Protein AF-0000000073186109 (afdb_homodimer)

Foldseek 3Di:
DPDPPPPPDDPVVPVVVPVLPPPPPPLQEKEKEWEFFAFPCVVPLPQVVVQQDPNDGHHPDQQADPDDADDPDPCLCNLQTAGTNVRLVVLQVVLVQCVVLPHAAPEEEEELRRRGLSSRCSSHVPPPDDYAYEYANLQAALVQLQVLVVVPPCSDRDGDDPVSCVSRVHGHDPPDDHPDDPVCSNVSNVDFQQRSLVSLQVRVVVVCVVDDSSGYYYYYHHQLSCLSNLCCQADPPDDGDHPVLSVCSCVQQPHGAIWMWGDDDDSHIDTDPCSDDWDDDDPDTRHGHVCSSPPD/DPDPPPPPDDPVVPVVVPVLPPPPPPLQEKEKEWEFFAFPCVVPLPQVVVQQDPNDGHHPDQQADPDDADDPDPCLCNLQTAGTNVRLVVLQVVLVQCVVLPHAAPEEEEELRRRLLSSRCSSHVPPPDDYAYEYANLQAALVQLQVLVVVPPCSDRDGDDPVSCVSRVHGHDPPDDHPDDPVCSNVSNVDDQQRSLVSLQVRVVVVCVVDDSSGYYYYYHHQLSCLSNLCCQAPPPDDGDHPVLSVCSCVQQPHGAIWMWGDDDDSHIDTDPCSDDWDDDDPDTRHGHVCSSPPD

pLDDT: mean 81.4, std 19.47, range [20.41, 98.56]

Radius of gyration: 27.75 Å; Cα contacts (8 Å, |Δi|>4): 999; chains: 2; bounding box: 68×78×57 Å

Secondary structure (DSSP, 8-state):
---------SHHHHHHHHHTTSS------EEEEEE---BGGGT-TTHHHHHEETTEE--SSTTS-SSPPP-S-GGGGGTS--B-HHHHHHHHHHHHHHHHTT---SEEEE-SSHHHHHHHHHHHTT-SS---EEE-GGGS-HHHHHHGGGG-GGGS-----HHHHHHTT--B-TT---SS-GGGGGGGGG--HHHHHHHHHHHHHHHHHHS-TT-EEEEEE-HHHHHHHHHHHHS-TT-PPPHHHHHHHHHHS-TT-EEEEEEEETTEEEEEP-SSPPPEETTEE----HHHHS--/---------SHHHHHHHHGGGSS------EEEEEE---BGGGT-TTHHHHHEETTEE--SSTTS-SSPPP-S-GGGGGTS--B-HHHHHHHHHHHHHHHHTT---SEEEE-SSHHHHHHHHHHHTT-SS---EEE-GGGS-HHHHHHGGGG-GGGS-----HHHHHHTT--B-TT---SS-GGGGGGGGG--HHHHHHHHHHHHHHHHHHS-TT-EEEEEE-HHHHHHHHHHHHS-TT-PPPHHHHHHHHHHS-TT-EEEEEEEETTEEEEEP-SSPPPEETTEE----HHHHS--

Sequence (592 aa):
MRESLFEMDSEEENELKAMKRGFQDSNDMRLFLFRNSESLTNICDHWMAKSFVNGKYERYDLNQPLELPHRNSMSAFKNDPPLTVIGSKMCEMISEALQAKAIEFDAVYCSPSLRCIQTAHKLTNAQKKKVLLRIEPMLYSFCEIHRLYNEGPEGVPQFMDKNELSKNEIQIDKNYQPFFKMSDLIKLRSKNCLQFQEHSHQAIQHIAKAAPSNANILVVTHACNIHAIARALKFESGDKVTTLEMHKARQFYPYCSLVCMKPCMKHSWTQLANVIPALSCADFTTRFNHHFLSPKMRESLFEMDSEEENELKAMKRGFQDSNDMRLFLFRNSESLTNICDHWMAKSFVNGKYERYDLNQPLELPHRNSMSAFKNDPPLTVIGSKMCEMISEALQAKAIEFDAVYCSPSLRCIQTAHKLTNAQKKKVLLRIEPMLYSFCEIHRLYNEGPEGVPQFMDKNELSKNEIQIDKNYQPFFKMSDLIKLRSKNCLQFQEHSHQAIQHIAKAAPSNANILVVTHACNIHAIARALKFESGDKVTTLEMHKARQFYPYCSLVCMKPCMKHSWTQLANVIPALSCADFTTRFNHHFLSPK

Nearest PDB structures (foldseek):
  8u5m-assembly3_D-2  TM=9.065E-01  e=3.955E-20  Homo sapiens
  8u7e-assembly3_C  TM=8.987E-01  e=2.744E-20  Homo sapiens
  8u5m-assembly1_F  TM=9.104E-01  e=1.606E-19  Homo sapiens
  8u7e-assembly3_D-2  TM=9.013E-01  e=1.184E-19  Homo sapiens
  8u7e-assembly1_A  TM=8.972E-01  e=2.615E-19  Homo sapiens

Organism: Anisakis simplex (NCBI:txid6269)

InterPro domains:
  IPR013078 Histidine phosphatase superfamily, clade-1 [PF00300] (78-241)
  IPR013078 Histidine phosphatase superfamily, clade-1 [cd07067] (80-140)
  IPR029033 Histidine phosphatase superfamily [G3DSA:3.40.50.1240] (26-271)
  IPR029033 Histidine phosphatase superfamily [SSF53254] (30-239)
  IPR051710 Phosphatase and SH3 domain-containing protein [PTHR16469] (28-266)

Structure (mmCIF, N/CA/C/O backbone):
data_AF-0000000073186109-model_v1
#
loop_
_entity.id
_entity.type
_entity.pdbx_description
1 polymer 'Protein UBASH3A homolog (inferred by orthology to a D. melanogaster protein)'
#
loop_
_atom_site.group_PDB
_atom_site.id
_atom_site.type_symbol
_atom_site.label_atom_id
_atom_site.label_alt_id
_atom_site.label_comp_id
_atom_site.label_asym_id
_atom_site.label_entity_id
_atom_site.label_seq_id
_atom_site.pdbx_PDB_ins_code
_atom_site.Cartn_x
_atom_site.Cartn_y
_atom_site.Cartn_z
_atom_site.occupancy
_atom_site.B_iso_or_equiv
_atom_site.auth_seq_id
_atom_site.auth_comp_id
_atom_site.auth_asym_id
_atom_site.auth_atom_id
_atom_site.pdbx_PDB_model_num
ATOM 1 N N . MET A 1 1 ? -31.422 7.617 -22.531 1 20.73 1 MET A N 1
ATOM 2 C CA . MET A 1 1 ? -32.312 6.461 -22.609 1 20.73 1 MET A CA 1
ATOM 3 C C . MET A 1 1 ? -31.516 5.164 -22.656 1 20.73 1 MET A C 1
ATOM 5 O O . MET A 1 1 ? -31.172 4.668 -23.734 1 20.73 1 MET A O 1
ATOM 9 N N . ARG A 1 2 ? -30.375 5.043 -21.891 1 23.08 2 ARG A N 1
ATOM 10 C CA . ARG A 1 2 ? -29.312 4.062 -22.047 1 23.08 2 ARG A CA 1
ATOM 11 C C . ARG A 1 2 ? -29.828 2.648 -21.781 1 23.08 2 ARG A C 1
ATOM 13 O O . ARG A 1 2 ? -30.281 2.35 -20.672 1 23.08 2 ARG A O 1
ATOM 20 N N . GLU A 1 3 ? -30.391 1.919 -22.797 1 23.52 3 GLU A N 1
ATOM 21 C CA . GLU A 1 3 ? -31.078 0.633 -22.906 1 23.52 3 GLU A CA 1
ATOM 22 C C . GLU A 1 3 ? -30.297 -0.472 -22.203 1 23.52 3 GLU A C 1
ATOM 24 O O . GLU A 1 3 ? -29.062 -0.468 -22.219 1 23.52 3 GLU A O 1
ATOM 29 N N . SER A 1 4 ? -30.922 -1.179 -21.266 1 26.45 4 SER A N 1
ATOM 30 C CA . SER A 1 4 ? -30.828 -2.26 -20.297 1 26.45 4 SER A CA 1
ATOM 31 C C . SER A 1 4 ? -30.453 -3.576 -20.969 1 26.45 4 SER A C 1
ATOM 33 O O . SER A 1 4 ? -31.312 -4.348 -21.375 1 26.45 4 SER A O 1
ATOM 35 N N . LEU A 1 5 ? -29.531 -3.623 -21.969 1 25.52 5 LEU A N 1
ATOM 36 C CA . LEU A 1 5 ? -29.438 -4.734 -22.906 1 25.52 5 LEU A CA 1
ATOM 37 C C . LEU A 1 5 ? -29.281 -6.059 -22.172 1 25.52 5 LEU A C 1
ATOM 39 O O . LEU A 1 5 ? -29.281 -7.125 -22.797 1 25.52 5 LEU A O 1
ATOM 43 N N . PHE A 1 6 ? -28.625 -6.207 -21.016 1 25.67 6 PHE A N 1
ATOM 44 C CA . PHE A 1 6 ? -28.141 -7.551 -20.719 1 25.67 6 PHE A CA 1
ATOM 45 C C . PHE A 1 6 ? -29.203 -8.375 -20.016 1 25.67 6 PHE A C 1
ATOM 47 O O . PHE A 1 6 ? -29.203 -8.477 -18.797 1 25.67 6 PHE A O 1
ATOM 54 N N . GLU A 1 7 ? -30.453 -8.414 -20.547 1 29.36 7 GLU A N 1
ATOM 55 C CA . GLU A 1 7 ? -31.5 -9.234 -19.953 1 29.36 7 GLU A CA 1
ATOM 56 C C . GLU A 1 7 ? -31.281 -10.719 -20.234 1 29.36 7 GLU A C 1
ATOM 58 O O . GLU A 1 7 ? -31.453 -11.172 -21.359 1 29.36 7 GLU A O 1
ATOM 63 N N . MET A 1 8 ? -30.219 -11.398 -19.781 1 32.38 8 MET A N 1
ATOM 64 C CA . MET A 1 8 ? -30.172 -12.828 -20.109 1 32.38 8 MET A CA 1
ATOM 65 C C . MET A 1 8 ? -31.438 -13.523 -19.609 1 32.38 8 MET A C 1
ATOM 67 O O . MET A 1 8 ? -31.906 -13.25 -18.5 1 32.38 8 MET A O 1
ATOM 71 N N . ASP A 1 9 ? -32.094 -14.391 -20.406 1 33.16 9 ASP A N 1
ATOM 72 C CA . ASP A 1 9 ? -33.406 -14.992 -20.391 1 33.16 9 ASP A CA 1
ATOM 73 C C . ASP A 1 9 ? -33.531 -16.047 -19.281 1 33.16 9 ASP A C 1
ATOM 75 O O . ASP A 1 9 ? -32.562 -16.75 -19 1 33.16 9 ASP A O 1
ATOM 79 N N . SER A 1 10 ? -34.625 -16.203 -18.484 1 44.75 10 SER A N 1
ATOM 80 C CA . SER A 1 10 ? -35.156 -16.906 -17.312 1 44.75 10 SER A CA 1
ATOM 81 C C . SER A 1 10 ? -35.094 -18.422 -17.5 1 44.75 10 SER A C 1
ATOM 83 O O . SER A 1 10 ? -34.75 -19.141 -16.562 1 44.75 10 SER A O 1
ATOM 85 N N . GLU A 1 11 ? -35.531 -18.953 -18.672 1 39.09 11 GLU A N 1
ATOM 86 C CA . GLU A 1 11 ? -35.844 -20.344 -18.906 1 39.09 11 GLU A CA 1
ATOM 87 C C . GLU A 1 11 ? -34.562 -21.188 -19.078 1 39.09 11 GLU A C 1
ATOM 89 O O . GLU A 1 11 ? -34.5 -22.328 -18.594 1 39.09 11 GLU A O 1
ATOM 94 N N . GLU A 1 12 ? -33.594 -20.703 -19.797 1 37.47 12 GLU A N 1
ATOM 95 C CA . GLU A 1 12 ? -32.375 -21.438 -20.094 1 37.47 12 GLU A CA 1
ATOM 96 C C . GLU A 1 12 ? -31.516 -21.609 -18.828 1 37.47 12 GLU A C 1
ATOM 98 O O . GLU A 1 12 ? -30.719 -22.547 -18.734 1 37.47 12 GLU A O 1
ATOM 103 N N . GLU A 1 13 ? -31.766 -20.766 -17.75 1 39.16 13 GLU A N 1
ATOM 104 C CA . GLU A 1 13 ? -31.094 -20.844 -16.453 1 39.16 13 GLU A CA 1
ATOM 105 C C . GLU A 1 13 ? -31.609 -22.016 -15.641 1 39.16 13 GLU A C 1
ATOM 107 O O . GLU A 1 13 ? -30.844 -22.672 -14.922 1 39.16 13 GLU A O 1
ATOM 112 N N . ASN A 1 14 ? -32.812 -22.375 -15.828 1 42.28 14 ASN A N 1
ATOM 113 C CA . ASN A 1 14 ? -33.469 -23.422 -15.055 1 42.28 14 ASN A CA 1
ATOM 114 C C . ASN A 1 14 ? -33.031 -24.812 -15.484 1 42.28 14 ASN A C 1
ATOM 116 O O . ASN A 1 14 ? -32.875 -25.703 -14.648 1 42.28 14 ASN A O 1
ATOM 120 N N . GLU A 1 15 ? -33.031 -25.125 -16.781 1 36.31 15 GLU A N 1
ATOM 121 C CA . GLU A 1 15 ? -32.75 -26.469 -17.297 1 36.31 15 GLU A CA 1
ATOM 122 C C . GLU A 1 15 ? -31.312 -26.859 -17.031 1 36.31 15 GLU A C 1
ATOM 124 O O . GLU A 1 15 ? -31.016 -28.031 -16.781 1 36.31 15 GLU A O 1
ATOM 129 N N . LEU A 1 16 ? -30.328 -25.969 -17.094 1 34.91 16 LEU A N 1
ATOM 130 C CA . LEU A 1 16 ? -28.953 -26.328 -16.781 1 34.91 16 LEU A CA 1
ATOM 131 C C . LEU A 1 16 ? -28.797 -26.703 -15.312 1 34.91 16 LEU A C 1
ATOM 133 O O . LEU A 1 16 ? -27.859 -27.406 -14.938 1 34.91 16 LEU A O 1
ATOM 137 N N . LYS A 1 17 ? -29.766 -26.375 -14.508 1 44.66 17 LYS A N 1
ATOM 138 C CA . LYS A 1 17 ? -29.812 -26.766 -13.109 1 44.66 17 LYS A CA 1
ATOM 139 C C . LYS A 1 17 ? -30.125 -28.25 -12.961 1 44.66 17 LYS A C 1
ATOM 141 O O . LYS A 1 17 ? -29.625 -28.906 -12.047 1 44.66 17 LYS A O 1
ATOM 146 N N . ALA A 1 18 ? -31.047 -28.812 -13.68 1 38.75 18 ALA A N 1
ATOM 147 C CA . ALA A 1 18 ? -31.625 -30.141 -13.453 1 38.75 18 ALA A CA 1
ATOM 148 C C . ALA A 1 18 ? -30.641 -31.234 -13.883 1 38.75 18 ALA A C 1
ATOM 150 O O . ALA A 1 18 ? -30.516 -32.25 -13.203 1 38.75 18 ALA A O 1
ATOM 151 N N . MET A 1 19 ? -30.156 -31.234 -15.117 1 34.38 19 MET A N 1
ATOM 152 C CA . MET A 1 19 ? -29.281 -32.312 -15.594 1 34.38 19 MET A CA 1
ATOM 153 C C . MET A 1 19 ? -27.984 -32.344 -14.797 1 34.38 19 MET A C 1
ATOM 155 O O . MET A 1 19 ? -27.25 -33.344 -14.844 1 34.38 19 MET A O 1
ATOM 159 N N . LYS A 1 20 ? -27.375 -31.25 -14.266 1 35.72 20 LYS A N 1
ATOM 160 C CA . LYS A 1 20 ? -26.109 -31.219 -13.539 1 35.72 20 LYS A CA 1
ATOM 161 C C . LYS A 1 20 ? -26.25 -31.891 -12.172 1 35.72 20 LYS A C 1
ATOM 163 O O . LYS A 1 20 ? -25.328 -31.844 -11.359 1 35.72 20 LYS A O 1
ATOM 168 N N . ARG A 1 21 ? -27.328 -32.406 -11.867 1 37.84 21 ARG A N 1
ATOM 169 C CA . ARG A 1 21 ? -27.516 -33.031 -10.555 1 37.84 21 ARG A CA 1
ATOM 170 C C . ARG A 1 21 ? -26.906 -34.406 -10.5 1 37.84 21 ARG A C 1
ATOM 172 O O . ARG A 1 21 ? -26.953 -35.062 -9.461 1 37.84 21 ARG A O 1
ATOM 179 N N . GLY A 1 22 ? -27 -35.219 -11.586 1 34.38 22 GLY A N 1
ATOM 180 C CA . GLY A 1 22 ? -26.719 -36.625 -11.414 1 34.38 22 GLY A CA 1
ATOM 181 C C . GLY A 1 22 ? -25.359 -36.906 -10.773 1 34.38 22 GLY A C 1
ATOM 182 O O . GLY A 1 22 ? -24.625 -35.969 -10.469 1 34.38 22 GLY A O 1
ATOM 183 N N . PHE A 1 23 ? -24.531 -38.156 -11.164 1 37.09 23 PHE A N 1
ATOM 184 C CA . PHE A 1 23 ? -23.391 -38.844 -10.578 1 37.09 23 PHE A CA 1
ATOM 185 C C . PHE A 1 23 ? -22.203 -37.906 -10.453 1 37.09 23 PHE A C 1
ATOM 187 O O . PHE A 1 23 ? -21.047 -38.344 -10.648 1 37.09 23 PHE A O 1
ATOM 194 N N . GLN A 1 24 ? -22.188 -36.719 -10.938 1 39.78 24 GLN A N 1
ATOM 195 C CA . GLN A 1 24 ? -20.922 -36.031 -11.078 1 39.78 24 GLN A CA 1
ATOM 196 C C . GLN A 1 24 ? -20.125 -36.062 -9.773 1 39.78 24 GLN A C 1
ATOM 198 O O . GLN A 1 24 ? -20.594 -35.531 -8.75 1 39.78 24 GLN A O 1
ATOM 203 N N . ASP A 1 25 ? -19.422 -37.156 -9.344 1 46.09 25 ASP A N 1
ATOM 204 C CA . ASP A 1 25 ? -18.375 -37.219 -8.344 1 46.09 25 ASP A CA 1
ATOM 205 C C . ASP A 1 25 ? -17.812 -35.844 -8.031 1 46.09 25 ASP A C 1
ATOM 207 O O . ASP A 1 25 ? -17.234 -35.188 -8.898 1 46.09 25 ASP A O 1
ATOM 211 N N . SER A 1 26 ? -18.422 -35 -7.32 1 55.09 26 SER A N 1
ATOM 212 C CA . SER A 1 26 ? -18.375 -33.562 -7.051 1 55.09 26 SER A CA 1
ATOM 213 C C . SER A 1 26 ? -16.969 -33.094 -6.73 1 55.09 26 SER A C 1
ATOM 215 O O . SER A 1 26 ? -16.453 -33.375 -5.641 1 55.09 26 SER A O 1
ATOM 217 N N . ASN A 1 27 ? -15.891 -33.375 -7.586 1 67.81 27 ASN A N 1
ATOM 218 C CA . ASN A 1 27 ? -14.578 -32.75 -7.453 1 67.81 27 ASN A CA 1
ATOM 219 C C . ASN A 1 27 ? -14.68 -31.297 -7.016 1 67.81 27 ASN A C 1
ATOM 221 O O . ASN A 1 27 ? -15.117 -30.453 -7.789 1 67.81 27 ASN A O 1
ATOM 225 N N . ASP A 1 28 ? -14.602 -31.109 -5.68 1 87.94 28 ASP A N 1
ATOM 226 C CA . ASP A 1 28 ? -14.719 -29.781 -5.094 1 87.94 28 ASP A CA 1
ATOM 227 C C . ASP A 1 28 ? -13.359 -29.094 -5.012 1 87.94 28 ASP A C 1
ATOM 229 O O . ASP A 1 28 ? -13.156 -28.203 -4.18 1 87.94 28 ASP A O 1
ATOM 233 N N . MET A 1 29 ? -12.477 -29.672 -5.91 1 93.88 29 MET A N 1
ATOM 234 C CA . MET A 1 29 ? -11.148 -29.078 -5.957 1 93.88 29 MET A CA 1
ATOM 235 C C . MET A 1 29 ? -11.211 -27.625 -6.438 1 93.88 29 MET A C 1
ATOM 237 O O . MET A 1 29 ? -12.031 -27.281 -7.289 1 93.88 29 MET A O 1
ATOM 241 N N . ARG A 1 30 ? -10.336 -26.766 -5.844 1 95.44 30 ARG A N 1
ATOM 242 C CA . ARG A 1 30 ? -10.172 -25.391 -6.305 1 95.44 30 ARG A CA 1
ATOM 243 C C . ARG A 1 30 ? -8.703 -25.078 -6.559 1 95.44 30 ARG A C 1
ATOM 245 O O . ARG A 1 30 ? -7.836 -25.469 -5.781 1 95.44 30 ARG A O 1
ATOM 252 N N . LEU A 1 31 ? -8.5 -24.5 -7.672 1 96.25 31 LEU A N 1
ATOM 253 C CA . LEU A 1 31 ? -7.172 -24 -8.047 1 96.25 31 LEU A CA 1
ATOM 254 C C . LEU A 1 31 ? -7.105 -22.484 -7.938 1 96.25 31 LEU A C 1
ATOM 256 O O . LEU A 1 31 ? -7.859 -21.781 -8.609 1 96.25 31 LEU A O 1
ATOM 260 N N . PHE A 1 32 ? -6.238 -22.031 -7.082 1 96.81 32 PHE A N 1
ATOM 261 C CA . PHE A 1 32 ? -6.035 -20.594 -6.891 1 96.81 32 PHE A CA 1
ATOM 262 C C . PHE A 1 32 ? -4.766 -20.141 -7.59 1 96.81 32 PHE A C 1
ATOM 264 O O . PHE A 1 32 ? -3.66 -20.328 -7.078 1 96.81 32 PHE A O 1
ATOM 271 N N . LEU A 1 33 ? -4.922 -19.531 -8.781 1 95.69 33 LEU A N 1
ATOM 272 C CA . LEU A 1 33 ? -3.801 -18.922 -9.492 1 95.69 33 LEU A CA 1
ATOM 273 C C . LEU A 1 33 ? -3.555 -17.5 -8.992 1 95.69 33 LEU A C 1
ATOM 275 O O . LEU A 1 33 ? -4.434 -16.641 -9.094 1 95.69 33 LEU A O 1
ATOM 279 N N . PHE A 1 34 ? -2.338 -17.281 -8.5 1 96.44 34 PHE A N 1
ATOM 280 C CA . PHE A 1 34 ? -2.029 -16.016 -7.863 1 96.44 34 PHE A CA 1
ATOM 281 C C . PHE A 1 34 ? -0.793 -15.375 -8.484 1 96.44 34 PHE A C 1
ATOM 283 O O . PHE A 1 34 ? 0.259 -16.016 -8.578 1 96.44 34 PHE A O 1
ATOM 290 N N . ARG A 1 35 ? -0.914 -14.188 -8.906 1 95.25 35 ARG A N 1
ATOM 291 C CA . ARG A 1 35 ? 0.269 -13.484 -9.398 1 95.25 35 ARG A CA 1
ATOM 292 C C . ARG A 1 35 ? 1.136 -12.992 -8.25 1 95.25 35 ARG A C 1
ATOM 294 O O . ARG A 1 35 ? 0.618 -12.523 -7.23 1 95.25 35 ARG A O 1
ATOM 301 N N . ASN A 1 36 ? 2.398 -13.016 -8.453 1 96.62 36 ASN A N 1
ATOM 302 C CA . ASN A 1 36 ? 3.328 -12.523 -7.445 1 96.62 36 ASN A CA 1
ATOM 303 C C . ASN A 1 36 ? 3.018 -11.078 -7.051 1 96.62 36 ASN A C 1
ATOM 305 O O . ASN A 1 36 ? 2.453 -10.328 -7.844 1 96.62 36 ASN A O 1
ATOM 309 N N . SER A 1 37 ? 3.365 -10.758 -5.828 1 94.88 37 SER A N 1
ATOM 310 C CA . SER A 1 37 ? 3.209 -9.398 -5.332 1 94.88 37 SER A CA 1
ATOM 311 C C . SER A 1 37 ? 4.309 -8.484 -5.859 1 94.88 37 SER A C 1
ATOM 313 O O . SER A 1 37 ? 5.152 -8.914 -6.648 1 94.88 37 SER A O 1
ATOM 315 N N . GLU A 1 38 ? 4.297 -7.238 -5.488 1 91.38 38 GLU A N 1
ATOM 316 C CA . GLU A 1 38 ? 5.191 -6.211 -6.004 1 91.38 38 GLU A CA 1
ATOM 317 C C . GLU A 1 38 ? 6.641 -6.48 -5.602 1 91.38 38 GLU A C 1
ATOM 319 O O . GLU A 1 38 ? 6.922 -6.766 -4.434 1 91.38 38 GLU A O 1
ATOM 324 N N . SER A 1 39 ? 7.527 -6.426 -6.598 1 92.88 39 SER A N 1
ATOM 325 C CA . SER A 1 39 ? 8.953 -6.602 -6.336 1 92.88 39 SER A CA 1
ATOM 326 C C . SER A 1 39 ? 9.695 -5.273 -6.418 1 92.88 39 SER A C 1
ATOM 328 O O . SER A 1 39 ? 9.133 -4.266 -6.852 1 92.88 39 SER A O 1
ATOM 330 N N . LEU A 1 40 ? 10.914 -5.246 -6.059 1 91 40 LEU A N 1
ATOM 331 C CA . LEU A 1 40 ? 11.734 -4.043 -5.984 1 91 40 LEU A CA 1
ATOM 332 C C . LEU A 1 40 ? 11.961 -3.455 -7.375 1 91 40 LEU A C 1
ATOM 334 O O . LEU A 1 40 ? 12.211 -2.254 -7.512 1 91 40 LEU A O 1
ATOM 338 N N . THR A 1 41 ? 11.875 -4.277 -8.383 1 83.88 41 THR A N 1
ATOM 339 C CA . THR A 1 41 ? 12.078 -3.773 -9.734 1 83.88 41 THR A CA 1
ATOM 340 C C . THR A 1 41 ? 10.992 -2.773 -10.109 1 83.88 41 THR A C 1
ATOM 342 O O . THR A 1 41 ? 11.164 -1.982 -11.039 1 83.88 41 THR A O 1
ATOM 345 N N . ASN A 1 42 ? 9.906 -2.93 -9.422 1 77.5 42 ASN A N 1
ATOM 346 C CA . ASN A 1 42 ? 8.789 -2.025 -9.703 1 77.5 42 ASN A CA 1
ATOM 347 C C . ASN A 1 42 ? 9.062 -0.622 -9.172 1 77.5 42 ASN A C 1
ATOM 349 O O . ASN A 1 42 ? 8.484 0.352 -9.656 1 77.5 42 ASN A O 1
ATOM 353 N N . ILE A 1 43 ? 9.781 -0.521 -8.094 1 70.38 43 ILE A N 1
ATOM 354 C CA . ILE A 1 43 ? 10.125 0.789 -7.547 1 70.38 43 ILE A CA 1
ATOM 355 C C . ILE A 1 43 ? 11.039 1.529 -8.523 1 70.38 43 ILE A C 1
ATOM 357 O O . ILE A 1 43 ? 10.773 2.682 -8.875 1 70.38 43 ILE A O 1
ATOM 361 N N . CYS A 1 44 ? 12.062 0.859 -8.82 1 73.81 44 CYS A N 1
ATOM 362 C CA . CYS A 1 44 ? 13.039 1.392 -9.758 1 73.81 44 CYS A CA 1
ATOM 363 C C . CYS A 1 44 ? 13.797 0.267 -10.453 1 73.81 44 CYS A C 1
ATOM 365 O O . CYS A 1 44 ? 14.242 -0.683 -9.812 1 73.81 44 CYS A O 1
ATOM 367 N N . ASP A 1 45 ? 13.914 0.426 -11.75 1 74.44 45 ASP A N 1
ATOM 368 C CA . ASP A 1 45 ? 14.617 -0.586 -12.531 1 74.44 45 ASP A CA 1
ATOM 369 C C . ASP A 1 45 ? 16.078 -0.707 -12.086 1 74.44 45 ASP A C 1
ATOM 371 O O . ASP A 1 45 ? 16.641 -1.807 -12.062 1 74.44 45 ASP A O 1
ATOM 375 N N . HIS A 1 46 ? 16.641 0.357 -11.703 1 83.19 46 HIS A N 1
ATOM 376 C CA . HIS A 1 46 ? 18.047 0.359 -11.297 1 83.19 46 HIS A CA 1
ATOM 377 C C . HIS A 1 46 ? 18.172 0.528 -9.781 1 83.19 46 HIS A C 1
ATOM 379 O O . HIS A 1 46 ? 19.062 1.253 -9.312 1 83.19 46 HIS A O 1
ATOM 385 N N . TRP A 1 47 ? 17.328 -0.234 -9.109 1 86.38 47 TRP A N 1
ATOM 386 C CA . TRP A 1 47 ? 17.266 -0.05 -7.66 1 86.38 47 TRP A CA 1
ATOM 387 C C . TRP A 1 47 ? 18.578 -0.466 -7.004 1 86.38 47 TRP A C 1
ATOM 389 O O . TRP A 1 47 ? 19.016 0.139 -6.02 1 86.38 47 TRP A O 1
ATOM 399 N N . MET A 1 48 ? 19.312 -1.452 -7.582 1 87.75 48 MET A N 1
ATOM 400 C CA . MET A 1 48 ? 20.531 -1.954 -6.977 1 87.75 48 MET A CA 1
ATOM 401 C C . MET A 1 48 ? 21.641 -0.912 -7.055 1 87.75 48 MET A C 1
ATOM 403 O O . MET A 1 48 ? 22.375 -0.705 -6.086 1 87.75 48 MET A O 1
ATOM 407 N N . ALA A 1 49 ? 21.734 -0.322 -8.211 1 87.19 49 ALA A N 1
ATOM 408 C CA . ALA A 1 49 ? 22.766 0.696 -8.398 1 87.19 49 ALA A CA 1
ATOM 409 C C . ALA A 1 49 ? 22.594 1.84 -7.402 1 87.19 49 ALA A C 1
ATOM 411 O O . ALA A 1 49 ? 23.562 2.396 -6.906 1 87.19 49 ALA A O 1
ATOM 412 N N . LYS A 1 50 ? 21.438 2.084 -7.09 1 86.69 50 LYS A N 1
ATOM 413 C CA . LYS A 1 50 ? 21.125 3.199 -6.195 1 86.69 50 LYS A CA 1
ATOM 414 C C . LYS A 1 50 ? 21.219 2.77 -4.734 1 86.69 50 LYS A C 1
ATOM 416 O O . LYS A 1 50 ? 21.547 3.578 -3.861 1 86.69 50 LYS A O 1
ATOM 421 N N . SER A 1 51 ? 20.984 1.542 -4.5 1 90.75 51 SER A N 1
ATOM 422 C CA . SER A 1 51 ? 20.844 1.073 -3.125 1 90.75 51 SER A CA 1
ATOM 423 C C . SER A 1 51 ? 22.156 0.523 -2.584 1 90.75 51 SER A C 1
ATOM 425 O O . SER A 1 51 ? 22.312 0.338 -1.374 1 90.75 51 SER A O 1
ATOM 427 N N . PHE A 1 52 ? 23 0.194 -3.455 1 88.5 52 PHE A N 1
ATOM 428 C CA . PHE A 1 52 ? 24.281 -0.319 -2.979 1 88.5 52 PHE A CA 1
ATOM 429 C C . PHE A 1 52 ? 25.359 0.757 -3.053 1 88.5 52 PHE A C 1
ATOM 431 O O . PHE A 1 52 ? 25.75 1.172 -4.145 1 88.5 52 PHE A O 1
ATOM 438 N N . VAL A 1 53 ? 25.719 1.264 -1.89 1 83.88 53 VAL A N 1
ATOM 439 C CA . VAL A 1 53 ? 26.766 2.264 -1.723 1 83.88 53 VAL A CA 1
ATOM 440 C C . VAL A 1 53 ? 27.969 1.632 -1.037 1 83.88 53 VAL A C 1
ATOM 442 O O . VAL A 1 53 ? 27.859 1.13 0.085 1 83.88 53 VAL A O 1
ATOM 445 N N . ASN A 1 54 ? 29.047 1.591 -1.69 1 86.44 54 ASN A N 1
ATOM 446 C CA . ASN A 1 54 ? 30.281 0.979 -1.181 1 86.44 54 ASN A CA 1
ATOM 447 C C . ASN A 1 54 ? 30.047 -0.475 -0.779 1 86.44 54 ASN A C 1
ATOM 449 O O . ASN A 1 54 ? 30.5 -0.908 0.282 1 86.44 54 ASN A O 1
ATOM 453 N N . GLY A 1 55 ? 29.188 -1.199 -1.482 1 83.19 55 GLY A N 1
ATOM 454 C CA . GLY A 1 55 ? 28.953 -2.621 -1.281 1 83.19 55 GLY A CA 1
ATOM 455 C C . GLY A 1 55 ? 27.938 -2.916 -0.199 1 83.19 55 GLY A C 1
ATOM 456 O O . GLY A 1 55 ? 27.641 -4.078 0.082 1 83.19 55 GLY A O 1
ATOM 457 N N . LYS A 1 56 ? 27.453 -1.848 0.399 1 89.56 56 LYS A N 1
ATOM 458 C CA . LYS A 1 56 ? 26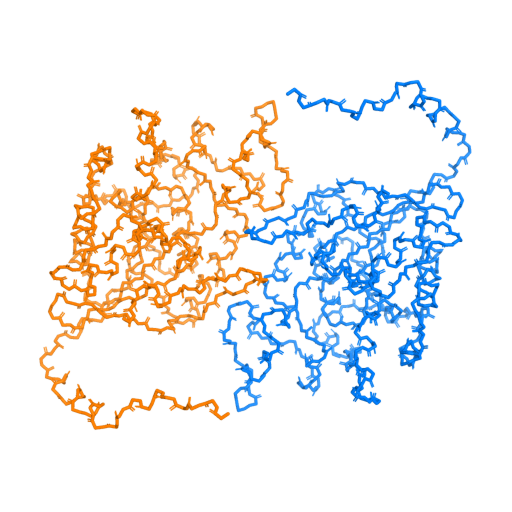.484 -2.027 1.473 1 89.56 56 LYS A CA 1
ATOM 459 C C . LYS A 1 56 ? 25.094 -1.582 1.034 1 89.56 56 LYS A C 1
ATOM 461 O O . LYS A 1 56 ? 24.953 -0.558 0.364 1 89.56 56 LYS A O 1
ATOM 466 N N . TYR A 1 57 ? 24.188 -2.395 1.419 1 93.56 57 TYR A N 1
ATOM 467 C CA . TYR A 1 57 ? 22.812 -2.084 1.085 1 93.56 57 TYR A CA 1
ATOM 468 C C . TYR A 1 57 ? 22.281 -0.938 1.942 1 93.56 57 TYR A C 1
ATOM 470 O O . TYR A 1 57 ? 22.391 -0.977 3.172 1 93.56 57 TYR A O 1
ATOM 478 N N . GLU A 1 58 ? 21.781 0.097 1.313 1 89.81 58 GLU A N 1
ATOM 479 C CA . GLU A 1 58 ? 21.078 1.216 1.938 1 89.81 58 GLU A CA 1
ATOM 480 C C . GLU A 1 58 ? 19.797 1.56 1.181 1 89.81 58 GLU A C 1
ATOM 482 O O . GLU A 1 58 ? 19.828 1.802 -0.028 1 89.81 58 GLU A O 1
ATOM 487 N N . ARG A 1 59 ? 18.781 1.539 1.917 1 88.62 59 ARG A N 1
ATOM 488 C CA . ARG A 1 59 ? 17.547 1.845 1.218 1 88.62 59 ARG A CA 1
ATOM 489 C C . ARG A 1 59 ? 17.422 3.34 0.945 1 88.62 59 ARG A C 1
ATOM 491 O O . ARG A 1 59 ? 17.828 4.16 1.768 1 88.62 59 ARG A O 1
ATOM 498 N N . TYR A 1 60 ? 16.828 3.721 -0.186 1 85.88 60 TYR A N 1
ATOM 499 C CA . TYR A 1 60 ? 16.578 5.109 -0.554 1 85.88 60 TYR A CA 1
ATOM 500 C C . TYR A 1 60 ? 15.078 5.383 -0.668 1 85.88 60 TYR A C 1
ATOM 502 O O . TYR A 1 60 ? 14.664 6.516 -0.936 1 85.88 60 TYR A O 1
ATOM 510 N N . ASP A 1 61 ? 14.344 4.371 -0.477 1 88.19 61 ASP A N 1
ATOM 511 C CA . ASP A 1 61 ? 12.891 4.422 -0.493 1 88.19 61 ASP A CA 1
ATOM 512 C C . ASP A 1 61 ? 12.297 3.561 0.623 1 88.19 61 ASP A C 1
ATOM 514 O O . ASP A 1 61 ? 12.766 2.447 0.871 1 88.19 61 ASP A O 1
ATOM 518 N N . LEU A 1 62 ? 11.18 4.039 1.241 1 88.69 62 LEU A N 1
ATOM 519 C CA . LEU A 1 62 ? 10.625 3.328 2.389 1 88.69 62 LEU A CA 1
ATOM 520 C C . LEU A 1 62 ? 9.953 2.031 1.952 1 88.69 62 LEU A C 1
ATOM 522 O O . LEU A 1 62 ? 9.688 1.157 2.779 1 88.69 62 LEU A O 1
ATOM 526 N N . ASN A 1 63 ? 9.672 1.969 0.675 1 89.5 63 ASN A N 1
ATOM 527 C CA . ASN A 1 63 ? 9.07 0.753 0.14 1 89.5 63 ASN A CA 1
ATOM 528 C C . ASN A 1 63 ? 10.117 -0.328 -0.114 1 89.5 63 ASN A C 1
ATOM 530 O O . ASN A 1 63 ? 9.781 -1.429 -0.555 1 89.5 63 ASN A O 1
ATOM 534 N N . GLN A 1 64 ? 11.352 -0.02 0.146 1 91.62 64 GLN A N 1
ATOM 535 C CA . GLN A 1 64 ? 12.406 -1.03 0.139 1 91.62 64 GLN A CA 1
ATOM 536 C C . GLN A 1 64 ? 12.531 -1.708 1.501 1 91.62 64 GLN A C 1
ATOM 538 O O . GLN A 1 64 ? 12.359 -1.063 2.537 1 91.62 64 GLN A O 1
ATOM 543 N N . PRO A 1 65 ? 12.789 -2.998 1.469 1 92.81 65 PRO A N 1
ATOM 544 C CA . PRO A 1 65 ? 12.984 -3.654 2.764 1 92.81 65 PRO A CA 1
ATOM 545 C C . PRO A 1 65 ? 14.156 -3.066 3.553 1 92.81 65 PRO A C 1
ATOM 547 O O . PRO A 1 65 ? 15.125 -2.59 2.961 1 92.81 65 PRO A O 1
ATOM 550 N N . LEU A 1 66 ? 13.984 -3.074 4.902 1 90.31 66 LEU A N 1
ATOM 551 C CA . LEU A 1 66 ? 15.055 -2.59 5.77 1 90.31 66 LEU A CA 1
ATOM 552 C C . LEU A 1 66 ? 16.328 -3.389 5.559 1 90.31 66 LEU A C 1
ATOM 554 O O . LEU A 1 66 ? 17.422 -2.824 5.543 1 90.31 66 LEU A O 1
ATOM 558 N N . GLU A 1 67 ? 16.141 -4.676 5.441 1 93 67 GLU A N 1
ATOM 559 C CA . GLU A 1 67 ? 17.234 -5.598 5.168 1 93 67 GLU A CA 1
ATOM 560 C C . GLU A 1 67 ? 16.891 -6.539 4.016 1 93 67 GLU A C 1
ATOM 562 O O . GLU A 1 67 ? 15.742 -6.957 3.873 1 93 67 GLU A O 1
ATOM 567 N N . LEU A 1 68 ? 17.922 -6.848 3.24 1 95.31 68 LEU A N 1
ATOM 568 C CA . LEU A 1 68 ? 17.719 -7.809 2.162 1 95.31 68 LEU A CA 1
ATOM 569 C C . LEU A 1 68 ? 17.828 -9.242 2.684 1 95.31 68 LEU A C 1
ATOM 571 O O . LEU A 1 68 ? 18.516 -9.492 3.672 1 95.31 68 LEU A O 1
ATOM 575 N N . PRO A 1 69 ? 17.109 -10.164 2.01 1 96.31 69 PRO A N 1
ATOM 576 C CA . PRO A 1 69 ? 17.281 -11.57 2.398 1 96.31 69 PRO A CA 1
ATOM 577 C C . PRO A 1 69 ? 18.719 -12.055 2.205 1 96.31 69 PRO A C 1
ATOM 579 O O . PRO A 1 69 ? 19.453 -11.5 1.389 1 96.31 69 PRO A O 1
ATOM 582 N N . HIS A 1 70 ? 19.016 -13.086 2.984 1 96.25 70 HIS A N 1
ATOM 583 C CA . HIS A 1 70 ? 20.344 -13.664 2.869 1 96.25 70 HIS A CA 1
ATOM 584 C C . HIS A 1 70 ? 20.547 -14.328 1.511 1 96.25 70 HIS A C 1
ATOM 586 O O . HIS A 1 70 ? 19.703 -15.102 1.066 1 96.25 70 HIS A O 1
ATOM 592 N N . ARG A 1 71 ? 21.625 -14 0.881 1 94.81 71 ARG A N 1
ATOM 593 C CA . ARG A 1 71 ? 22.047 -14.633 -0.365 1 94.81 71 ARG A CA 1
ATOM 594 C C . ARG A 1 71 ? 23.562 -14.789 -0.415 1 94.81 71 ARG A C 1
ATOM 596 O O . ARG A 1 71 ? 24.297 -13.977 0.159 1 94.81 71 ARG A O 1
ATOM 603 N N . ASN A 1 72 ? 23.969 -15.773 -1.152 1 91.12 72 ASN A N 1
ATOM 604 C CA . ASN A 1 72 ? 25.406 -15.984 -1.331 1 91.12 72 ASN A CA 1
ATOM 605 C C . ASN A 1 72 ? 26.016 -14.898 -2.213 1 91.12 72 ASN A C 1
ATOM 607 O O . ASN A 1 72 ? 27.172 -14.492 -1.999 1 91.12 72 ASN A O 1
ATOM 611 N N . SER A 1 73 ? 25.25 -14.438 -3.166 1 89.75 73 SER A N 1
ATOM 612 C CA . SER A 1 73 ? 25.672 -13.383 -4.078 1 89.75 73 SER A CA 1
ATOM 613 C C . SER A 1 73 ? 24.625 -12.281 -4.176 1 89.75 73 SER A C 1
ATOM 615 O O . SER A 1 73 ? 23.5 -12.523 -4.609 1 89.75 73 SER A O 1
ATOM 617 N N . MET A 1 74 ? 25.109 -11.086 -3.908 1 88.81 74 MET A N 1
ATOM 618 C CA . MET A 1 74 ? 24.188 -9.945 -3.951 1 88.81 74 MET A CA 1
ATOM 619 C C . MET A 1 74 ? 23.75 -9.648 -5.387 1 88.81 74 MET A C 1
ATOM 621 O O . MET A 1 74 ? 22.672 -9.117 -5.613 1 88.81 74 MET A O 1
ATOM 625 N N . SER A 1 75 ? 24.562 -9.992 -6.332 1 88.19 75 SER A N 1
ATOM 626 C CA . SER A 1 75 ? 24.266 -9.75 -7.742 1 88.19 75 SER A CA 1
ATOM 627 C C . SER A 1 75 ? 23.062 -10.555 -8.203 1 88.19 75 SER A C 1
ATOM 629 O O . SER A 1 75 ? 22.453 -10.242 -9.227 1 88.19 75 SER A O 1
ATOM 631 N N . ALA A 1 76 ? 22.734 -11.602 -7.414 1 91.69 76 ALA A N 1
ATOM 632 C CA . ALA A 1 76 ? 21.609 -12.461 -7.758 1 91.69 76 ALA A CA 1
ATOM 633 C C . ALA A 1 76 ? 20.297 -11.672 -7.715 1 91.69 76 ALA A C 1
ATOM 635 O O . ALA A 1 76 ? 19.344 -12.008 -8.422 1 91.69 76 ALA A O 1
ATOM 636 N N . PHE A 1 77 ? 20.25 -10.555 -6.93 1 92.81 77 PHE A N 1
ATOM 637 C CA . PHE A 1 77 ? 19.031 -9.773 -6.77 1 92.81 77 PHE A CA 1
ATOM 638 C C . PHE A 1 77 ? 18.703 -9.023 -8.055 1 92.81 77 PHE A C 1
ATOM 640 O O . PHE A 1 77 ? 17.562 -8.57 -8.234 1 92.81 77 PHE A O 1
ATOM 647 N N . LYS A 1 78 ? 19.641 -8.883 -8.883 1 87.44 78 LYS A N 1
ATOM 648 C CA . LYS A 1 78 ? 19.422 -8.133 -10.117 1 87.44 78 LYS A CA 1
ATOM 649 C C . LYS A 1 78 ? 18.312 -8.773 -10.953 1 87.44 78 LYS A C 1
ATOM 651 O O . LYS A 1 78 ? 17.406 -8.078 -11.414 1 87.44 78 LYS A O 1
ATOM 656 N N . ASN A 1 79 ? 18.344 -10.086 -11.117 1 89 79 ASN A N 1
ATOM 657 C CA . ASN A 1 79 ? 17.359 -10.789 -11.938 1 89 79 ASN A CA 1
ATOM 658 C C . ASN A 1 79 ? 16.391 -11.594 -11.078 1 89 79 ASN A C 1
ATOM 660 O O . ASN A 1 79 ? 15.539 -12.312 -11.602 1 89 79 ASN A O 1
ATOM 664 N N . ASP A 1 80 ? 16.547 -11.5 -9.836 1 94.12 80 ASP A N 1
ATOM 665 C CA . ASP A 1 80 ? 15.672 -12.188 -8.891 1 94.12 80 ASP A CA 1
ATOM 666 C C . ASP A 1 80 ? 15.422 -11.32 -7.656 1 94.12 80 ASP A C 1
ATOM 668 O O . ASP A 1 80 ? 15.797 -11.695 -6.543 1 94.12 80 ASP A O 1
ATOM 672 N N . PRO A 1 81 ? 14.766 -10.227 -7.848 1 94.69 81 PRO A N 1
ATOM 673 C CA . PRO A 1 81 ? 14.562 -9.242 -6.785 1 94.69 81 PRO A CA 1
ATOM 674 C C . PRO A 1 81 ? 13.57 -9.719 -5.727 1 94.69 81 PRO A C 1
ATOM 676 O O . PRO A 1 81 ? 12.688 -10.531 -6.02 1 94.69 81 PRO A O 1
ATOM 679 N N . PRO A 1 82 ? 13.734 -9.219 -4.496 1 96.56 82 PRO A N 1
ATOM 680 C CA . PRO A 1 82 ? 12.758 -9.508 -3.443 1 96.56 82 PRO A CA 1
ATOM 681 C C . PRO A 1 82 ? 11.508 -8.633 -3.543 1 96.56 82 PRO A C 1
ATOM 683 O O . PRO A 1 82 ? 11.438 -7.746 -4.402 1 96.56 82 PRO A O 1
ATOM 686 N N . LEU A 1 83 ? 10.57 -8.914 -2.699 1 96.12 83 LEU A N 1
ATOM 687 C CA . LEU A 1 83 ? 9.359 -8.109 -2.588 1 96.12 83 LEU A CA 1
ATOM 688 C C . LEU A 1 83 ? 9.664 -6.762 -1.938 1 96.12 83 LEU A C 1
ATOM 690 O O . LEU A 1 83 ? 10.602 -6.648 -1.146 1 96.12 83 LEU A O 1
ATOM 694 N N . THR A 1 84 ? 8.883 -5.777 -2.324 1 93.06 84 THR A N 1
ATOM 695 C CA . THR A 1 84 ? 8.898 -4.512 -1.603 1 93.06 84 THR A CA 1
ATOM 696 C C . THR A 1 84 ? 8.172 -4.645 -0.265 1 93.06 84 THR A C 1
ATOM 698 O O . THR A 1 84 ? 7.562 -5.68 0.015 1 93.06 84 THR A O 1
ATOM 701 N N . VAL A 1 85 ? 8.266 -3.631 0.575 1 92.06 85 VAL A N 1
ATOM 702 C CA . VAL A 1 85 ? 7.566 -3.615 1.854 1 92.06 85 VAL A CA 1
ATOM 703 C C . VAL A 1 85 ? 6.055 -3.627 1.612 1 92.06 85 VAL A C 1
ATOM 705 O O . VAL A 1 85 ? 5.332 -4.418 2.219 1 92.06 85 VAL A O 1
ATOM 708 N N . ILE A 1 86 ? 5.625 -2.795 0.741 1 89.06 86 ILE A N 1
ATOM 709 C CA . ILE A 1 86 ? 4.199 -2.723 0.437 1 89.06 86 ILE A CA 1
ATOM 710 C C . ILE A 1 86 ? 3.734 -4.039 -0.179 1 89.06 86 ILE A C 1
ATOM 712 O O . ILE A 1 86 ? 2.646 -4.527 0.134 1 89.06 86 ILE A O 1
ATOM 716 N N . GLY A 1 87 ? 4.543 -4.586 -1.106 1 91.38 87 GLY A N 1
ATOM 717 C CA . GLY A 1 87 ? 4.215 -5.895 -1.647 1 91.38 87 GLY A CA 1
ATOM 718 C C . GLY A 1 87 ? 4.004 -6.945 -0.576 1 91.38 87 GLY A C 1
ATOM 719 O O . GLY A 1 87 ? 3.08 -7.758 -0.668 1 91.38 87 GLY A O 1
ATOM 720 N N . SER A 1 88 ? 4.848 -6.922 0.366 1 93.56 88 SER A N 1
ATOM 721 C CA . SER A 1 88 ? 4.727 -7.855 1.483 1 93.56 88 SER A CA 1
ATOM 722 C C . SER A 1 88 ? 3.449 -7.602 2.277 1 93.56 88 SER A C 1
ATOM 724 O O . SER A 1 88 ? 2.746 -8.539 2.648 1 93.56 88 SER A O 1
ATOM 726 N N . LYS A 1 89 ? 3.156 -6.395 2.539 1 90.12 89 LYS A N 1
ATOM 727 C CA . LYS A 1 89 ? 1.968 -6.023 3.303 1 90.12 89 LYS A CA 1
ATOM 728 C C . LYS A 1 89 ? 0.693 -6.41 2.557 1 90.12 89 LYS A C 1
ATOM 730 O O . LYS A 1 89 ? -0.291 -6.828 3.174 1 90.12 89 LYS A O 1
ATOM 735 N N . MET A 1 90 ? 0.734 -6.246 1.272 1 89.38 90 MET A N 1
ATOM 736 C CA . MET A 1 90 ? -0.411 -6.66 0.466 1 89.38 90 MET A CA 1
ATOM 737 C C . MET A 1 90 ? -0.678 -8.148 0.628 1 89.38 90 MET A C 1
ATOM 739 O O . MET A 1 90 ? -1.828 -8.57 0.776 1 89.38 90 MET A O 1
ATOM 743 N N . CYS A 1 91 ? 0.379 -8.922 0.603 1 94 91 CYS A N 1
ATOM 744 C CA . CYS A 1 91 ? 0.233 -10.359 0.803 1 94 91 CYS A CA 1
ATOM 745 C C . CYS A 1 91 ? -0.411 -10.664 2.15 1 94 91 CYS A C 1
ATOM 747 O O . CYS A 1 91 ? -1.283 -11.531 2.248 1 94 91 CYS A O 1
ATOM 749 N N . GLU A 1 92 ? -0.015 -9.938 3.119 1 92 92 GLU A N 1
ATOM 750 C CA . GLU A 1 92 ? -0.557 -10.141 4.461 1 92 92 GLU A CA 1
ATOM 751 C C . GLU A 1 92 ? -2.045 -9.805 4.508 1 92 92 GLU A C 1
ATOM 753 O O . GLU A 1 92 ? -2.83 -10.531 5.125 1 92 92 GLU A O 1
ATOM 758 N N . MET A 1 93 ? -2.398 -8.703 3.885 1 89.81 93 MET A N 1
ATOM 759 C CA . MET A 1 93 ? -3.801 -8.305 3.828 1 89.81 93 MET A CA 1
ATOM 760 C C . MET A 1 93 ? -4.645 -9.367 3.135 1 89.81 93 MET A C 1
ATOM 762 O O . MET A 1 93 ? -5.734 -9.703 3.6 1 89.81 93 MET A O 1
ATOM 766 N N . ILE A 1 94 ? -4.121 -9.867 2.078 1 92.06 94 ILE A N 1
ATOM 767 C CA . ILE A 1 94 ? -4.848 -10.875 1.311 1 92.06 94 ILE A CA 1
ATOM 768 C C . ILE A 1 94 ? -4.922 -12.172 2.105 1 92.06 94 ILE A C 1
ATOM 770 O O . ILE A 1 94 ? -5.957 -12.844 2.117 1 92.06 94 ILE A O 1
ATOM 774 N N . SER A 1 95 ? -3.82 -12.562 2.713 1 94.94 95 SER A N 1
ATOM 775 C CA . SER A 1 95 ? -3.805 -13.742 3.578 1 94.94 95 SER A CA 1
ATOM 776 C C . SER A 1 95 ? -4.891 -13.656 4.648 1 94.94 95 SER A C 1
ATOM 778 O O . SER A 1 95 ? -5.609 -14.625 4.883 1 94.94 95 SER A O 1
ATOM 780 N N . GLU A 1 96 ? -5.016 -12.508 5.27 1 91.44 96 GLU A N 1
ATOM 781 C CA . GLU A 1 96 ? -6.039 -12.289 6.289 1 91.44 96 GLU A CA 1
ATOM 782 C C . GLU A 1 96 ? -7.441 -12.438 5.707 1 91.44 96 GLU A C 1
ATOM 784 O O . GLU A 1 96 ? -8.328 -13.008 6.348 1 91.44 96 GLU A O 1
ATOM 789 N N . ALA A 1 97 ? -7.637 -11.914 4.543 1 90.19 97 ALA A N 1
ATOM 790 C CA . ALA A 1 97 ? -8.93 -12.023 3.873 1 90.19 97 ALA A CA 1
ATOM 791 C C . ALA A 1 97 ? -9.273 -13.484 3.588 1 90.19 97 ALA A C 1
ATOM 793 O O . ALA A 1 97 ? -10.422 -13.898 3.762 1 90.19 97 ALA A O 1
ATOM 794 N N . LEU A 1 98 ? -8.305 -14.227 3.133 1 93.38 98 LEU A N 1
ATOM 795 C CA . LEU A 1 98 ? -8.508 -15.648 2.877 1 93.38 98 LEU A CA 1
ATOM 796 C C . LEU A 1 98 ? -8.875 -16.391 4.16 1 93.38 98 LEU A C 1
ATOM 798 O O . LEU A 1 98 ? -9.797 -17.203 4.168 1 93.38 98 LEU A O 1
ATOM 802 N N . GLN A 1 99 ? -8.219 -16.078 5.215 1 92.69 99 GLN A N 1
ATOM 803 C CA . GLN A 1 99 ? -8.484 -16.703 6.504 1 92.69 99 GLN A CA 1
ATOM 804 C C . GLN A 1 99 ? -9.891 -16.359 7 1 92.69 99 GLN A C 1
ATOM 806 O O . GLN A 1 99 ? -10.594 -17.219 7.535 1 92.69 99 GLN A O 1
ATOM 811 N N . ALA A 1 100 ? -10.234 -15.141 6.848 1 89.31 100 ALA A N 1
ATOM 812 C CA . ALA A 1 100 ? -11.562 -14.695 7.273 1 89.31 100 ALA A CA 1
ATOM 813 C C . ALA A 1 100 ? -12.656 -15.469 6.555 1 89.31 100 ALA A C 1
ATOM 815 O O . ALA A 1 100 ? -13.758 -15.648 7.094 1 89.31 100 ALA A O 1
ATOM 816 N N . LYS A 1 101 ? -12.391 -15.961 5.363 1 91.12 101 LYS A N 1
ATOM 817 C CA . LYS A 1 101 ? -13.344 -16.75 4.59 1 91.12 101 LYS A CA 1
ATOM 818 C C . LYS A 1 101 ? -13.117 -18.25 4.797 1 91.12 101 LYS A C 1
ATOM 820 O O . LYS A 1 101 ? -13.672 -19.078 4.07 1 91.12 101 LYS A O 1
ATOM 825 N N . ALA A 1 102 ? -12.211 -18.578 5.664 1 92.94 102 ALA A N 1
ATOM 826 C CA . ALA A 1 102 ? -11.875 -19.953 6.02 1 92.94 102 ALA A CA 1
ATOM 827 C C . ALA A 1 102 ? -11.297 -20.703 4.824 1 92.94 102 ALA A C 1
ATOM 829 O O . ALA A 1 102 ? -11.586 -21.891 4.633 1 92.94 102 ALA A O 1
ATOM 830 N N . ILE A 1 103 ? -10.641 -20.031 4.031 1 93.88 103 ILE A N 1
ATOM 831 C CA . ILE A 1 103 ? -9.953 -20.656 2.91 1 93.88 103 ILE A CA 1
ATOM 832 C C . ILE A 1 103 ? -8.523 -21 3.312 1 93.88 103 ILE A C 1
ATOM 834 O O . ILE A 1 103 ? -7.715 -20.094 3.588 1 93.88 103 ILE A O 1
ATOM 838 N N . GLU A 1 104 ? -8.289 -22.219 3.359 1 94.88 104 GLU A N 1
ATOM 839 C CA . GLU A 1 104 ? -6.945 -22.719 3.629 1 94.88 104 GLU A CA 1
ATOM 840 C C . GLU A 1 104 ? -6.434 -23.578 2.473 1 94.88 104 GLU A C 1
ATOM 842 O O . GLU A 1 104 ? -7.203 -24.312 1.85 1 94.88 104 GLU A O 1
ATOM 847 N N . PHE A 1 105 ? -5.184 -23.531 2.275 1 97 105 PHE A N 1
ATOM 848 C CA . PHE A 1 105 ? -4.605 -24.266 1.155 1 97 105 PHE A CA 1
ATOM 849 C C . PHE A 1 105 ? -4.043 -25.609 1.617 1 97 105 PHE A C 1
ATOM 851 O O . PHE A 1 105 ? -3.406 -25.688 2.67 1 97 105 PHE A O 1
ATOM 858 N N . ASP A 1 106 ? -4.301 -26.578 0.837 1 96.56 106 ASP A N 1
ATOM 859 C CA . ASP A 1 106 ? -3.809 -27.938 1.105 1 96.56 106 ASP A CA 1
ATOM 860 C C . ASP A 1 106 ? -2.441 -28.156 0.462 1 96.56 106 ASP A C 1
ATOM 862 O O . ASP A 1 106 ? -1.659 -28.984 0.928 1 96.56 106 ASP A O 1
ATOM 866 N N . ALA A 1 107 ? -2.227 -27.516 -0.588 1 97.19 107 ALA A N 1
ATOM 867 C CA . ALA A 1 107 ? -0.959 -27.578 -1.311 1 97.19 107 ALA A CA 1
ATOM 868 C C . ALA A 1 107 ? -0.602 -26.203 -1.89 1 97.19 107 ALA A C 1
ATOM 870 O O . ALA A 1 107 ? -1.48 -25.469 -2.338 1 97.19 107 ALA A O 1
ATOM 871 N N . VAL A 1 108 ? 0.693 -25.922 -1.878 1 98.12 108 VAL A N 1
ATOM 872 C CA . VAL A 1 108 ? 1.174 -24.625 -2.355 1 98.12 108 VAL A CA 1
ATOM 873 C C . VAL A 1 108 ? 2.336 -24.828 -3.324 1 98.12 108 VAL A C 1
ATOM 875 O O . VAL A 1 108 ? 3.338 -25.453 -2.975 1 98.12 108 VAL A O 1
ATOM 878 N N . TYR A 1 109 ? 2.178 -24.359 -4.496 1 98.5 109 TYR A N 1
ATOM 879 C CA . TYR A 1 109 ? 3.211 -24.375 -5.523 1 98.5 109 TYR A CA 1
ATOM 880 C C . TYR A 1 109 ? 3.602 -22.969 -5.938 1 98.5 109 TYR A C 1
ATOM 882 O O . TYR A 1 109 ? 2.756 -22.078 -5.973 1 98.5 109 TYR A O 1
ATOM 890 N N . CYS A 1 110 ? 4.836 -22.797 -6.238 1 98.25 110 CYS A N 1
ATOM 891 C CA . CYS A 1 110 ? 5.211 -21.453 -6.684 1 98.25 110 CYS A CA 1
ATOM 892 C C . CYS A 1 110 ? 6.371 -21.516 -7.668 1 98.25 110 CYS A C 1
ATOM 894 O O . CYS A 1 110 ? 7.078 -22.531 -7.742 1 98.25 110 CYS A O 1
ATOM 896 N N . SER A 1 111 ? 6.488 -20.5 -8.5 1 97.62 111 SER A N 1
ATOM 897 C CA . SER A 1 111 ? 7.66 -20.25 -9.328 1 97.62 111 SER A CA 1
ATOM 898 C C . SER A 1 111 ? 8.93 -20.172 -8.492 1 97.62 111 SER A C 1
ATOM 900 O O . SER A 1 111 ? 8.883 -19.766 -7.328 1 97.62 111 SER A O 1
ATOM 902 N N . PRO A 1 112 ? 10.117 -20.5 -9.039 1 96.62 112 PRO A N 1
ATOM 903 C CA . PRO A 1 112 ? 11.367 -20.422 -8.289 1 96.62 112 PRO A CA 1
ATOM 904 C C . PRO A 1 112 ? 11.812 -18.984 -8.039 1 96.62 112 PRO A C 1
ATOM 906 O O . PRO A 1 112 ? 12.742 -18.75 -7.262 1 96.62 112 PRO A O 1
ATOM 909 N N . SER A 1 113 ? 11.242 -18.047 -8.68 1 96.62 113 SER A N 1
ATOM 910 C CA . SER A 1 113 ? 11.625 -16.656 -8.453 1 96.62 113 SER A CA 1
ATOM 911 C C . SER A 1 113 ? 11.391 -16.234 -7.008 1 96.62 113 SER A C 1
ATOM 913 O O . SER A 1 113 ? 10.398 -16.641 -6.398 1 96.62 113 SER A O 1
ATOM 915 N N . LEU A 1 114 ? 12.273 -15.445 -6.477 1 97.69 114 LEU A N 1
ATOM 916 C CA . LEU A 1 114 ? 12.211 -15.031 -5.078 1 97.69 114 LEU A CA 1
ATOM 917 C C . LEU A 1 114 ? 10.898 -14.312 -4.781 1 97.69 114 LEU A C 1
ATOM 919 O O . LEU A 1 114 ? 10.289 -14.539 -3.734 1 97.69 114 LEU A O 1
ATOM 923 N N . ARG A 1 115 ? 10.484 -13.461 -5.672 1 97.19 115 ARG A N 1
ATOM 924 C CA . ARG A 1 115 ? 9.25 -12.711 -5.461 1 97.19 115 ARG A CA 1
ATOM 925 C C . ARG A 1 115 ? 8.055 -13.648 -5.332 1 97.19 115 ARG A C 1
ATOM 927 O O . ARG A 1 115 ? 7.137 -13.383 -4.555 1 97.19 115 ARG A O 1
ATOM 934 N N . CYS A 1 116 ? 8.016 -14.742 -6.07 1 98.38 116 CYS A N 1
ATOM 935 C CA . CYS A 1 116 ? 6.934 -15.711 -5.973 1 98.38 116 CYS A CA 1
ATOM 936 C C . CYS A 1 116 ? 7.043 -16.531 -4.691 1 98.38 116 CYS A C 1
ATOM 938 O O . CYS A 1 116 ? 6.031 -16.812 -4.043 1 98.38 116 CYS A O 1
ATOM 940 N N . ILE A 1 117 ? 8.234 -16.922 -4.375 1 98.44 117 ILE A N 1
ATOM 941 C CA . ILE A 1 117 ? 8.469 -17.688 -3.162 1 98.44 117 ILE A CA 1
ATOM 942 C C . ILE A 1 117 ? 8.047 -16.875 -1.942 1 98.44 117 ILE A C 1
ATOM 944 O O . ILE A 1 117 ? 7.32 -17.375 -1.078 1 98.44 117 ILE A O 1
ATOM 948 N N . GLN A 1 118 ? 8.469 -15.625 -1.888 1 98.12 118 GLN A N 1
ATOM 949 C CA . GLN A 1 118 ? 8.094 -14.75 -0.779 1 98.12 118 GLN A CA 1
ATOM 950 C C . GLN A 1 118 ? 6.578 -14.539 -0.734 1 98.12 118 GLN A C 1
ATOM 952 O O . GLN A 1 118 ? 5.984 -14.508 0.344 1 98.12 118 GLN A O 1
ATOM 957 N N . THR A 1 119 ? 5.984 -14.336 -1.896 1 98.12 119 THR A N 1
ATOM 958 C CA . THR A 1 119 ? 4.539 -14.164 -1.976 1 98.12 119 THR A CA 1
ATOM 959 C C . THR A 1 119 ? 3.818 -15.383 -1.405 1 98.12 119 THR A C 1
ATOM 961 O O . THR A 1 119 ? 2.939 -15.25 -0.552 1 98.12 119 THR A O 1
ATOM 964 N N . ALA A 1 120 ? 4.215 -16.547 -1.87 1 98.31 120 ALA A N 1
ATOM 965 C CA . ALA A 1 120 ? 3.605 -17.781 -1.39 1 98.31 120 ALA A CA 1
ATOM 966 C C . ALA A 1 120 ? 3.779 -17.938 0.12 1 98.31 120 ALA A C 1
ATOM 968 O O . ALA A 1 120 ? 2.836 -18.297 0.828 1 98.31 120 ALA A O 1
ATOM 969 N N . HIS A 1 121 ? 4.953 -17.672 0.563 1 97.75 121 HIS A N 1
ATOM 970 C CA . HIS A 1 121 ? 5.277 -17.766 1.982 1 97.75 121 HIS A CA 1
ATOM 971 C C . HIS A 1 121 ? 4.395 -16.844 2.814 1 97.75 121 HIS A C 1
ATOM 973 O O . HIS A 1 121 ? 3.814 -17.266 3.816 1 97.75 121 HIS A O 1
ATOM 979 N N . LYS A 1 122 ? 4.273 -15.656 2.428 1 96.31 122 LYS A N 1
ATOM 980 C CA . LYS A 1 122 ? 3.516 -14.656 3.176 1 96.31 122 LYS A CA 1
ATOM 981 C C . LYS A 1 122 ? 2.02 -14.945 3.125 1 96.31 122 LYS A C 1
ATOM 983 O O . LYS A 1 122 ? 1.302 -14.719 4.102 1 96.31 122 LYS A O 1
ATOM 988 N N . LEU A 1 123 ? 1.54 -15.406 2.008 1 96.12 123 LEU A N 1
ATOM 989 C CA . LEU A 1 123 ? 0.126 -15.734 1.86 1 96.12 123 LEU A CA 1
ATOM 990 C C . LEU A 1 123 ? -0.269 -16.875 2.793 1 96.12 123 LEU A C 1
ATOM 992 O O . LEU A 1 123 ? -1.403 -16.922 3.273 1 96.12 123 LEU A O 1
ATOM 996 N N . THR A 1 124 ? 0.634 -17.766 3.074 1 96.19 124 THR A N 1
ATOM 997 C CA . THR A 1 124 ? 0.248 -19 3.75 1 96.19 124 THR A CA 1
ATOM 998 C C . THR A 1 124 ? 0.803 -19.031 5.172 1 96.19 124 THR A C 1
ATOM 1000 O O . THR A 1 124 ? 0.502 -19.953 5.941 1 96.19 124 THR A O 1
ATOM 1003 N N . ASN A 1 125 ? 1.558 -18.047 5.531 1 89.44 125 ASN A N 1
AT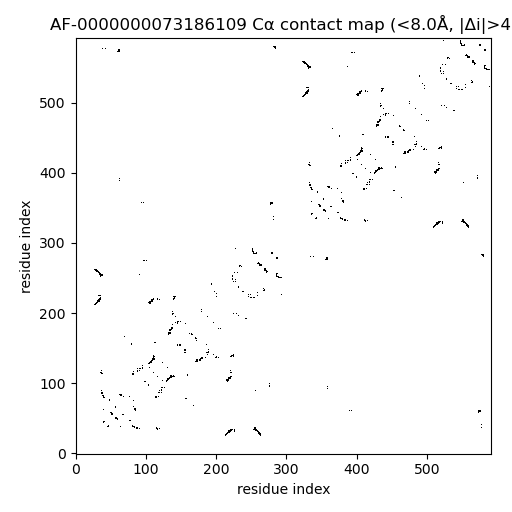OM 1004 C CA . ASN A 1 125 ? 2.252 -18.047 6.812 1 89.44 125 ASN A CA 1
ATOM 1005 C C . ASN A 1 125 ? 1.27 -18.031 7.98 1 89.44 125 ASN A C 1
ATOM 1007 O O . ASN A 1 125 ? 1.551 -18.578 9.047 1 89.44 125 ASN A O 1
ATOM 1011 N N . ALA A 1 126 ? 0.171 -17.453 7.832 1 85 126 ALA A N 1
ATOM 1012 C CA . ALA A 1 126 ? -0.771 -17.266 8.938 1 85 126 ALA A CA 1
ATOM 1013 C C . ALA A 1 126 ? -1.766 -18.422 9.008 1 85 126 ALA A C 1
ATOM 1015 O O . ALA A 1 126 ? -2.594 -18.484 9.914 1 85 126 ALA A O 1
ATOM 1016 N N . GLN A 1 127 ? -1.669 -19.312 8.008 1 90.56 127 GLN A N 1
ATOM 1017 C CA . GLN A 1 127 ? -2.635 -20.406 8.023 1 90.56 127 GLN A CA 1
ATOM 1018 C C . GLN A 1 127 ? -2.365 -21.359 9.18 1 90.56 127 GLN A C 1
ATOM 1020 O O . GLN A 1 127 ? -1.217 -21.531 9.594 1 90.56 127 GLN A O 1
ATOM 1025 N N . LYS A 1 128 ? -3.439 -21.922 9.703 1 88.25 128 LYS A N 1
ATOM 1026 C CA . LYS A 1 128 ? -3.332 -22.891 10.789 1 88.25 128 LYS A CA 1
ATOM 1027 C C . LYS A 1 128 ? -2.588 -24.141 10.336 1 88.25 128 LYS A C 1
ATOM 1029 O O . LYS A 1 128 ? -1.669 -24.594 11.016 1 88.25 128 LYS A O 1
ATOM 1034 N N . LYS A 1 129 ? -3.043 -24.625 9.172 1 88.19 129 LYS A N 1
ATOM 1035 C CA . LYS A 1 129 ? -2.373 -25.781 8.586 1 88.19 129 LYS A CA 1
ATOM 1036 C C . LYS A 1 129 ? -1.06 -25.375 7.922 1 88.19 129 LYS A C 1
ATOM 1038 O O . LYS A 1 129 ? -1.057 -24.609 6.969 1 88.19 129 LYS A O 1
ATOM 1043 N N . LYS A 1 130 ? -0.043 -25.859 8.539 1 89.88 130 LYS A N 1
ATOM 1044 C CA . LYS A 1 130 ? 1.248 -25.547 7.93 1 89.88 130 LYS A CA 1
ATOM 1045 C C . LYS A 1 130 ? 1.463 -26.359 6.652 1 89.88 130 LYS A C 1
ATOM 1047 O O . LYS A 1 130 ? 1.258 -27.578 6.641 1 89.88 130 LYS A O 1
ATOM 1052 N N . VAL A 1 131 ? 1.759 -25.734 5.582 1 94.25 131 VAL A N 1
ATOM 1053 C CA . VAL A 1 131 ? 2.004 -26.359 4.289 1 94.25 131 VAL A CA 1
ATOM 1054 C C . VAL A 1 131 ? 3.375 -25.938 3.762 1 94.25 131 VAL A C 1
ATOM 1056 O O . VAL A 1 131 ? 3.756 -24.766 3.859 1 94.25 131 VAL A O 1
ATOM 1059 N N . LEU A 1 132 ? 4.145 -26.906 3.318 1 96.56 132 LEU A N 1
ATOM 1060 C CA . LEU A 1 132 ? 5.453 -26.625 2.736 1 96.56 132 LEU A CA 1
ATOM 1061 C C . LEU A 1 132 ? 5.316 -26.141 1.298 1 96.56 132 LEU A C 1
ATOM 1063 O O . LEU A 1 132 ? 4.469 -26.625 0.549 1 96.56 132 LEU A O 1
ATOM 1067 N N . LEU A 1 133 ? 6.133 -25.203 0.957 1 97.88 133 LEU A N 1
ATOM 1068 C CA . LEU A 1 133 ? 6.133 -24.688 -0.407 1 97.88 133 LEU A CA 1
ATOM 1069 C C . LEU A 1 133 ? 6.773 -25.672 -1.367 1 97.88 133 LEU A C 1
ATOM 1071 O O . LEU A 1 133 ? 7.797 -26.297 -1.046 1 97.88 133 LEU A O 1
ATOM 1075 N N . ARG A 1 134 ? 6.184 -25.922 -2.482 1 97.94 134 ARG A N 1
ATOM 1076 C CA . ARG A 1 134 ? 6.738 -26.75 -3.553 1 97.94 134 ARG A CA 1
ATOM 1077 C C . ARG A 1 134 ? 7.156 -25.891 -4.742 1 97.94 134 ARG A C 1
ATOM 1079 O O . ARG A 1 134 ? 6.32 -25.234 -5.367 1 97.94 134 ARG A O 1
ATOM 1086 N N . ILE A 1 135 ? 8.414 -25.891 -5.059 1 97.25 135 ILE A N 1
ATOM 1087 C CA . ILE A 1 135 ? 8.945 -25.078 -6.141 1 97.25 135 ILE A CA 1
ATOM 1088 C C . ILE A 1 135 ? 8.781 -25.797 -7.473 1 97.25 135 ILE A C 1
ATOM 1090 O O . ILE A 1 135 ? 9.273 -26.922 -7.645 1 97.25 135 ILE A O 1
ATOM 1094 N N . GLU A 1 136 ? 8.07 -25.219 -8.398 1 96.94 136 GLU A N 1
ATOM 1095 C CA . GLU A 1 136 ? 7.832 -25.781 -9.727 1 96.94 136 GLU A CA 1
ATOM 1096 C C . GLU A 1 136 ? 8.414 -24.891 -10.812 1 96.94 136 GLU A C 1
ATOM 1098 O O . GLU A 1 136 ? 7.832 -23.859 -11.156 1 96.94 136 GLU A O 1
ATOM 1103 N N . PRO A 1 137 ? 9.516 -25.266 -11.414 1 94.44 137 PRO A N 1
ATOM 1104 C CA . PRO A 1 137 ? 10.203 -24.438 -12.398 1 94.44 137 PRO A CA 1
ATOM 1105 C C . PRO A 1 137 ? 9.328 -24.078 -13.594 1 94.44 137 PRO A C 1
ATOM 1107 O O . PRO A 1 137 ? 9.477 -23 -14.18 1 94.44 137 PRO A O 1
ATOM 1110 N N . MET A 1 138 ? 8.391 -24.859 -13.938 1 94.25 138 MET A N 1
ATOM 1111 C CA . MET A 1 138 ? 7.52 -24.609 -15.078 1 94.25 138 MET A CA 1
ATOM 1112 C C . MET A 1 138 ? 6.664 -23.359 -14.844 1 94.25 138 MET A C 1
ATOM 1114 O O . MET A 1 138 ? 6.113 -22.797 -15.781 1 94.25 138 MET A O 1
ATOM 1118 N N . LEU A 1 139 ? 6.594 -22.891 -13.602 1 96.25 139 LEU A N 1
ATOM 1119 C CA . LEU A 1 139 ? 5.77 -21.734 -13.242 1 96.25 139 LEU A CA 1
ATOM 1120 C C . LEU A 1 139 ? 6.555 -20.438 -13.398 1 96.25 139 LEU A C 1
ATOM 1122 O O . LEU A 1 139 ? 6.012 -19.359 -13.203 1 96.25 139 LEU A O 1
ATOM 1126 N N . TYR A 1 140 ? 7.805 -20.547 -13.812 1 94.75 140 TYR A N 1
ATOM 1127 C CA . TYR A 1 140 ? 8.594 -19.344 -14.039 1 94.75 140 TYR A CA 1
ATOM 1128 C C . TYR A 1 140 ? 8.062 -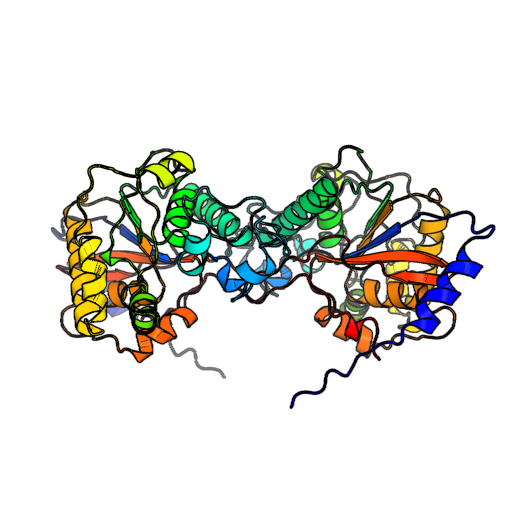18.562 -15.234 1 94.75 140 TYR A C 1
ATOM 1130 O O . TYR A 1 140 ? 7.508 -19.141 -16.172 1 94.75 140 TYR A O 1
ATOM 1138 N N . SER A 1 141 ? 8.336 -17.359 -15.227 1 91.56 141 SER A N 1
ATOM 1139 C CA . SER A 1 141 ? 7.75 -16.422 -16.188 1 91.56 141 SER A CA 1
ATOM 1140 C C . SER A 1 141 ? 8.242 -16.688 -17.594 1 91.56 141 SER A C 1
ATOM 1142 O O . SER A 1 141 ? 9.438 -16.594 -17.875 1 91.56 141 SER A O 1
ATOM 1144 N N . PHE A 1 142 ? 7.285 -16.938 -18.469 1 86.62 142 PHE A N 1
ATOM 1145 C CA . PHE A 1 142 ? 7.578 -17.062 -19.891 1 86.62 142 PHE A CA 1
ATOM 1146 C C . PHE A 1 142 ? 8.242 -15.805 -20.438 1 86.62 142 PHE A C 1
ATOM 1148 O O . PHE A 1 142 ? 9.234 -15.875 -21.156 1 86.62 142 PHE A O 1
ATOM 1155 N N . CYS A 1 143 ? 7.746 -14.688 -20.047 1 81.88 143 CYS A N 1
ATOM 1156 C CA . CYS A 1 143 ? 8.227 -13.406 -20.562 1 81.88 143 CYS A CA 1
ATOM 1157 C C . CYS A 1 143 ? 9.641 -13.125 -20.078 1 81.88 143 CYS A C 1
ATOM 1159 O O . CYS A 1 143 ? 10.484 -12.648 -20.844 1 81.88 143 CYS A O 1
ATOM 1161 N N . GLU A 1 144 ? 9.891 -13.453 -18.938 1 85.31 144 GLU A N 1
ATOM 1162 C CA . GLU A 1 144 ? 11.211 -13.172 -18.391 1 85.31 144 GLU A CA 1
ATOM 1163 C C . GLU A 1 144 ? 12.266 -14.109 -18.953 1 85.31 144 GLU A C 1
ATOM 1165 O O . GLU A 1 144 ? 13.398 -13.695 -19.219 1 85.31 144 GLU A O 1
ATOM 1170 N N . ILE A 1 145 ? 11.914 -15.305 -19.141 1 83.06 145 ILE A N 1
ATOM 1171 C CA . ILE A 1 145 ? 12.883 -16.281 -19.625 1 83.06 145 ILE A CA 1
ATOM 1172 C C . ILE A 1 145 ? 13.305 -15.906 -21.047 1 83.06 145 ILE A C 1
ATOM 1174 O O . ILE A 1 145 ? 14.461 -16.109 -21.438 1 83.06 145 ILE A O 1
ATOM 1178 N N . HIS A 1 146 ? 12.469 -15.352 -21.797 1 80.31 146 HIS A N 1
ATOM 1179 C CA . HIS A 1 146 ? 12.789 -14.945 -23.156 1 80.31 146 HIS A CA 1
ATOM 1180 C C . HIS A 1 146 ? 13.562 -13.633 -23.172 1 80.31 146 HIS A C 1
ATOM 1182 O O . HIS A 1 146 ? 14.43 -13.438 -24.031 1 80.31 146 HIS A O 1
ATOM 1188 N N . ARG A 1 147 ? 13.234 -12.82 -22.297 1 76.69 147 ARG A N 1
ATOM 1189 C CA . ARG A 1 147 ? 13.969 -11.562 -22.203 1 76.69 147 ARG A CA 1
ATOM 1190 C C . ARG A 1 147 ? 15.422 -11.797 -21.812 1 76.69 147 ARG A C 1
ATOM 1192 O O . ARG A 1 147 ? 16.328 -11.125 -22.312 1 76.69 147 ARG A O 1
ATOM 1199 N N . LEU A 1 148 ? 15.602 -12.711 -21 1 71.12 148 LEU A N 1
ATOM 1200 C CA . LEU A 1 148 ? 16.938 -12.977 -20.469 1 71.12 148 LEU A CA 1
ATOM 1201 C C . LEU A 1 148 ? 17.781 -13.758 -21.469 1 71.12 148 LEU A C 1
ATOM 1203 O O . LEU A 1 148 ? 18.984 -13.875 -21.312 1 71.12 148 LEU A O 1
ATOM 1207 N N . TYR A 1 149 ? 17.172 -14.258 -22.469 1 63.31 149 TYR A N 1
ATOM 1208 C CA . TYR A 1 149 ? 17.875 -14.977 -23.516 1 63.31 149 TYR A CA 1
ATOM 1209 C C . TYR A 1 149 ? 18.984 -14.125 -24.109 1 63.31 149 TYR A C 1
ATOM 1211 O O . TYR A 1 149 ? 20.078 -14.625 -24.391 1 63.31 149 TYR A O 1
ATOM 1219 N N . ASN A 1 150 ? 18.609 -12.938 -24.188 1 62.38 150 ASN A N 1
ATOM 1220 C CA . ASN A 1 150 ? 19.562 -12.031 -24.844 1 62.38 150 ASN A CA 1
ATOM 1221 C C . ASN A 1 150 ? 20.781 -11.773 -23.953 1 62.38 150 ASN A C 1
ATOM 1223 O O . ASN A 1 150 ? 21.797 -11.258 -24.438 1 62.38 150 ASN A O 1
ATOM 1227 N N . GLU A 1 151 ? 20.625 -12.188 -22.75 1 62.78 151 GLU A N 1
ATOM 1228 C CA . GLU A 1 151 ? 21.719 -11.914 -21.828 1 62.78 151 GLU A CA 1
ATOM 1229 C C . GLU A 1 151 ? 22.672 -13.109 -21.75 1 62.78 151 GLU A C 1
ATOM 1231 O O . GLU A 1 151 ? 23.609 -13.102 -20.953 1 62.78 151 GLU A O 1
ATOM 1236 N N . GLY A 1 152 ? 22.516 -14.133 -22.656 1 56.84 152 GLY A N 1
ATOM 1237 C CA . GLY A 1 152 ? 23.391 -15.297 -22.719 1 56.84 152 GLY A CA 1
ATOM 1238 C C . GLY A 1 152 ? 23.062 -16.328 -21.656 1 56.84 152 GLY A C 1
ATOM 1239 O O . GLY A 1 152 ? 21.969 -16.328 -21.078 1 56.84 152 GLY A O 1
ATOM 1240 N N . PRO A 1 153 ? 23.938 -17.484 -21.641 1 55.12 153 PRO A N 1
ATOM 1241 C CA . PRO A 1 153 ? 23.719 -18.562 -20.688 1 55.12 153 PRO A CA 1
ATOM 1242 C C . PRO A 1 153 ? 23.5 -18.062 -19.25 1 55.12 153 PRO A C 1
ATOM 1244 O O . PRO A 1 153 ? 22.812 -18.719 -18.469 1 55.12 153 PRO A O 1
ATOM 1247 N N . GLU A 1 154 ? 23.984 -16.891 -19.062 1 58.69 154 GLU A N 1
ATOM 1248 C CA . GLU A 1 154 ? 23.906 -16.234 -17.75 1 58.69 154 GLU A CA 1
ATOM 1249 C C . GLU A 1 154 ? 22.547 -15.57 -17.547 1 58.69 154 GLU A C 1
ATOM 1251 O O . GLU A 1 154 ? 22.266 -15.023 -16.484 1 58.69 154 GLU A O 1
ATOM 1256 N N . GLY A 1 155 ? 21.781 -15.867 -18.484 1 68.06 155 GLY A N 1
ATOM 1257 C CA . GLY A 1 155 ? 20.547 -15.094 -18.453 1 68.06 155 GLY A CA 1
ATOM 1258 C C . GLY A 1 155 ? 19.516 -15.664 -17.5 1 68.06 155 GLY A C 1
ATOM 1259 O O . GLY A 1 155 ? 18.5 -15.008 -17.203 1 68.06 155 GLY A O 1
ATOM 1260 N N . VAL A 1 156 ? 19.688 -16.922 -17.078 1 77.12 156 VAL A N 1
ATOM 1261 C CA . VAL A 1 156 ? 18.75 -17.438 -16.078 1 77.12 156 VAL A CA 1
ATOM 1262 C C . VAL A 1 156 ? 19.094 -16.875 -14.703 1 77.12 156 VAL A C 1
ATOM 1264 O O . VAL A 1 156 ? 20.25 -16.891 -14.297 1 77.12 156 VAL A O 1
ATOM 1267 N N . PRO A 1 157 ? 18.141 -16.375 -14.094 1 87.81 157 PRO A N 1
ATOM 1268 C CA . PRO A 1 157 ? 18.422 -15.828 -12.766 1 87.81 157 PRO A CA 1
ATOM 1269 C C . PRO A 1 157 ? 19.031 -16.859 -11.812 1 87.81 157 PRO A C 1
ATOM 1271 O O . PRO A 1 157 ? 18.797 -18.062 -11.961 1 87.81 157 PRO A O 1
ATOM 1274 N N . GLN A 1 158 ? 19.906 -16.391 -11.055 1 90.69 158 GLN A N 1
ATOM 1275 C CA . GLN A 1 158 ? 20.375 -17.219 -9.953 1 90.69 158 GLN A CA 1
ATOM 1276 C C . GLN A 1 158 ? 19.328 -17.344 -8.852 1 90.69 158 GLN A C 1
ATOM 1278 O O . GLN A 1 158 ? 19.25 -16.469 -7.973 1 90.69 158 GLN A O 1
ATOM 1283 N N . PHE A 1 159 ? 18.641 -18.469 -8.852 1 95 159 PHE A N 1
ATOM 1284 C CA . PHE A 1 159 ? 17.594 -18.672 -7.855 1 95 159 PHE A CA 1
ATOM 1285 C C . PHE A 1 159 ? 18.188 -19.094 -6.52 1 95 159 PHE A C 1
ATOM 1287 O O . PHE A 1 159 ? 19.312 -19.594 -6.465 1 95 159 PHE A O 1
ATOM 1294 N N . MET A 1 160 ? 17.406 -18.891 -5.496 1 95.75 160 MET A N 1
ATOM 1295 C CA . MET A 1 160 ? 17.859 -19.328 -4.18 1 95.75 160 MET A CA 1
ATOM 1296 C C . MET A 1 160 ? 17.906 -20.859 -4.113 1 95.75 160 MET A C 1
ATOM 1298 O O . MET A 1 160 ? 17.031 -21.531 -4.629 1 95.75 160 MET A O 1
ATOM 1302 N N . ASP A 1 161 ? 18.953 -21.312 -3.484 1 93.94 161 ASP A N 1
ATOM 1303 C CA . ASP A 1 161 ? 19.031 -22.75 -3.244 1 93.94 161 ASP A CA 1
ATOM 1304 C C . ASP A 1 161 ? 18.391 -23.125 -1.901 1 93.94 161 ASP A C 1
ATOM 1306 O O . ASP A 1 161 ? 17.875 -22.25 -1.199 1 93.94 161 ASP A O 1
ATOM 1310 N N . LYS A 1 162 ? 18.453 -24.422 -1.577 1 93.69 162 LYS A N 1
ATOM 1311 C CA . LYS A 1 162 ? 17.797 -24.922 -0.371 1 93.69 162 LYS A CA 1
ATOM 1312 C C . LYS A 1 162 ? 18.406 -24.281 0.881 1 93.69 162 LYS A C 1
ATOM 1314 O O . LYS A 1 162 ? 17.688 -23.984 1.834 1 93.69 162 LYS A O 1
ATOM 1319 N N . ASN A 1 163 ? 19.656 -24.047 0.9 1 94.88 163 ASN A N 1
ATOM 1320 C CA . ASN A 1 163 ? 20.328 -23.469 2.051 1 94.88 163 ASN A CA 1
ATOM 1321 C C . ASN A 1 163 ? 19.938 -22 2.248 1 94.88 163 ASN A C 1
ATOM 1323 O O . ASN A 1 163 ? 19.641 -21.578 3.369 1 94.88 163 ASN A O 1
ATOM 1327 N N . GLU A 1 164 ? 19.969 -21.281 1.162 1 96.69 164 GLU A N 1
ATOM 1328 C CA . GLU A 1 164 ? 19.531 -19.891 1.229 1 96.69 164 GLU A CA 1
ATOM 1329 C C . GLU A 1 164 ? 18.094 -19.781 1.721 1 96.69 164 GLU A C 1
ATOM 1331 O O . GLU A 1 164 ? 17.781 -18.922 2.549 1 96.69 164 GLU A O 1
ATOM 1336 N N . LEU A 1 165 ? 17.234 -20.641 1.183 1 97.12 165 LEU A N 1
ATOM 1337 C CA . LEU A 1 165 ? 15.828 -20.625 1.589 1 97.12 165 LEU A CA 1
ATOM 1338 C C . LEU A 1 165 ? 15.688 -20.922 3.078 1 97.12 165 LEU A C 1
ATOM 1340 O O . LEU A 1 165 ? 14.938 -20.25 3.783 1 97.12 165 LEU A O 1
ATOM 1344 N N . SER A 1 166 ? 16.469 -21.844 3.582 1 95.56 166 SER A N 1
ATOM 1345 C CA . SER A 1 166 ? 16.438 -22.203 4.996 1 95.56 166 SER A CA 1
ATOM 1346 C C . SER A 1 166 ? 16.922 -21.047 5.867 1 95.56 166 SER A C 1
ATOM 1348 O O . SER A 1 166 ? 16.312 -20.734 6.895 1 95.56 166 SER A O 1
ATOM 1350 N N . LYS A 1 167 ? 17.953 -20.406 5.504 1 96.38 167 LYS A N 1
ATOM 1351 C CA . LYS A 1 167 ? 18.516 -19.281 6.254 1 96.38 167 LYS A CA 1
ATOM 1352 C C . LYS A 1 167 ? 17.516 -18.125 6.312 1 96.38 167 LYS A C 1
ATOM 1354 O O . LYS A 1 167 ? 17.547 -17.328 7.25 1 96.38 167 LYS A O 1
ATOM 1359 N N . ASN A 1 168 ? 16.719 -18.047 5.305 1 96.88 168 ASN A N 1
ATOM 1360 C CA . ASN A 1 168 ? 15.695 -17 5.273 1 96.88 168 ASN A CA 1
ATOM 1361 C C . ASN A 1 168 ? 14.375 -17.484 5.879 1 96.88 168 ASN A C 1
ATOM 1363 O O . ASN A 1 168 ? 13.328 -16.875 5.672 1 96.88 168 ASN A O 1
ATOM 1367 N N . GLU A 1 169 ? 14.344 -18.625 6.504 1 95.06 169 GLU A N 1
ATOM 1368 C CA . GLU A 1 169 ? 13.219 -19.203 7.238 1 95.06 169 GLU A CA 1
ATOM 1369 C C . GLU A 1 169 ? 12.055 -19.531 6.309 1 95.06 169 GLU A C 1
ATOM 1371 O O . GLU A 1 169 ? 10.891 -19.328 6.664 1 95.06 169 GLU A O 1
ATOM 1376 N N . ILE A 1 170 ? 12.391 -19.875 5.102 1 95.88 170 ILE A N 1
ATOM 1377 C CA . ILE A 1 170 ? 11.391 -20.328 4.145 1 95.88 170 ILE A CA 1
ATOM 1378 C C . ILE A 1 170 ? 11.422 -21.859 4.059 1 95.88 170 ILE A C 1
ATOM 1380 O O . ILE A 1 170 ? 12.438 -22.453 3.691 1 95.88 170 ILE A O 1
ATOM 1384 N N . GLN A 1 171 ? 10.32 -22.438 4.352 1 93.31 171 GLN A N 1
ATOM 1385 C CA . GLN A 1 171 ? 10.25 -23.906 4.387 1 93.31 171 GLN A CA 1
ATOM 1386 C C . GLN A 1 171 ? 9.688 -24.453 3.078 1 93.31 171 GLN A C 1
ATOM 1388 O O . GLN A 1 171 ? 8.57 -24.125 2.686 1 93.31 171 GLN A O 1
ATOM 1393 N N . ILE A 1 172 ? 10.43 -25.297 2.475 1 96.12 172 ILE A N 1
ATOM 1394 C CA . ILE A 1 172 ? 10.031 -25.906 1.209 1 96.12 172 ILE A CA 1
ATOM 1395 C C . ILE A 1 172 ? 9.922 -27.422 1.373 1 96.12 172 ILE A C 1
ATOM 1397 O O . ILE A 1 172 ? 10.477 -27.984 2.312 1 96.12 172 ILE A O 1
ATOM 1401 N N . ASP A 1 173 ? 9.172 -28.031 0.55 1 96.19 173 ASP A N 1
ATOM 1402 C CA . ASP A 1 173 ? 9.117 -29.484 0.469 1 96.19 173 ASP A CA 1
ATOM 1403 C C . ASP A 1 173 ? 10.336 -30.031 -0.264 1 96.19 173 ASP A C 1
ATOM 1405 O O . ASP A 1 173 ? 10.344 -30.125 -1.493 1 96.19 173 ASP A O 1
ATOM 1409 N N . LYS A 1 174 ? 11.234 -30.469 0.479 1 92.38 174 LYS A N 1
ATOM 1410 C CA . LYS A 1 174 ? 12.5 -30.938 -0.078 1 92.38 174 LYS A CA 1
ATOM 1411 C C . LYS A 1 174 ? 12.32 -32.219 -0.861 1 92.38 174 LYS A C 1
ATOM 1413 O O . LYS A 1 174 ? 13.18 -32.594 -1.664 1 92.38 174 LYS A O 1
ATOM 1418 N N . ASN A 1 175 ? 11.227 -32.875 -0.672 1 92.69 175 ASN A N 1
ATOM 1419 C CA . ASN A 1 175 ? 10.984 -34.156 -1.322 1 92.69 175 ASN A CA 1
ATOM 1420 C C . ASN A 1 175 ? 10.133 -34 -2.58 1 92.69 175 ASN A C 1
ATOM 1422 O O . ASN A 1 175 ? 9.922 -34.969 -3.314 1 92.69 175 ASN A O 1
ATOM 1426 N N . TYR A 1 176 ? 9.711 -32.844 -2.781 1 94.81 176 TYR A N 1
ATOM 1427 C CA . TYR A 1 176 ? 8.898 -32.625 -3.971 1 94.81 176 TYR A CA 1
ATOM 1428 C C . TYR A 1 176 ? 9.727 -32.75 -5.238 1 94.81 176 TYR A C 1
ATOM 1430 O O . TYR A 1 176 ? 10.812 -32.188 -5.348 1 94.81 176 TYR A O 1
ATOM 1438 N N . GLN A 1 177 ? 9.195 -33.594 -6.188 1 93.25 177 GLN A N 1
ATOM 1439 C CA . GLN A 1 177 ? 9.781 -33.719 -7.516 1 93.25 177 GLN A CA 1
ATOM 1440 C C . GLN A 1 177 ? 9.008 -32.875 -8.539 1 93.25 177 GLN A C 1
ATOM 1442 O O . GLN A 1 177 ? 7.898 -33.25 -8.93 1 93.25 177 GLN A O 1
ATOM 1447 N N . PRO A 1 178 ? 9.617 -31.828 -8.945 1 94.62 178 PRO A N 1
ATOM 1448 C CA . PRO A 1 178 ? 8.906 -30.938 -9.875 1 94.62 178 PRO A CA 1
ATOM 1449 C C . PRO A 1 178 ? 8.617 -31.594 -11.219 1 94.62 178 PRO A C 1
ATOM 1451 O O . PRO A 1 178 ? 9.312 -32.531 -11.617 1 94.62 178 PRO A O 1
ATOM 1454 N N . PHE A 1 179 ? 7.562 -31.203 -11.836 1 93.19 179 PHE A N 1
ATOM 1455 C CA . PHE A 1 179 ? 7.211 -31.656 -13.18 1 93.19 179 PHE A CA 1
ATOM 1456 C C . PHE A 1 179 ? 8.305 -31.281 -14.18 1 93.19 179 PHE A C 1
ATOM 1458 O O . PHE A 1 179 ? 8.656 -32.094 -15.047 1 93.19 179 PHE A O 1
ATOM 1465 N N . PHE A 1 180 ? 8.742 -30.094 -14.016 1 90.62 180 PHE A N 1
ATOM 1466 C CA . PHE A 1 180 ? 9.828 -29.562 -14.844 1 90.62 180 PHE A CA 1
ATOM 1467 C C . PHE A 1 180 ? 11.086 -29.344 -14.016 1 90.62 180 PHE A C 1
ATOM 1469 O O . PHE A 1 180 ? 11.039 -28.656 -12.984 1 90.62 180 PHE A O 1
ATOM 1476 N N . LYS A 1 181 ? 12.211 -29.875 -14.477 1 88.94 181 LYS A N 1
ATOM 1477 C CA . LYS A 1 181 ? 13.453 -29.703 -13.727 1 88.94 181 LYS A CA 1
ATOM 1478 C C . LYS A 1 181 ? 14.023 -28.297 -13.891 1 88.94 181 LYS A C 1
ATOM 1480 O O . LYS A 1 181 ? 13.883 -27.688 -14.953 1 88.94 181 LYS A O 1
ATOM 1485 N N . MET A 1 182 ? 14.719 -27.891 -12.883 1 87.25 182 MET A N 1
ATOM 1486 C CA . MET A 1 182 ? 15.344 -26.578 -12.906 1 87.25 182 MET A CA 1
ATOM 1487 C C . MET A 1 182 ? 16.344 -26.469 -14.047 1 87.25 182 MET A C 1
ATOM 1489 O O . MET A 1 182 ? 16.438 -25.422 -14.703 1 87.25 182 MET A O 1
ATOM 1493 N N . SER A 1 183 ? 17.031 -27.531 -14.305 1 83.5 183 SER A N 1
ATOM 1494 C CA . SER A 1 183 ? 18.047 -27.562 -15.344 1 83.5 183 SER A CA 1
ATOM 1495 C C . SER A 1 183 ? 17.422 -27.422 -16.734 1 83.5 183 SER A C 1
ATOM 1497 O O . SER A 1 183 ? 18.109 -27.031 -17.688 1 83.5 183 SER A O 1
ATOM 1499 N N . ASP A 1 184 ? 16.172 -27.719 -16.797 1 82.44 184 ASP A N 1
ATOM 1500 C CA . ASP A 1 184 ? 15.508 -27.688 -18.094 1 82.44 184 ASP A CA 1
ATOM 1501 C C . ASP A 1 184 ? 14.875 -26.312 -18.359 1 82.44 184 ASP A C 1
ATOM 1503 O O . ASP A 1 184 ? 14.281 -26.094 -19.422 1 82.44 184 ASP A O 1
ATOM 1507 N N . LEU A 1 185 ? 15.008 -25.469 -17.422 1 82.69 185 LEU A N 1
ATOM 1508 C CA . LEU A 1 185 ? 14.406 -24.141 -17.547 1 82.69 185 LEU A CA 1
ATOM 1509 C C . LEU A 1 185 ? 14.945 -23.422 -18.766 1 82.69 185 LEU A C 1
ATOM 1511 O O . LEU A 1 185 ? 14.195 -22.734 -19.469 1 82.69 185 LEU A O 1
ATOM 1515 N N . ILE A 1 186 ? 16.219 -23.578 -18.984 1 76.69 186 ILE A N 1
ATOM 1516 C CA . ILE A 1 186 ? 16.875 -22.922 -20.109 1 76.69 186 ILE A CA 1
ATOM 1517 C C . ILE A 1 186 ? 16.234 -23.391 -21.422 1 76.69 186 ILE A C 1
ATOM 1519 O O . ILE A 1 186 ? 16.156 -22.625 -22.391 1 76.69 186 ILE A O 1
ATOM 1523 N N . LYS A 1 187 ? 15.695 -24.625 -21.406 1 78.12 187 LYS A N 1
ATOM 1524 C CA . LYS A 1 187 ? 15.07 -25.188 -22.609 1 78.12 187 LYS A CA 1
ATOM 1525 C C . LYS A 1 187 ? 13.773 -24.453 -22.938 1 78.12 187 LYS A C 1
ATOM 1527 O O . LYS A 1 187 ? 13.297 -24.5 -24.078 1 78.12 187 LYS A O 1
ATOM 1532 N N . LEU A 1 188 ? 13.203 -23.859 -21.938 1 78.31 188 LEU A N 1
ATOM 1533 C CA . LEU A 1 188 ? 11.961 -23.125 -22.141 1 78.31 188 LEU A CA 1
ATOM 1534 C C . LEU A 1 188 ? 12.195 -21.906 -23.031 1 78.31 188 LEU A C 1
ATOM 1536 O O . LEU A 1 188 ? 11.258 -21.391 -23.641 1 78.31 188 LEU A O 1
ATOM 1540 N N . ARG A 1 189 ? 13.406 -21.469 -23.062 1 76.75 189 ARG A N 1
ATOM 1541 C CA . ARG A 1 189 ? 13.773 -20.312 -23.875 1 76.75 189 ARG A CA 1
ATOM 1542 C C . ARG A 1 189 ? 13.516 -20.562 -25.359 1 76.75 189 ARG A C 1
ATOM 1544 O O . ARG A 1 189 ? 13.273 -19.625 -26.109 1 76.75 189 ARG A O 1
ATOM 1551 N N . SER A 1 190 ? 13.633 -21.781 -25.672 1 77.88 190 SER A N 1
ATOM 1552 C CA . SER A 1 190 ? 13.492 -22.125 -27.078 1 77.88 190 SER A CA 1
ATOM 1553 C C . SER A 1 190 ? 12.039 -22.469 -27.422 1 77.88 190 SER A C 1
ATOM 1555 O O . SER A 1 190 ? 11.711 -22.688 -28.594 1 77.88 190 SER A O 1
ATOM 1557 N N . LYS A 1 191 ? 11.219 -22.422 -26.406 1 81 191 LYS A N 1
ATOM 1558 C CA . LYS A 1 191 ? 9.82 -22.781 -26.641 1 81 191 LYS A CA 1
ATOM 1559 C C . LYS A 1 191 ? 9.008 -21.547 -27.062 1 81 191 LYS A C 1
ATOM 1561 O O . LYS A 1 191 ? 9.227 -20.453 -26.562 1 81 191 LYS A O 1
ATOM 1566 N N . ASN A 1 192 ? 8.164 -21.812 -28.016 1 84.88 192 ASN A N 1
ATOM 1567 C CA . ASN A 1 192 ? 7.23 -20.75 -28.375 1 84.88 192 ASN A CA 1
ATOM 1568 C C . ASN A 1 192 ? 6.039 -20.703 -27.422 1 84.88 192 ASN A C 1
ATOM 1570 O O . ASN A 1 192 ? 5.949 -21.516 -26.484 1 84.88 192 ASN A O 1
ATOM 1574 N N . CYS A 1 193 ? 5.207 -19.828 -27.656 1 85.06 193 CYS A N 1
ATOM 1575 C CA . CYS A 1 193 ? 4.082 -19.562 -26.766 1 85.06 193 CYS A CA 1
ATOM 1576 C C . CYS A 1 193 ? 3.172 -20.781 -26.656 1 85.06 193 CYS A C 1
ATOM 1578 O O . CYS A 1 193 ? 2.699 -21.109 -25.562 1 85.06 193 CYS A O 1
ATOM 1580 N N . LEU A 1 194 ? 2.938 -21.406 -27.75 1 85.12 194 LEU A N 1
ATOM 1581 C CA . LEU A 1 194 ? 2.057 -22.578 -27.766 1 85.12 194 LEU A CA 1
ATOM 1582 C C . LEU A 1 194 ? 2.654 -23.719 -26.953 1 85.12 194 LEU A C 1
ATOM 1584 O O . LEU A 1 194 ? 1.949 -24.375 -26.172 1 85.12 194 LEU A O 1
ATOM 1588 N N . GLN A 1 195 ? 3.896 -23.953 -27.156 1 87.94 195 GLN A N 1
ATOM 1589 C CA . GLN A 1 195 ? 4.59 -25.016 -26.422 1 87.94 195 GLN A CA 1
ATOM 1590 C C . GLN A 1 195 ? 4.609 -24.719 -24.938 1 87.94 195 GLN A C 1
ATOM 1592 O O . GLN A 1 195 ? 4.41 -25.609 -24.109 1 87.94 195 GLN A O 1
ATOM 1597 N N . PHE A 1 196 ? 4.828 -23.516 -24.672 1 89.19 196 PHE A N 1
ATOM 1598 C CA . PHE A 1 196 ? 4.82 -23.109 -23.266 1 89.19 196 PHE A CA 1
ATOM 1599 C C . PHE A 1 196 ? 3.453 -23.328 -22.641 1 89.19 196 PHE A C 1
ATOM 1601 O O . PHE A 1 196 ? 3.352 -23.859 -21.531 1 89.19 196 PHE A O 1
ATOM 1608 N N . GLN A 1 197 ? 2.428 -22.859 -23.297 1 89.38 197 GLN A N 1
ATOM 1609 C CA . GLN A 1 197 ? 1.062 -23.031 -22.828 1 89.38 197 GLN A CA 1
ATOM 1610 C C . GLN A 1 197 ? 0.758 -24.516 -22.578 1 89.38 197 GLN A C 1
ATOM 1612 O O . GLN A 1 197 ? 0.159 -24.875 -21.562 1 89.38 197 GLN A O 1
ATOM 1617 N N . GLU A 1 198 ? 1.196 -25.328 -23.484 1 89.38 198 GLU A N 1
ATOM 1618 C CA . GLU A 1 198 ? 0.978 -26.766 -23.359 1 89.38 198 GLU A CA 1
ATOM 1619 C C . GLU A 1 198 ? 1.702 -27.344 -22.141 1 89.38 198 GLU A C 1
ATOM 1621 O O . GLU A 1 198 ? 1.119 -28.094 -21.359 1 89.38 198 GLU A O 1
ATOM 1626 N N . HIS A 1 199 ? 2.961 -26.969 -22.016 1 90.31 199 HIS A N 1
ATOM 1627 C CA . HIS A 1 199 ? 3.74 -27.438 -20.875 1 90.31 199 HIS A CA 1
ATOM 1628 C C . HIS A 1 199 ? 3.152 -26.938 -19.562 1 90.31 199 HIS A C 1
ATOM 1630 O O . HIS A 1 199 ? 3.143 -27.672 -18.562 1 90.31 199 HIS A O 1
ATOM 1636 N N . SER A 1 200 ? 2.725 -25.703 -19.562 1 90.88 200 SER A N 1
ATOM 1637 C CA . SER A 1 200 ? 2.088 -25.156 -18.375 1 90.88 200 SER A CA 1
ATOM 1638 C C . SER A 1 200 ? 0.817 -25.922 -18.016 1 90.88 200 SER A C 1
ATOM 1640 O O . SER A 1 200 ? 0.56 -26.203 -16.844 1 90.88 200 SER A O 1
ATOM 1642 N N . HIS A 1 201 ? 0.057 -26.219 -19.031 1 89.94 201 HIS A N 1
ATOM 1643 C CA . HIS A 1 201 ? -1.159 -27 -18.844 1 89.94 201 HIS A CA 1
ATOM 1644 C C . HIS A 1 201 ? -0.847 -28.375 -18.234 1 89.94 201 HIS A C 1
ATOM 1646 O O . HIS A 1 201 ? -1.505 -28.797 -17.281 1 89.94 201 HIS A O 1
ATOM 1652 N N . GLN A 1 202 ? 0.118 -29.031 -18.766 1 91.75 202 GLN A N 1
ATOM 1653 C CA . GLN A 1 202 ? 0.525 -30.344 -18.266 1 91.75 202 GLN A CA 1
ATOM 1654 C C . GLN A 1 202 ? 0.985 -30.266 -16.812 1 91.75 202 GLN A C 1
ATOM 1656 O O . GLN A 1 202 ? 0.688 -31.156 -16.016 1 91.75 202 GLN A O 1
ATOM 1661 N N . ALA A 1 203 ? 1.731 -29.25 -16.547 1 94.06 203 ALA A N 1
ATOM 1662 C CA . ALA A 1 203 ? 2.195 -29.062 -15.172 1 94.06 203 ALA A CA 1
ATOM 1663 C C . ALA A 1 203 ? 1.02 -28.938 -14.211 1 94.06 203 ALA A C 1
ATOM 1665 O O . ALA A 1 203 ? 1.024 -29.547 -13.141 1 94.06 203 ALA A O 1
ATOM 1666 N N . ILE A 1 204 ? 0.037 -28.172 -14.562 1 93.94 204 ILE A N 1
ATOM 1667 C CA . ILE A 1 204 ? -1.126 -27.969 -13.703 1 93.94 204 ILE A CA 1
ATOM 1668 C C . ILE A 1 204 ? -1.898 -29.281 -13.57 1 93.94 204 ILE A C 1
ATOM 1670 O O . ILE A 1 204 ? -2.383 -29.609 -12.484 1 93.94 204 ILE A O 1
ATOM 1674 N N . GLN A 1 205 ? -2.031 -30.016 -14.68 1 90.19 205 GLN A N 1
ATOM 1675 C CA . GLN A 1 205 ? -2.691 -31.312 -14.617 1 90.19 205 GLN A CA 1
ATOM 1676 C C . GLN A 1 205 ? -1.965 -32.25 -13.656 1 90.19 205 GLN A C 1
ATOM 1678 O O . GLN A 1 205 ? -2.6 -32.969 -12.883 1 90.19 205 GLN A O 1
ATOM 1683 N N . HIS A 1 206 ? -0.665 -32.219 -13.82 1 93.5 206 HIS A N 1
ATOM 1684 C CA . HIS A 1 206 ? 0.158 -33.031 -12.922 1 93.5 206 HIS A CA 1
ATOM 1685 C C . HIS A 1 206 ? -0.087 -32.656 -11.469 1 93.5 206 HIS A C 1
ATOM 1687 O O . HIS A 1 206 ? -0.262 -33.531 -10.617 1 93.5 206 HIS A O 1
ATOM 1693 N N . ILE A 1 207 ? -0.143 -31.391 -11.164 1 94.56 207 ILE A N 1
ATOM 1694 C CA . ILE A 1 207 ? -0.363 -30.859 -9.82 1 94.56 207 ILE A CA 1
ATOM 1695 C C . ILE A 1 207 ? -1.754 -31.25 -9.336 1 94.56 207 ILE A C 1
ATOM 1697 O O . ILE A 1 207 ? -1.91 -31.734 -8.211 1 94.56 207 ILE A O 1
ATOM 1701 N N . ALA A 1 208 ? -2.711 -31.094 -10.141 1 91.56 208 ALA A N 1
ATOM 1702 C CA . ALA A 1 208 ? -4.098 -31.375 -9.789 1 91.56 208 ALA A CA 1
ATOM 1703 C C . ALA A 1 208 ? -4.297 -32.875 -9.516 1 91.56 208 ALA A C 1
ATOM 1705 O O . ALA A 1 208 ? -5.031 -33.25 -8.594 1 91.56 208 ALA A O 1
ATOM 1706 N N . LYS A 1 209 ? -3.688 -33.719 -10.281 1 90.62 209 LYS A N 1
ATOM 1707 C CA . LYS A 1 209 ? -3.826 -35.156 -10.148 1 90.62 209 LYS A CA 1
ATOM 1708 C C . LYS A 1 209 ? -3.227 -35.656 -8.836 1 90.62 209 LYS A C 1
ATOM 1710 O O . LYS A 1 209 ? -3.705 -36.625 -8.258 1 90.62 209 LYS A O 1
ATOM 1715 N N . ALA A 1 210 ? -2.205 -34.969 -8.367 1 92.75 210 ALA A N 1
ATOM 1716 C CA . ALA A 1 210 ? -1.492 -35.375 -7.164 1 92.75 210 ALA A CA 1
ATOM 1717 C C . ALA A 1 210 ? -2.262 -34.969 -5.91 1 92.75 210 ALA A C 1
ATOM 1719 O O . ALA A 1 210 ? -1.968 -35.469 -4.809 1 92.75 210 ALA A O 1
ATOM 1720 N N . ALA A 1 211 ? -3.275 -34.156 -6.027 1 92.38 211 ALA A N 1
ATOM 1721 C CA . ALA A 1 211 ? -4.004 -33.625 -4.879 1 92.38 211 ALA A CA 1
ATOM 1722 C C . ALA A 1 211 ? -5.352 -34.312 -4.707 1 92.38 211 ALA A C 1
ATOM 1724 O O . ALA A 1 211 ? -5.898 -34.844 -5.668 1 92.38 211 ALA A O 1
ATOM 1725 N N . PRO A 1 212 ? -5.859 -34.312 -3.461 1 92.06 212 PRO A N 1
ATOM 1726 C CA . PRO A 1 212 ? -7.211 -34.844 -3.25 1 92.06 212 PRO A CA 1
ATOM 1727 C C . PRO A 1 212 ? -8.266 -34.062 -4.039 1 92.06 212 PRO A C 1
ATOM 1729 O O . PRO A 1 212 ? -8.047 -32.906 -4.418 1 92.06 212 PRO A O 1
ATOM 1732 N N . SER A 1 213 ? -9.438 -34.656 -4.238 1 90.38 213 SER A N 1
ATOM 1733 C CA . SER A 1 213 ? -10.492 -34.125 -5.082 1 90.38 213 SER A CA 1
ATOM 1734 C C . SER A 1 213 ? -11.133 -32.875 -4.441 1 90.38 213 SER A C 1
ATOM 1736 O O . SER A 1 213 ? -11.828 -32.125 -5.113 1 90.38 213 SER A O 1
ATOM 1738 N N . ASN A 1 214 ? -10.914 -32.688 -3.207 1 93.06 214 ASN A N 1
ATOM 1739 C CA . ASN A 1 214 ? -11.492 -31.547 -2.537 1 93.06 214 ASN A CA 1
ATOM 1740 C C . ASN A 1 214 ? -10.414 -30.562 -2.084 1 93.06 214 ASN A C 1
ATOM 1742 O O . ASN A 1 214 ? -10.656 -29.734 -1.21 1 93.06 214 ASN A O 1
ATOM 1746 N N . ALA A 1 215 ? -9.281 -30.594 -2.664 1 95.88 215 ALA A N 1
ATOM 1747 C CA . ALA A 1 215 ? -8.133 -29.812 -2.203 1 95.88 215 ALA A CA 1
ATOM 1748 C C . ALA A 1 215 ? -8.211 -28.375 -2.719 1 95.88 215 ALA A C 1
ATOM 1750 O O . ALA A 1 215 ? -8.656 -28.141 -3.846 1 95.88 215 ALA A O 1
ATOM 1751 N N . ASN A 1 216 ? -7.867 -27.422 -1.848 1 96.81 216 ASN A N 1
ATOM 1752 C CA . ASN A 1 216 ? -7.512 -26.078 -2.277 1 96.81 216 ASN A CA 1
ATOM 1753 C C . ASN A 1 216 ? -6.031 -25.969 -2.625 1 96.81 216 ASN A C 1
ATOM 1755 O O . ASN A 1 216 ? -5.172 -26.125 -1.755 1 96.81 216 ASN A O 1
ATOM 1759 N N . ILE A 1 217 ? -5.738 -25.688 -3.873 1 97.94 217 ILE A N 1
ATOM 1760 C CA . ILE A 1 217 ? -4.352 -25.641 -4.328 1 97.94 217 ILE A CA 1
ATOM 1761 C C . ILE A 1 217 ? -3.98 -24.203 -4.684 1 97.94 217 ILE A C 1
ATOM 1763 O O . ILE A 1 217 ? -4.637 -23.578 -5.516 1 97.94 217 ILE A O 1
ATOM 1767 N N . LEU A 1 218 ? -2.98 -23.672 -4.051 1 98.06 218 LEU A N 1
ATOM 1768 C CA . LEU A 1 218 ? -2.463 -22.359 -4.375 1 98.06 218 LEU A CA 1
ATOM 1769 C C . LEU A 1 218 ? -1.282 -22.453 -5.332 1 98.06 218 LEU A C 1
ATOM 1771 O O . LEU A 1 218 ? -0.335 -23.203 -5.086 1 98.06 218 LEU A O 1
ATOM 1775 N N . VAL A 1 219 ? -1.336 -21.781 -6.414 1 98.38 219 VAL A N 1
ATOM 1776 C CA . VAL A 1 219 ? -0.245 -21.672 -7.379 1 98.38 219 VAL A CA 1
ATOM 1777 C C . VAL A 1 219 ? 0.168 -20.219 -7.539 1 98.38 219 VAL A C 1
ATOM 1779 O O . VAL A 1 219 ? -0.589 -19.406 -8.078 1 98.38 219 VAL A O 1
ATOM 1782 N N . VAL A 1 220 ? 1.337 -19.891 -7.051 1 98.56 220 VAL A N 1
ATOM 1783 C CA . VAL A 1 220 ? 1.849 -18.531 -7.18 1 98.56 220 VAL A CA 1
ATOM 1784 C C . VAL A 1 220 ? 2.793 -18.438 -8.375 1 98.56 220 VAL A C 1
ATOM 1786 O O . VAL A 1 220 ? 3.809 -19.141 -8.422 1 98.56 220 VAL A O 1
ATOM 1789 N N . THR A 1 221 ? 2.467 -17.594 -9.258 1 97.81 221 THR A N 1
ATOM 1790 C CA . THR A 1 221 ? 3.203 -17.5 -10.516 1 97.81 221 THR A CA 1
ATOM 1791 C C . THR A 1 221 ? 3.158 -16.062 -11.047 1 97.81 221 THR A C 1
ATOM 1793 O O . THR A 1 221 ? 3.092 -15.109 -10.273 1 97.81 221 THR A O 1
ATOM 1796 N N . HIS A 1 222 ? 3.33 -15.906 -12.336 1 95.88 222 HIS A N 1
ATOM 1797 C CA . HIS A 1 222 ? 3.438 -14.594 -12.969 1 95.88 222 HIS A CA 1
ATOM 1798 C C . HIS A 1 222 ? 2.23 -14.305 -13.852 1 95.88 222 HIS A C 1
ATOM 1800 O O . HIS A 1 222 ? 1.422 -15.195 -14.117 1 95.88 222 HIS A O 1
ATOM 1806 N N . ALA A 1 223 ? 2.129 -13.062 -14.289 1 91.31 223 ALA A N 1
ATOM 1807 C CA . ALA A 1 223 ? 0.958 -12.609 -15.039 1 91.31 223 ALA A CA 1
ATOM 1808 C C . ALA A 1 223 ? 0.776 -13.438 -16.312 1 91.31 223 ALA A C 1
ATOM 1810 O O . ALA A 1 223 ? -0.306 -13.977 -16.562 1 91.31 223 ALA A O 1
ATOM 1811 N N . CYS A 1 224 ? 1.825 -13.539 -17.141 1 91.06 224 CYS A N 1
ATOM 1812 C CA . CYS A 1 224 ? 1.714 -14.258 -18.406 1 91.06 224 CYS A CA 1
ATOM 1813 C C . CYS A 1 224 ? 1.378 -15.727 -18.188 1 91.06 224 CYS A C 1
ATOM 1815 O O . CYS A 1 224 ? 0.627 -16.328 -18.953 1 91.06 224 CYS A O 1
ATOM 1817 N N . ASN A 1 225 ? 1.943 -16.266 -17.141 1 93.69 225 ASN A N 1
ATOM 1818 C CA . ASN A 1 225 ? 1.673 -17.672 -16.812 1 93.69 225 ASN A CA 1
ATOM 1819 C C . ASN A 1 225 ? 0.209 -17.891 -16.438 1 93.69 225 ASN A C 1
ATOM 1821 O O . ASN A 1 225 ? -0.4 -18.875 -16.844 1 93.69 225 ASN A O 1
ATOM 1825 N N . ILE A 1 226 ? -0.322 -16.969 -15.648 1 92.19 226 ILE A N 1
ATOM 1826 C CA . ILE A 1 226 ? -1.722 -17.062 -15.25 1 92.19 226 ILE A CA 1
ATOM 1827 C C . ILE A 1 226 ? -2.611 -17.078 -16.484 1 92.19 226 ILE A C 1
ATOM 1829 O O . ILE A 1 226 ? -3.527 -17.891 -16.594 1 92.19 226 ILE A O 1
ATOM 1833 N N . HIS A 1 227 ? -2.311 -16.172 -17.375 1 88.12 227 HIS A N 1
ATOM 1834 C CA . HIS A 1 227 ? -3.082 -16.078 -18.609 1 88.12 227 HIS A CA 1
ATOM 1835 C C . HIS A 1 227 ? -3.023 -17.391 -19.391 1 88.12 227 HIS A C 1
ATOM 1837 O O . HIS A 1 227 ? -4.059 -17.922 -19.797 1 88.12 227 HIS A O 1
ATOM 1843 N N . ALA A 1 228 ? -1.843 -17.938 -19.594 1 89.62 228 ALA A N 1
ATOM 1844 C CA . ALA A 1 228 ? -1.646 -19.172 -20.344 1 89.62 228 ALA A CA 1
ATOM 1845 C C . ALA A 1 228 ? -2.35 -20.359 -19.672 1 89.62 228 ALA A C 1
ATOM 1847 O O . ALA A 1 228 ? -3.045 -21.125 -20.328 1 89.62 228 ALA A O 1
ATOM 1848 N N . ILE A 1 229 ? -2.186 -20.469 -18.375 1 91.12 229 ILE A N 1
ATOM 1849 C CA . ILE A 1 229 ? -2.73 -21.594 -17.625 1 91.12 229 ILE A CA 1
ATOM 1850 C C . ILE A 1 229 ? -4.254 -21.516 -17.609 1 91.12 229 ILE A C 1
ATOM 1852 O O . ILE A 1 229 ? -4.93 -22.516 -17.906 1 91.12 229 ILE A O 1
ATOM 1856 N N . ALA A 1 230 ? -4.762 -20.328 -17.25 1 88 230 ALA A N 1
ATOM 1857 C CA . ALA A 1 230 ? -6.211 -20.172 -17.141 1 88 230 ALA A CA 1
ATOM 1858 C C . ALA A 1 230 ? -6.883 -20.453 -18.484 1 88 230 ALA A C 1
ATOM 1860 O O . ALA A 1 230 ? -7.934 -21.094 -18.531 1 88 230 ALA A O 1
ATOM 1861 N N . ARG A 1 231 ? -6.289 -19.938 -19.516 1 85.31 231 ARG A N 1
ATOM 1862 C CA . ARG A 1 231 ? -6.84 -20.172 -20.844 1 85.31 231 ARG A CA 1
ATOM 1863 C C . ARG A 1 231 ? -6.789 -21.641 -21.219 1 85.31 231 ARG A C 1
ATOM 1865 O O . ARG A 1 231 ? -7.734 -22.172 -21.812 1 85.31 231 ARG A O 1
ATOM 1872 N N . ALA A 1 232 ? -5.723 -22.281 -20.969 1 85.25 232 ALA A N 1
ATOM 1873 C CA . ALA A 1 232 ? -5.578 -23.703 -21.266 1 85.25 232 ALA A CA 1
ATOM 1874 C C . ALA A 1 232 ? -6.594 -24.531 -20.5 1 85.25 232 ALA A C 1
ATOM 1876 O O . ALA A 1 232 ? -7.121 -25.516 -21.016 1 85.25 232 ALA A O 1
ATOM 1877 N N . LEU A 1 233 ? -6.852 -24.156 -19.297 1 85.81 233 LEU A N 1
ATOM 1878 C CA . LEU A 1 233 ? -7.793 -24.891 -18.453 1 85.81 233 LEU A CA 1
ATOM 1879 C C . LEU A 1 233 ? -9.227 -24.656 -18.922 1 85.81 233 LEU A C 1
ATOM 1881 O O . LEU A 1 233 ? -10.047 -25.578 -18.891 1 85.81 233 LEU A O 1
ATOM 1885 N N . LYS A 1 234 ? -9.523 -23.406 -19.141 1 79.75 234 LYS A N 1
ATOM 1886 C CA . LYS A 1 234 ? -10.891 -23.047 -19.516 1 79.75 234 LYS A CA 1
ATOM 1887 C C . LYS A 1 234 ? -11.258 -23.656 -20.875 1 79.75 234 LYS A C 1
ATOM 1889 O O . LYS A 1 234 ? -12.391 -24.109 -21.062 1 79.75 234 LYS A O 1
ATOM 1894 N N . PHE A 1 235 ? -10.305 -23.344 -21.828 1 72.56 235 PHE A N 1
ATOM 1895 C CA . PHE A 1 235 ? -10.664 -23.734 -23.188 1 72.56 235 PHE A CA 1
ATOM 1896 C C . PHE A 1 235 ? -9.93 -25.016 -23.594 1 72.56 235 PHE A C 1
ATOM 1898 O O . PHE A 1 235 ? -8.789 -25.234 -23.188 1 72.56 235 PHE A O 1
ATOM 1905 N N . GLU A 1 236 ? -10.609 -26.203 -23.531 1 56.88 236 GLU A N 1
ATOM 1906 C CA . GLU A 1 236 ? -9.945 -27.406 -24.016 1 56.88 236 GLU A CA 1
ATOM 1907 C C . GLU A 1 236 ? -8.992 -27.078 -25.172 1 56.88 236 GLU A C 1
ATOM 1909 O O . GLU A 1 236 ? -8.828 -25.922 -25.531 1 56.88 236 GLU A O 1
ATOM 1914 N N . SER A 1 237 ? -8.812 -27.953 -26.062 1 51.5 237 SER A N 1
ATOM 1915 C CA . SER A 1 237 ? -7.926 -28.125 -27.203 1 51.5 237 SER A CA 1
ATOM 1916 C C . SER A 1 237 ? -8.148 -27.016 -28.234 1 51.5 237 SER A C 1
ATOM 1918 O O . SER A 1 237 ? -9.289 -26.641 -28.516 1 51.5 237 SER A O 1
ATOM 1920 N N . GLY A 1 238 ? -7.309 -25.812 -28.234 1 55.94 238 GLY A N 1
ATOM 1921 C CA . GLY A 1 238 ? -7.312 -25 -29.453 1 55.94 238 GLY A CA 1
ATOM 1922 C C . GLY A 1 238 ? -7.18 -23.516 -29.172 1 55.94 238 GLY A C 1
ATOM 1923 O O . GLY A 1 238 ? -6.961 -22.719 -30.094 1 55.94 238 GLY A O 1
ATOM 1924 N N . ASP A 1 239 ? -7.469 -23.094 -27.891 1 62.97 239 ASP A N 1
ATOM 1925 C CA . ASP A 1 239 ? -7.328 -21.656 -27.75 1 62.97 239 ASP A CA 1
ATOM 1926 C C . ASP A 1 239 ? -5.883 -21.266 -27.438 1 62.97 239 ASP A C 1
ATOM 1928 O O . ASP A 1 239 ? -5.395 -21.516 -26.328 1 62.97 239 ASP A O 1
ATOM 1932 N N . LYS A 1 240 ? -5.223 -20.797 -28.484 1 77.19 240 LYS A N 1
ATOM 1933 C CA . LYS A 1 240 ? -3.803 -20.453 -28.422 1 77.19 240 LYS A CA 1
ATOM 1934 C C . LYS A 1 240 ? -3.594 -19 -28.016 1 77.19 240 LYS A C 1
ATOM 1936 O O . LYS A 1 240 ? -4.215 -18.094 -28.594 1 77.19 240 LYS A O 1
ATOM 1941 N N . VAL A 1 241 ? -2.877 -18.906 -26.922 1 82.06 241 VAL A N 1
ATOM 1942 C CA . VAL A 1 241 ? -2.516 -17.547 -26.5 1 82.06 241 VAL A CA 1
ATOM 1943 C C . VAL A 1 241 ? -1.386 -17.016 -27.391 1 82.06 241 VAL A C 1
ATOM 1945 O O . VAL A 1 241 ? -0.458 -17.75 -27.734 1 82.06 241 VAL A O 1
ATOM 1948 N N . THR A 1 242 ? -1.441 -15.797 -27.812 1 84.31 242 THR A N 1
ATOM 1949 C CA . THR A 1 242 ? -0.419 -15.188 -28.656 1 84.31 242 THR A CA 1
ATOM 1950 C C . THR A 1 242 ? 0.689 -14.578 -27.812 1 84.31 242 THR A C 1
ATOM 1952 O O . THR A 1 242 ? 0.488 -14.305 -26.625 1 84.31 242 THR A O 1
ATOM 1955 N N . THR A 1 243 ? 1.818 -14.406 -28.484 1 83.19 243 THR A N 1
ATOM 1956 C CA . THR A 1 243 ? 2.943 -13.758 -27.828 1 83.19 243 THR A CA 1
ATOM 1957 C C . THR A 1 243 ? 2.564 -12.352 -27.375 1 83.19 243 THR A C 1
ATOM 1959 O O . THR A 1 243 ? 2.961 -11.914 -26.297 1 83.19 243 THR A O 1
ATOM 1962 N N . LEU A 1 244 ? 1.856 -11.758 -28.172 1 83.06 244 LEU A N 1
ATOM 1963 C CA . LEU A 1 244 ? 1.416 -10.406 -27.844 1 83.06 244 LEU A CA 1
ATOM 1964 C C . LEU A 1 244 ? 0.541 -10.406 -26.594 1 83.06 244 LEU A C 1
ATOM 1966 O O . LEU A 1 244 ? 0.695 -9.539 -25.734 1 83.06 244 LEU A O 1
ATOM 1970 N N . GLU A 1 245 ? -0.365 -11.328 -26.469 1 82 245 GLU A N 1
ATOM 1971 C CA . GLU A 1 245 ? -1.221 -11.445 -25.297 1 82 245 GLU A CA 1
ATOM 1972 C C . GLU A 1 245 ? -0.398 -11.711 -24.047 1 82 245 GLU A C 1
ATOM 1974 O O . GLU A 1 245 ? -0.702 -11.18 -22.969 1 82 245 GLU A O 1
ATOM 1979 N N . MET A 1 246 ? 0.582 -12.508 -24.281 1 85.94 246 MET A N 1
ATOM 1980 C CA . MET A 1 246 ? 1.438 -12.844 -23.141 1 85.94 246 MET A CA 1
ATOM 1981 C C . MET A 1 246 ? 2.131 -11.602 -22.594 1 85.94 246 MET A C 1
ATOM 1983 O O . MET A 1 246 ? 2.191 -11.406 -21.375 1 85.94 246 MET A O 1
ATOM 1987 N N . HIS A 1 247 ? 2.529 -10.797 -23.453 1 84.75 247 HIS A N 1
ATOM 1988 C CA . HIS A 1 247 ? 3.227 -9.578 -23.047 1 84.75 247 HIS A CA 1
ATOM 1989 C C . HIS A 1 247 ? 2.26 -8.562 -22.453 1 84.75 247 HIS A C 1
ATOM 1991 O O . HIS A 1 247 ? 2.631 -7.797 -21.562 1 84.75 247 HIS A O 1
ATOM 1997 N N . LYS A 1 248 ? 1.051 -8.617 -22.859 1 83.19 248 LYS A N 1
ATOM 1998 C CA . LYS A 1 248 ? 0.047 -7.668 -22.375 1 83.19 248 LYS A CA 1
ATOM 1999 C C . LYS A 1 248 ? -0.597 -8.148 -21.078 1 83.19 248 LYS A C 1
ATOM 2001 O O . LYS A 1 248 ? -1.301 -7.395 -20.406 1 83.19 248 LYS A O 1
ATOM 2006 N N . ALA A 1 249 ? -0.319 -9.383 -20.734 1 84.38 249 ALA A N 1
ATOM 2007 C CA . ALA A 1 249 ? -0.981 -10 -19.594 1 84.38 249 ALA A CA 1
ATOM 2008 C C . ALA A 1 249 ? -0.757 -9.188 -18.312 1 84.38 249 ALA A C 1
ATOM 2010 O O . ALA A 1 249 ? -1.641 -9.102 -17.469 1 84.38 249 ALA A O 1
ATOM 2011 N N . ARG A 1 250 ? 0.419 -8.555 -18.234 1 83.75 250 ARG A N 1
ATOM 2012 C CA . ARG A 1 250 ? 0.758 -7.797 -17.047 1 83.75 250 ARG A CA 1
ATOM 2013 C C . ARG A 1 250 ? -0.217 -6.645 -16.828 1 83.75 250 ARG A C 1
ATOM 2015 O O . ARG A 1 250 ? -0.448 -6.223 -15.695 1 83.75 250 ARG A O 1
ATOM 2022 N N . GLN A 1 251 ? -0.771 -6.137 -17.844 1 78.25 251 GLN A N 1
ATOM 2023 C CA . GLN A 1 251 ? -1.722 -5.035 -17.766 1 78.25 251 GLN A CA 1
ATOM 2024 C C . GLN A 1 251 ? -3.076 -5.512 -17.25 1 78.25 251 GLN A C 1
ATOM 2026 O O . GLN A 1 251 ? -3.83 -4.734 -16.656 1 78.25 251 GLN A O 1
ATOM 2031 N N . PHE A 1 252 ? -3.33 -6.777 -17.453 1 80.88 252 PHE A N 1
ATOM 2032 C CA . PHE A 1 252 ? -4.668 -7.285 -17.172 1 80.88 252 PHE A CA 1
ATOM 2033 C C . PHE A 1 252 ? -4.668 -8.133 -15.906 1 80.88 252 PHE A C 1
ATOM 2035 O O . PHE A 1 252 ? -5.727 -8.43 -15.359 1 80.88 252 PHE A O 1
ATOM 2042 N N . TYR A 1 253 ? -3.512 -8.523 -15.484 1 87.38 253 TYR A N 1
ATOM 2043 C CA . TYR A 1 253 ? -3.322 -9.227 -14.219 1 87.38 253 TYR A CA 1
ATOM 2044 C C . TYR A 1 253 ? -2.365 -8.461 -13.312 1 87.38 253 TYR A C 1
ATOM 2046 O O . TYR A 1 253 ? -1.177 -8.789 -13.242 1 87.38 253 TYR A O 1
ATOM 2054 N N . PRO A 1 254 ? -2.906 -7.438 -12.648 1 85 254 PRO A N 1
ATOM 2055 C CA . PRO A 1 254 ? -2.029 -6.68 -11.75 1 85 254 PRO A CA 1
ATOM 2056 C C . PRO A 1 254 ? -1.424 -7.547 -10.648 1 85 254 PRO A C 1
ATOM 2058 O O . PRO A 1 254 ? -1.802 -8.711 -10.5 1 85 254 PRO A O 1
ATOM 2061 N N . TYR A 1 255 ? -0.433 -6.988 -9.961 1 89.56 255 TYR A N 1
ATOM 2062 C CA . TYR A 1 255 ? 0.155 -7.688 -8.828 1 89.56 255 TYR A CA 1
ATOM 2063 C C . TYR A 1 255 ? -0.924 -8.164 -7.863 1 89.56 255 TYR A C 1
ATOM 2065 O O . TYR A 1 255 ? -1.913 -7.469 -7.633 1 89.56 255 TYR A O 1
ATOM 2073 N N . CYS A 1 256 ? -0.773 -9.367 -7.348 1 91.69 256 CYS A N 1
ATOM 2074 C CA . CYS A 1 256 ? -1.613 -9.969 -6.316 1 91.69 256 CYS A CA 1
ATOM 2075 C C . CYS A 1 256 ? -2.992 -10.312 -6.867 1 91.69 256 CYS A C 1
ATOM 2077 O O . CYS A 1 256 ? -3.949 -10.461 -6.105 1 91.69 256 CYS A O 1
ATOM 2079 N N . SER A 1 257 ? -3.129 -10.336 -8.18 1 88.12 257 SER A N 1
ATOM 2080 C CA . SER A 1 257 ? -4.379 -10.82 -8.75 1 88.12 257 SER A CA 1
ATOM 2081 C C . SER A 1 257 ? -4.598 -12.297 -8.43 1 88.12 257 SER A C 1
ATOM 2083 O O . SER A 1 257 ? -3.646 -13.078 -8.414 1 88.12 257 SER A O 1
ATOM 2085 N N . LEU A 1 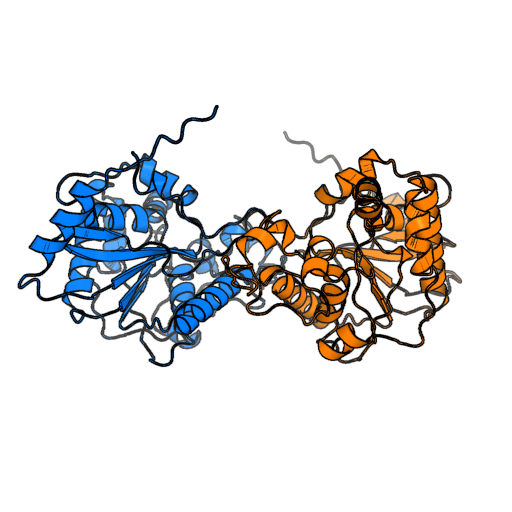258 ? -5.844 -12.641 -8.172 1 91.25 258 LEU A N 1
ATOM 2086 C CA . LEU A 1 258 ? -6.223 -14 -7.832 1 91.25 258 LEU A CA 1
ATOM 2087 C C . LEU A 1 258 ? -7.289 -14.523 -8.789 1 91.25 258 LEU A C 1
ATOM 2089 O O . LEU A 1 258 ? -8.367 -13.945 -8.906 1 91.25 258 LEU A O 1
ATOM 2093 N N . VAL A 1 259 ? -6.969 -15.578 -9.57 1 88.94 259 VAL A N 1
ATOM 2094 C CA . VAL A 1 259 ? -7.922 -16.281 -10.414 1 88.94 259 VAL A CA 1
ATOM 2095 C C . VAL A 1 259 ? -8.234 -17.656 -9.812 1 88.94 259 VAL A C 1
ATOM 2097 O O . VAL A 1 259 ? -7.348 -18.484 -9.664 1 88.94 259 VAL A O 1
ATOM 2100 N N . CYS A 1 260 ? -9.43 -17.828 -9.477 1 91.69 260 CYS A N 1
ATOM 2101 C CA . CYS A 1 260 ? -9.859 -19.094 -8.898 1 91.69 260 CYS A CA 1
ATOM 2102 C C . CYS A 1 260 ? -10.617 -19.938 -9.922 1 91.69 260 CYS A C 1
ATOM 2104 O O . CYS A 1 260 ? -11.531 -19.438 -10.578 1 91.69 260 CYS A O 1
ATOM 2106 N N . MET A 1 261 ? -10.148 -21.172 -10.047 1 91 261 MET A N 1
ATOM 2107 C CA . MET A 1 261 ? -10.758 -22.078 -11.016 1 91 261 MET A CA 1
ATOM 2108 C C . MET A 1 261 ? -11.195 -23.375 -10.336 1 91 261 MET A C 1
ATOM 2110 O O . MET A 1 261 ? -10.57 -23.812 -9.375 1 91 261 MET A O 1
ATOM 2114 N N . LYS A 1 262 ? -12.242 -23.938 -10.828 1 92 262 LYS A N 1
ATOM 2115 C CA . LYS A 1 262 ? -12.727 -25.234 -10.375 1 92 262 LYS A CA 1
ATOM 2116 C C . LYS A 1 262 ? -13.086 -26.125 -11.555 1 92 262 LYS A C 1
ATOM 2118 O O . LYS A 1 262 ? -13.508 -25.641 -12.602 1 92 262 LYS A O 1
ATOM 2123 N N . PRO A 1 263 ? -12.867 -27.453 -11.305 1 88.88 263 PRO A N 1
ATOM 2124 C CA . PRO A 1 263 ? -13.281 -28.359 -12.375 1 88.88 263 PRO A CA 1
ATOM 2125 C C . PRO A 1 263 ? -14.789 -28.344 -12.602 1 88.88 263 PRO A C 1
ATOM 2127 O O . PRO A 1 263 ? -15.562 -28.25 -11.641 1 88.88 263 PRO A O 1
ATOM 2130 N N . CYS A 1 264 ? -15.289 -28.281 -13.781 1 81.69 264 CYS A N 1
ATOM 2131 C CA . CYS A 1 264 ? -16.719 -28.312 -14.102 1 81.69 264 CYS A CA 1
ATOM 2132 C C . CYS A 1 264 ? -17.078 -29.625 -14.805 1 81.69 264 CYS A C 1
ATOM 2134 O O . CYS A 1 264 ? -18 -30.312 -14.383 1 81.69 264 CYS A O 1
ATOM 2136 N N . MET A 1 265 ? -16.609 -29.797 -16.031 1 75.75 265 MET A N 1
ATOM 2137 C CA . MET A 1 265 ? -16.828 -31.047 -16.766 1 75.75 265 MET A CA 1
ATOM 2138 C C . MET A 1 265 ? -15.516 -31.812 -16.922 1 75.75 265 MET A C 1
ATOM 2140 O O . MET A 1 265 ? -14.477 -31.391 -16.406 1 75.75 265 MET A O 1
ATOM 2144 N N . LYS A 1 266 ? -15.734 -32.844 -17.578 1 67.69 266 LYS A N 1
ATOM 2145 C CA . LYS A 1 266 ? -14.531 -33.625 -17.844 1 67.69 266 LYS A CA 1
ATOM 2146 C C . LYS A 1 266 ? -13.492 -32.812 -18.594 1 67.69 266 LYS A C 1
ATOM 2148 O O . LYS A 1 266 ? -13.758 -32.281 -19.672 1 67.69 266 LYS A O 1
ATOM 2153 N N . HIS A 1 267 ? -12.375 -32.406 -18 1 69 267 HIS A N 1
ATOM 2154 C CA . HIS A 1 267 ? -11.188 -31.766 -18.547 1 69 267 HIS A CA 1
ATOM 2155 C C . HIS A 1 267 ? -11.414 -30.266 -18.734 1 69 267 HIS A C 1
ATOM 2157 O O . HIS A 1 267 ? -10.766 -29.641 -19.578 1 69 267 HIS A O 1
ATOM 2163 N N . SER A 1 268 ? -12.508 -29.766 -18.281 1 79.44 268 SER A N 1
ATOM 2164 C CA . SER A 1 268 ? -12.727 -28.328 -18.391 1 79.44 268 SER A CA 1
ATOM 2165 C C . SER A 1 268 ? -12.883 -27.672 -17.031 1 79.44 268 SER A C 1
ATOM 2167 O O . SER A 1 268 ? -13.359 -28.312 -16.078 1 79.44 268 SER A O 1
ATOM 2169 N N . TRP A 1 269 ? -12.414 -26.484 -16.969 1 87.31 269 TRP A N 1
ATOM 2170 C CA . TRP A 1 269 ? -12.469 -25.719 -15.727 1 87.31 269 TRP A CA 1
ATOM 2171 C C . TRP A 1 269 ? -13.297 -24.453 -15.898 1 87.31 269 TRP A C 1
ATOM 2173 O O . TRP A 1 269 ? -13.43 -23.938 -17.016 1 87.31 269 TRP A O 1
ATOM 2183 N N . THR A 1 270 ? -13.93 -24.047 -14.82 1 86.75 270 THR A N 1
ATOM 2184 C CA . THR A 1 270 ? -14.656 -22.781 -14.805 1 86.75 270 THR A CA 1
ATOM 2185 C C . THR A 1 270 ? -14.094 -21.844 -13.742 1 86.75 270 THR A C 1
ATOM 2187 O O . THR A 1 270 ? -13.516 -22.297 -12.75 1 86.75 270 THR A O 1
ATOM 2190 N N . GLN A 1 271 ? -14.172 -20.594 -14.031 1 86.88 271 GLN A N 1
ATOM 2191 C CA . GLN A 1 271 ? -13.672 -19.578 -13.117 1 86.88 271 GLN A CA 1
ATOM 2192 C C . GLN A 1 271 ? -14.688 -19.266 -12.023 1 86.88 271 GLN A C 1
ATOM 2194 O O . GLN A 1 271 ? -15.883 -19.172 -12.289 1 86.88 271 GLN A O 1
ATOM 2199 N N . LEU A 1 272 ? -14.242 -19.234 -10.797 1 85.5 272 LEU A N 1
ATOM 2200 C CA . LEU A 1 272 ? -15.062 -18.781 -9.672 1 85.5 272 LEU A CA 1
ATOM 2201 C C . LEU A 1 272 ? -14.883 -17.281 -9.453 1 85.5 272 LEU A C 1
ATOM 2203 O O . LEU A 1 272 ? -13.758 -16.781 -9.422 1 85.5 272 LEU A O 1
ATOM 2207 N N . ALA A 1 273 ? -15.977 -16.609 -9.367 1 76.31 273 ALA A N 1
ATOM 2208 C CA . ALA A 1 273 ? -15.922 -15.156 -9.219 1 76.31 273 ALA A CA 1
ATOM 2209 C C . ALA A 1 273 ? -15.945 -14.758 -7.75 1 76.31 273 ALA A C 1
ATOM 2211 O O . ALA A 1 273 ? -16.547 -15.438 -6.922 1 76.31 273 ALA A O 1
ATOM 2212 N N . ASN A 1 274 ? -15.266 -13.656 -7.395 1 76.31 274 ASN A N 1
ATOM 2213 C CA . ASN A 1 274 ? -15.359 -12.898 -6.148 1 76.31 274 ASN A CA 1
ATOM 2214 C C . ASN A 1 274 ? -15.109 -13.789 -4.934 1 76.31 274 ASN A C 1
ATOM 2216 O O . ASN A 1 274 ? -15.891 -13.773 -3.979 1 76.31 274 ASN A O 1
ATOM 2220 N N . VAL A 1 275 ? -14.102 -14.656 -5.027 1 85.88 275 VAL A N 1
ATOM 2221 C CA . VAL A 1 275 ? -13.711 -15.484 -3.887 1 85.88 275 VAL A CA 1
ATOM 2222 C C . VAL A 1 275 ? -13.344 -14.594 -2.703 1 85.88 275 VAL A C 1
ATOM 2224 O O . VAL A 1 275 ? -13.805 -14.82 -1.579 1 85.88 275 VAL A O 1
ATOM 2227 N N . ILE A 1 276 ? -12.594 -13.609 -2.873 1 87.06 276 ILE A N 1
ATOM 2228 C CA . ILE A 1 276 ? -12.32 -12.531 -1.933 1 87.06 276 ILE A CA 1
ATOM 2229 C C . ILE A 1 276 ? -12.398 -11.188 -2.652 1 87.06 276 ILE A C 1
ATOM 2231 O O . ILE A 1 276 ? -12.227 -11.117 -3.871 1 87.06 276 ILE A O 1
ATOM 2235 N N . PRO A 1 277 ? -12.727 -10.141 -1.853 1 84.44 277 PRO A N 1
ATOM 2236 C CA . PRO A 1 277 ? -12.734 -8.828 -2.504 1 84.44 277 PRO A CA 1
ATOM 2237 C C . PRO A 1 277 ? -11.367 -8.414 -3.031 1 84.44 277 PRO A C 1
ATOM 2239 O O . PRO A 1 277 ? -10.336 -8.883 -2.529 1 84.44 277 PRO A O 1
ATOM 2242 N N . ALA A 1 278 ? -11.391 -7.594 -4.039 1 84 278 ALA A N 1
ATOM 2243 C CA . ALA A 1 278 ? -10.148 -7.035 -4.559 1 84 278 ALA A CA 1
ATOM 2244 C C . ALA A 1 278 ? -9.586 -5.969 -3.617 1 84 278 ALA A C 1
ATOM 2246 O O . ALA A 1 278 ? -10.297 -5.488 -2.729 1 84 278 ALA A O 1
ATOM 2247 N N . LEU A 1 279 ? -8.336 -5.75 -3.723 1 82.31 279 LEU A N 1
ATOM 2248 C CA . LEU A 1 279 ? -7.652 -4.676 -3.01 1 82.31 279 LEU A CA 1
ATOM 2249 C C . LEU A 1 279 ? -7.34 -3.514 -3.945 1 82.31 279 LEU A C 1
ATOM 2251 O O . LEU A 1 279 ? -6.676 -3.695 -4.969 1 82.31 279 LEU A O 1
ATOM 2255 N N . SER A 1 280 ? -7.875 -2.324 -3.648 1 77.25 280 SER A N 1
ATOM 2256 C CA . SER A 1 280 ? -7.629 -1.143 -4.465 1 77.25 280 SER A CA 1
ATOM 2257 C C . SER A 1 280 ? -6.957 -0.039 -3.656 1 77.25 280 SER A C 1
ATOM 2259 O O . SER A 1 280 ? -7.293 0.175 -2.49 1 77.25 280 SER A O 1
ATOM 2261 N N . CYS A 1 281 ? -5.887 0.508 -4.18 1 68.5 281 CYS A N 1
ATOM 2262 C CA . CYS A 1 281 ? -5.188 1.619 -3.545 1 68.5 281 CYS A CA 1
ATOM 2263 C C . CYS A 1 281 ? -4.773 2.664 -4.574 1 68.5 281 CYS A C 1
ATOM 2265 O O . CYS A 1 281 ? -4.02 2.361 -5.5 1 68.5 281 CYS A O 1
ATOM 2267 N N . ALA A 1 282 ? -5.262 3.961 -4.258 1 63.12 282 ALA A N 1
ATOM 2268 C CA . ALA A 1 282 ? -4.953 5.027 -5.211 1 63.12 282 ALA A CA 1
ATOM 2269 C C . ALA A 1 282 ? -5.145 4.551 -6.648 1 63.12 282 ALA A C 1
ATOM 2271 O O . ALA A 1 282 ? -6.234 4.121 -7.027 1 63.12 282 ALA A O 1
ATOM 2272 N N . ASP A 1 283 ? -4.113 4.578 -7.438 1 57.69 283 ASP A N 1
ATOM 2273 C CA . ASP A 1 283 ? -4.258 4.195 -8.844 1 57.69 283 ASP A CA 1
ATOM 2274 C C . ASP A 1 283 ? -3.844 2.742 -9.055 1 57.69 283 ASP A C 1
ATOM 2276 O O . ASP A 1 283 ? -3.623 2.318 -10.195 1 57.69 283 ASP A O 1
ATOM 2280 N N . PHE A 1 284 ? -3.756 2.135 -7.902 1 53.44 284 PHE A N 1
ATOM 2281 C CA . PHE A 1 284 ? -3.42 0.719 -7.98 1 53.44 284 PHE A CA 1
ATOM 2282 C C . PHE A 1 284 ? -4.605 -0.143 -7.559 1 53.44 284 PHE A C 1
ATOM 2284 O O . PHE A 1 284 ? -5.391 0.254 -6.699 1 53.44 284 PHE A O 1
ATOM 2291 N N . THR A 1 285 ? -4.922 -1.149 -8.383 1 46.44 285 THR A N 1
ATOM 2292 C CA . THR A 1 285 ? -5.91 -2.141 -7.969 1 46.44 285 THR A CA 1
ATOM 2293 C C . THR A 1 285 ? -5.398 -3.555 -8.227 1 46.44 285 THR A C 1
ATOM 2295 O O . THR A 1 285 ? -4.621 -3.781 -9.156 1 46.44 285 THR A O 1
ATOM 2298 N N . THR A 1 286 ? -5.691 -4.543 -7.312 1 42.22 286 THR A N 1
ATOM 2299 C CA . THR A 1 286 ? -5.387 -5.953 -7.516 1 42.22 286 THR A CA 1
ATOM 2300 C C . THR A 1 286 ? -6.414 -6.602 -8.438 1 42.22 286 THR A C 1
ATOM 2302 O O . THR A 1 286 ? -6.266 -7.766 -8.82 1 42.22 286 THR A O 1
ATOM 2305 N N . ARG A 1 287 ? -7.5 -5.852 -8.75 1 38.5 287 ARG A N 1
ATOM 2306 C CA . ARG A 1 287 ? -8.547 -6.395 -9.609 1 38.5 287 ARG A CA 1
ATOM 2307 C C . ARG A 1 287 ? -8.031 -6.629 -11.023 1 38.5 287 ARG A C 1
ATOM 2309 O O . ARG A 1 287 ? -7.535 -5.703 -11.672 1 38.5 287 ARG A O 1
ATOM 2316 N N . PHE A 1 288 ? -8.117 -7.941 -11.453 1 33.59 288 PHE A N 1
ATOM 2317 C CA . PHE A 1 288 ? -7.695 -8.219 -12.82 1 33.59 288 PHE A CA 1
ATOM 2318 C C . PHE A 1 288 ? -8.82 -7.91 -13.805 1 33.59 288 PHE A C 1
ATOM 2320 O O . PHE A 1 288 ? -9.977 -7.781 -13.414 1 33.59 288 PHE A O 1
ATOM 2327 N N . ASN A 1 289 ? -8.484 -7.633 -15.109 1 41.97 289 ASN A N 1
ATOM 2328 C CA . ASN A 1 289 ? -9.445 -7.383 -16.188 1 41.97 289 ASN A CA 1
ATOM 2329 C C . ASN A 1 289 ? -10.047 -8.68 -16.703 1 41.97 289 ASN A C 1
ATOM 2331 O O . ASN A 1 289 ? -9.391 -9.414 -17.453 1 41.97 289 ASN A O 1
ATOM 2335 N N . HIS A 1 290 ? -11.203 -8.961 -16.234 1 45 290 HIS A N 1
ATOM 2336 C CA . HIS A 1 290 ? -11.875 -10.203 -16.625 1 45 290 HIS A CA 1
ATOM 2337 C C . HIS A 1 290 ? -12.039 -10.297 -18.141 1 45 290 HIS A C 1
ATOM 2339 O O . HIS A 1 290 ? -11.984 -11.391 -18.703 1 45 290 HIS A O 1
ATOM 2345 N N . HIS A 1 291 ? -12.273 -9.102 -18.781 1 46.38 291 HIS A N 1
ATOM 2346 C CA . HIS A 1 291 ? -12.5 -9.109 -20.219 1 46.38 291 HIS A CA 1
ATOM 2347 C C . HIS A 1 291 ? -11.242 -9.523 -20.969 1 46.38 291 HIS A C 1
ATOM 2349 O O . HIS A 1 291 ? -11.328 -10.133 -22.047 1 46.38 291 HIS A O 1
ATOM 2355 N N . PHE A 1 292 ? -10.211 -9.125 -20.359 1 45.44 292 PHE A N 1
ATOM 2356 C CA . PHE A 1 292 ? -8.945 -9.531 -20.969 1 45.44 292 PHE A CA 1
ATOM 2357 C C . PHE A 1 292 ? -8.758 -11.047 -20.875 1 45.44 292 PHE A C 1
ATOM 2359 O O . PHE A 1 292 ? -8.188 -11.664 -21.766 1 45.44 292 PHE A O 1
ATOM 2366 N N . LEU A 1 293 ? -9.023 -11.578 -19.781 1 40.38 293 LEU A N 1
ATOM 2367 C CA . LEU A 1 293 ? -8.922 -13.023 -19.578 1 40.38 293 LEU A CA 1
ATOM 2368 C C . LEU A 1 293 ? -9.914 -13.766 -20.469 1 40.38 293 LEU A C 1
ATOM 2370 O O . LEU A 1 293 ? -9.633 -14.875 -20.922 1 40.38 293 LEU A O 1
ATOM 2374 N N . SER A 1 294 ? -11.117 -13.18 -20.578 1 38.78 294 SER A N 1
ATOM 2375 C CA . SER A 1 294 ? -12.156 -13.781 -21.422 1 38.78 294 SER A CA 1
ATOM 2376 C C . SER A 1 294 ? -12.68 -12.789 -22.453 1 38.78 294 SER A C 1
ATOM 2378 O O . SER A 1 294 ? -13.742 -12.195 -22.266 1 38.78 294 SER A O 1
ATOM 2380 N N . PRO A 1 295 ? -11.914 -12.453 -23.438 1 36.25 295 PRO A N 1
ATOM 2381 C CA . PRO A 1 295 ? -12.422 -11.523 -24.453 1 36.25 295 PRO A CA 1
ATOM 2382 C C . PRO A 1 295 ? -13.734 -11.992 -25.078 1 36.25 295 PRO A C 1
ATOM 2384 O O . PRO A 1 295 ? -13.992 -13.195 -25.141 1 36.25 295 PRO A O 1
ATOM 2387 N N . LYS A 1 296 ? -14.82 -11 -25.094 1 37.25 296 LYS A N 1
ATOM 2388 C CA . LYS A 1 296 ? -15.992 -11.398 -25.875 1 37.25 296 LYS A CA 1
ATOM 2389 C C . LYS A 1 296 ? -15.617 -11.742 -27.312 1 37.25 296 LYS A C 1
ATOM 2391 O O . LYS A 1 296 ? -14.703 -11.148 -27.875 1 37.25 296 LYS A O 1
ATOM 2396 N N . MET B 1 1 ? 24.281 15.07 -26.828 1 20.41 1 MET B N 1
ATOM 2397 C CA . MET B 1 1 ? 25.234 16 -26.234 1 20.41 1 MET B CA 1
ATOM 2398 C C . MET B 1 1 ? 24.641 16.703 -25.031 1 20.41 1 MET B C 1
ATOM 2400 O O . MET B 1 1 ? 24.047 17.766 -25.156 1 20.41 1 MET B O 1
ATOM 2404 N N . ARG B 1 2 ? 23.797 16.047 -24.188 1 21.45 2 ARG B N 1
ATOM 2405 C CA . ARG B 1 2 ? 22.844 16.578 -23.219 1 21.45 2 ARG B CA 1
ATOM 2406 C C . ARG B 1 2 ? 23.578 17.312 -22.094 1 21.45 2 ARG B C 1
ATOM 2408 O O . ARG B 1 2 ? 24.344 16.703 -21.344 1 21.45 2 ARG B O 1
ATOM 2415 N N . GLU B 1 3 ? 23.891 18.656 -22.25 1 22.84 3 GLU B N 1
ATOM 2416 C CA . GLU B 1 3 ? 24.672 19.656 -21.5 1 22.84 3 GLU B CA 1
ATOM 2417 C C . GLU B 1 3 ? 24.266 19.672 -20.031 1 22.84 3 GLU B C 1
ATOM 2419 O O . GLU B 1 3 ? 23.109 19.438 -19.703 1 22.84 3 GLU B O 1
ATOM 2424 N N . SER B 1 4 ? 25.219 19.531 -19.125 1 25.75 4 SER B N 1
ATOM 2425 C CA . SER B 1 4 ? 25.578 19.469 -17.719 1 25.75 4 SER B CA 1
ATOM 2426 C C . SER B 1 4 ? 25.141 20.734 -16.969 1 25.75 4 SER B C 1
ATOM 2428 O O . SER B 1 4 ? 25.938 21.656 -16.766 1 25.75 4 SER B O 1
ATOM 2430 N N . LEU B 1 5 ? 23.984 21.375 -17.25 1 23 5 LEU B N 1
ATOM 2431 C CA . LEU B 1 5 ? 23.734 22.797 -17 1 23 5 LEU B CA 1
ATOM 2432 C C . LEU B 1 5 ? 23.984 23.141 -15.539 1 23 5 LEU B C 1
ATOM 2434 O O . LEU B 1 5 ? 24.062 24.312 -15.172 1 23 5 LEU B O 1
ATOM 2438 N N . PHE B 1 6 ? 23.547 22.422 -14.508 1 24.98 6 PHE B N 1
ATOM 2439 C CA . PHE B 1 6 ? 23.359 23.141 -13.258 1 24.98 6 PHE B CA 1
ATOM 2440 C C . PHE B 1 6 ? 24.656 23.188 -12.461 1 24.98 6 PHE B C 1
ATOM 2442 O O . PHE B 1 6 ? 24.938 22.312 -11.648 1 24.98 6 PHE B O 1
ATOM 2449 N N . GLU B 1 7 ? 25.734 23.75 -13.023 1 28.88 7 GLU B N 1
ATOM 2450 C CA . GLU B 1 7 ? 27 23.969 -12.328 1 28.88 7 GLU B CA 1
ATOM 2451 C C . GLU B 1 7 ? 26.844 25.047 -11.258 1 28.88 7 GLU B C 1
ATOM 2453 O O . GLU B 1 7 ? 26.703 26.234 -11.57 1 28.88 7 GLU B O 1
ATOM 2458 N N . MET B 1 8 ? 26 24.969 -10.219 1 32 8 MET B N 1
ATOM 2459 C CA . MET B 1 8 ? 26.031 26.094 -9.273 1 32 8 MET B CA 1
ATOM 2460 C C . MET B 1 8 ? 27.453 26.344 -8.773 1 32 8 MET B C 1
ATOM 2462 O O . MET B 1 8 ? 28.188 25.391 -8.469 1 32 8 MET B O 1
ATOM 2466 N N . ASP B 1 9 ? 27.938 27.578 -8.766 1 32.59 9 ASP B N 1
ATOM 2467 C CA . ASP B 1 9 ? 29.281 28.156 -8.641 1 32.59 9 ASP B CA 1
ATOM 2468 C C . ASP B 1 9 ? 29.797 28.031 -7.207 1 32.59 9 ASP B C 1
ATOM 2470 O O . ASP B 1 9 ? 29.016 28.078 -6.254 1 32.59 9 ASP B O 1
ATOM 2474 N N . SER B 1 10 ? 31.078 27.75 -6.863 1 44 10 SER B N 1
ATOM 2475 C CA . SER B 1 10 ? 31.984 27.406 -5.785 1 44 10 SER B CA 1
ATOM 2476 C C . SER B 1 10 ? 32.031 28.484 -4.719 1 44 10 SER B C 1
ATOM 2478 O O . SER B 1 10 ? 32.062 28.188 -3.521 1 44 10 SER B O 1
ATOM 2480 N N . GLU B 1 11 ? 32.125 29.797 -5.137 1 38.06 11 GLU B N 1
ATOM 2481 C CA . GLU B 1 11 ? 32.5 30.938 -4.301 1 38.06 11 GLU B CA 1
ATOM 2482 C C . GLU B 1 11 ? 31.344 31.375 -3.412 1 38.06 11 GLU B C 1
ATOM 2484 O O . GLU B 1 11 ? 31.547 31.75 -2.254 1 38.06 11 GLU B O 1
ATOM 2489 N N . GLU B 1 12 ? 30.125 31.406 -3.941 1 36.66 12 GLU B N 1
ATOM 2490 C CA . GLU B 1 12 ? 28.969 31.922 -3.213 1 36.66 12 GLU B CA 1
ATOM 2491 C C . GLU B 1 12 ? 28.562 30.984 -2.082 1 36.66 12 GLU B C 1
ATOM 2493 O O . GLU B 1 12 ? 27.938 31.406 -1.106 1 36.66 12 GLU B O 1
ATOM 2498 N N . GLU B 1 13 ? 29.047 29.703 -2.082 1 39.56 13 GLU B N 1
ATOM 2499 C CA . GLU B 1 13 ? 28.859 28.688 -1.041 1 39.56 13 GLU B CA 1
ATOM 2500 C C . GLU B 1 13 ? 29.688 29.016 0.199 1 39.56 13 GLU B C 1
ATOM 2502 O O . GLU B 1 13 ? 29.234 28.812 1.327 1 39.56 13 GLU B O 1
ATOM 2507 N N . ASN B 1 14 ? 30.797 29.609 0.016 1 42.03 14 ASN B N 1
ATOM 2508 C CA . ASN B 1 14 ? 31.766 29.828 1.092 1 42.03 14 ASN B CA 1
ATOM 2509 C C . ASN B 1 14 ? 31.328 30.984 1.988 1 42.03 14 ASN B C 1
ATOM 2511 O O . ASN B 1 14 ? 31.5 30.938 3.207 1 42.03 14 ASN B O 1
ATOM 2515 N N . GLU B 1 15 ? 30.969 32.156 1.425 1 35.53 15 GLU B N 1
ATOM 2516 C CA . GLU B 1 15 ? 30.672 33.375 2.184 1 35.53 15 GLU B CA 1
ATOM 2517 C C . GLU B 1 15 ? 29.406 33.188 3.027 1 35.53 15 GLU B C 1
ATOM 2519 O O . GLU B 1 15 ? 29.297 33.781 4.109 1 35.53 15 GLU B O 1
ATOM 2524 N N . LEU B 1 16 ? 28.391 32.469 2.629 1 35.38 16 LEU B N 1
ATOM 2525 C CA . LEU B 1 16 ? 27.188 32.25 3.439 1 35.38 16 LEU B CA 1
ATOM 2526 C C . LEU B 1 16 ? 27.516 31.422 4.68 1 35.38 16 LEU B C 1
ATOM 2528 O O . LEU B 1 16 ? 26.797 31.5 5.676 1 35.38 16 LEU B O 1
ATOM 2532 N N . LYS B 1 17 ? 28.641 30.797 4.715 1 44.25 17 LYS B N 1
ATOM 2533 C CA . LYS B 1 17 ? 29.109 30.047 5.871 1 44.25 17 LYS B CA 1
ATOM 2534 C C . LYS B 1 17 ? 29.562 30.969 6.996 1 44.25 17 LYS B C 1
ATOM 2536 O O . LYS B 1 17 ? 29.375 30.656 8.172 1 44.25 17 LYS B O 1
ATOM 2541 N N . ALA B 1 18 ? 30.297 32.031 6.75 1 38.56 18 ALA B N 1
ATOM 2542 C CA . ALA B 1 18 ? 31 32.844 7.75 1 38.56 18 ALA B CA 1
ATOM 2543 C C . ALA B 1 18 ? 30.031 33.719 8.539 1 38.56 18 ALA B C 1
ATOM 2545 O O . ALA B 1 18 ? 30.172 33.875 9.758 1 38.56 18 ALA B O 1
ATOM 2546 N N . MET B 1 19 ? 29.219 34.562 7.922 1 34.28 19 MET B N 1
ATOM 2547 C CA . MET B 1 19 ? 28.328 35.469 8.641 1 34.28 19 MET B CA 1
ATOM 2548 C C . MET B 1 19 ? 27.328 34.719 9.492 1 34.28 19 MET B C 1
ATOM 2550 O O . MET B 1 19 ? 26.656 35.281 10.352 1 34.28 19 MET B O 1
ATOM 2554 N N . LYS B 1 20 ? 26.844 33.469 9.203 1 35.78 20 LYS B N 1
ATOM 2555 C CA . LYS B 1 20 ? 25.828 32.688 9.906 1 35.78 20 LYS B CA 1
ATOM 2556 C C . LYS B 1 20 ? 26.359 32.156 11.242 1 35.78 20 LYS B C 1
ATOM 2558 O O . LYS B 1 20 ? 25.688 31.406 11.938 1 35.78 20 LYS B O 1
ATOM 2563 N N . ARG B 1 21 ? 27.5 32.469 11.617 1 37.62 21 ARG B N 1
ATOM 2564 C CA . ARG B 1 21 ? 28.078 31.938 12.852 1 37.62 21 ARG B CA 1
ATOM 2565 C C . ARG B 1 21 ? 27.609 32.75 14.062 1 37.62 21 ARG B C 1
ATOM 2567 O O . ARG B 1 21 ? 27.906 32.375 15.203 1 37.62 21 ARG B O 1
ATOM 2574 N N . GLY B 1 22 ? 27.531 34.062 13.984 1 34.34 22 GLY B N 1
ATOM 2575 C CA . GLY B 1 22 ? 27.453 34.812 15.227 1 34.34 22 GLY B CA 1
ATOM 2576 C C . GLY B 1 22 ? 26.312 34.375 16.125 1 34.34 22 GLY B C 1
ATOM 2577 O O . GLY B 1 22 ? 25.688 33.344 15.883 1 34.34 22 GLY B O 1
ATOM 2578 N N . PHE B 1 23 ? 25.453 35.438 16.891 1 36.75 23 PHE B N 1
ATOM 2579 C CA . PHE B 1 23 ? 24.516 35.344 18 1 36.75 23 PHE B CA 1
ATOM 2580 C C . PHE B 1 23 ? 23.359 34.406 17.672 1 36.75 23 PHE B C 1
ATOM 2582 O O . PHE B 1 23 ? 22.203 34.719 17.984 1 36.75 23 PHE B O 1
ATOM 2589 N N . GLN B 1 24 ? 23.203 33.875 16.547 1 39.78 24 GLN B N 1
ATOM 2590 C CA . GLN B 1 24 ? 21.922 33.25 16.156 1 39.78 24 GLN B CA 1
ATOM 2591 C C . GLN B 1 24 ? 21.453 32.25 17.203 1 39.78 24 GLN B C 1
ATOM 2593 O O . GLN B 1 24 ? 22.094 31.219 17.406 1 39.78 24 GLN B O 1
ATOM 2598 N N . ASP B 1 25 ? 21 32.625 18.438 1 45.97 25 ASP B N 1
ATOM 2599 C CA . ASP B 1 25 ? 20.203 31.797 19.344 1 45.97 25 ASP B CA 1
ATOM 2600 C C . ASP B 1 25 ? 19.562 30.625 18.625 1 45.97 25 ASP B C 1
ATOM 2602 O O . ASP B 1 25 ? 18.75 30.812 17.734 1 45.97 25 ASP B O 1
ATOM 2606 N N . SER B 1 26 ? 20.203 29.594 18.312 1 55.09 26 SER B N 1
ATOM 2607 C CA . SER B 1 26 ? 20.094 28.453 17.406 1 55.09 26 SER B CA 1
ATOM 2608 C C . SER B 1 26 ? 18.734 27.781 17.547 1 55.09 26 SER B C 1
ATOM 2610 O O . SER B 1 26 ? 18.484 27.078 18.516 1 55.09 26 SER B O 1
ATOM 2612 N N . ASN B 1 27 ? 17.531 28.484 17.453 1 68 27 ASN B N 1
ATOM 2613 C CA . ASN B 1 27 ? 16.219 27.859 17.344 1 68 27 ASN B CA 1
ATOM 2614 C C . ASN B 1 27 ? 16.266 26.609 16.469 1 68 27 ASN B C 1
ATOM 2616 O O . ASN B 1 27 ? 16.438 26.703 15.258 1 68 27 ASN B O 1
ATOM 2620 N N . ASP B 1 28 ? 16.438 25.469 17.156 1 88 28 ASP B N 1
ATOM 2621 C CA . ASP B 1 28 ? 16.547 24.188 16.469 1 88 28 ASP B CA 1
ATOM 2622 C C . ASP B 1 28 ? 15.172 23.547 16.281 1 88 28 ASP B C 1
ATOM 2624 O O . ASP B 1 28 ? 15.055 22.328 16.156 1 88 28 ASP B O 1
ATOM 2628 N N . MET B 1 29 ? 14.18 24.516 16.375 1 93.94 29 MET B N 1
ATOM 2629 C CA . MET B 1 29 ? 12.812 24.031 16.172 1 93.94 29 MET B CA 1
ATOM 2630 C C . MET B 1 29 ? 12.625 23.5 14.758 1 93.94 29 MET B C 1
ATOM 2632 O O . MET B 1 29 ? 13.211 24.016 13.805 1 93.94 29 MET B O 1
ATOM 2636 N N . ARG B 1 30 ? 11.812 22.406 14.648 1 95.5 30 ARG B N 1
ATOM 2637 C CA . ARG B 1 30 ? 11.422 21.875 13.352 1 95.5 30 ARG B CA 1
ATOM 2638 C C . ARG B 1 30 ? 9.906 21.703 13.258 1 95.5 30 ARG B C 1
ATOM 2640 O O . ARG B 1 30 ? 9.266 21.281 14.219 1 95.5 30 ARG B O 1
ATOM 2647 N N . LEU B 1 31 ? 9.406 22.172 12.188 1 96.25 31 LEU B N 1
ATOM 2648 C CA . LEU B 1 31 ? 7.992 22.016 11.867 1 96.25 31 LEU B CA 1
ATOM 2649 C C . LEU B 1 31 ? 7.793 20.953 10.789 1 96.25 31 LEU B C 1
ATOM 2651 O O . LEU B 1 31 ? 8.32 21.094 9.68 1 96.25 31 LEU B O 1
ATOM 2655 N N . PHE B 1 32 ? 7.082 19.938 11.141 1 96.88 32 PHE B N 1
ATOM 2656 C CA . PHE B 1 32 ? 6.777 18.859 10.211 1 96.88 32 PHE B CA 1
ATOM 2657 C C . PHE B 1 32 ? 5.344 18.969 9.703 1 96.88 32 PHE B C 1
ATOM 2659 O O . PHE B 1 32 ? 4.402 18.594 10.398 1 96.88 32 PHE B O 1
ATOM 2666 N N . LEU B 1 33 ? 5.191 19.516 8.484 1 95.75 33 LEU B N 1
ATOM 2667 C CA . LEU B 1 33 ? 3.887 19.547 7.832 1 95.75 33 LEU B CA 1
ATOM 2668 C C . LEU B 1 33 ? 3.607 18.25 7.098 1 95.75 33 LEU B C 1
ATOM 2670 O O . LEU B 1 33 ? 4.355 17.859 6.191 1 95.75 33 LEU B O 1
ATOM 2674 N N . PHE B 1 34 ? 2.506 17.609 7.504 1 96.31 34 PHE B N 1
ATOM 2675 C CA . PHE B 1 34 ? 2.213 16.281 6.984 1 96.31 34 PHE B CA 1
ATOM 2676 C C . PHE B 1 34 ? 0.811 16.219 6.391 1 96.31 34 PHE B C 1
ATOM 2678 O O . PHE B 1 34 ? -0.163 16.594 7.051 1 96.31 34 PHE B O 1
ATOM 2685 N N . ARG B 1 35 ? 0.726 15.812 5.188 1 95.19 35 ARG B N 1
ATOM 2686 C CA . ARG B 1 35 ? -0.602 15.633 4.609 1 95.19 35 ARG B CA 1
ATOM 2687 C C . ARG B 1 35 ? -1.249 14.352 5.113 1 95.19 35 ARG B C 1
ATOM 2689 O O . ARG B 1 35 ? -0.578 13.328 5.262 1 95.19 35 ARG B O 1
ATOM 2696 N N . ASN B 1 36 ? -2.527 14.391 5.273 1 96.69 36 ASN B N 1
ATOM 2697 C CA . ASN B 1 36 ? -3.264 13.203 5.703 1 96.69 36 ASN B CA 1
ATOM 2698 C C . ASN B 1 36 ? -3.023 12.023 4.773 1 96.69 36 ASN B C 1
ATOM 2700 O O . ASN B 1 36 ? -2.719 12.211 3.592 1 96.69 36 ASN B O 1
ATOM 2704 N N . SER B 1 37 ? -3.127 10.844 5.348 1 94.88 37 SER B N 1
ATOM 2705 C CA . SER B 1 37 ? -3.008 9.617 4.574 1 94.88 37 SER B CA 1
ATOM 2706 C C . SER B 1 37 ? -4.285 9.328 3.789 1 94.88 37 SER B C 1
ATOM 2708 O O . SER B 1 37 ? -5.227 10.125 3.816 1 94.88 37 SER B O 1
ATOM 2710 N N . GLU B 1 38 ? -4.316 8.258 3.051 1 91.44 38 GLU B N 1
ATOM 2711 C CA . GLU B 1 38 ? -5.402 7.906 2.139 1 91.44 38 GLU B CA 1
ATOM 2712 C C . GLU B 1 38 ? -6.691 7.621 2.9 1 91.44 38 GLU B C 1
ATOM 2714 O O . GLU B 1 38 ? -6.688 6.883 3.885 1 91.44 38 GLU B O 1
ATOM 2719 N N . SER B 1 39 ? -7.773 8.25 2.443 1 92.88 39 SER B N 1
ATOM 2720 C CA . SER B 1 39 ? -9.086 8.023 3.041 1 92.88 39 SER B CA 1
ATOM 2721 C C . SER B 1 39 ? -9.961 7.164 2.135 1 92.88 39 SER B C 1
ATOM 2723 O O . SER B 1 39 ? -9.609 6.914 0.98 1 92.88 39 SER B O 1
ATOM 2725 N N . LEU B 1 40 ? -11.086 6.754 2.594 1 91.19 40 LEU B N 1
ATOM 2726 C CA . LEU B 1 40 ? -11.992 5.848 1.895 1 91.19 40 LEU B CA 1
ATOM 2727 C C . LEU B 1 40 ? -12.562 6.516 0.648 1 91.19 40 LEU B C 1
ATOM 2729 O O . LEU B 1 40 ? -12.961 5.832 -0.297 1 91.19 40 LEU B O 1
ATOM 2733 N N . THR B 1 41 ? -12.594 7.812 0.652 1 84.62 41 THR B N 1
ATOM 2734 C CA . THR B 1 41 ? -13.133 8.508 -0.513 1 84.62 41 THR B CA 1
ATOM 2735 C C . THR B 1 41 ? -12.258 8.266 -1.739 1 84.62 41 THR B C 1
ATOM 2737 O O . THR B 1 41 ? -12.703 8.461 -2.873 1 84.62 41 THR B O 1
ATOM 2740 N N . ASN B 1 42 ? -11.047 7.934 -1.439 1 78 42 ASN B N 1
ATOM 2741 C CA . ASN B 1 42 ? -10.125 7.684 -2.541 1 78 42 ASN B CA 1
ATOM 2742 C C . ASN B 1 42 ? -10.414 6.355 -3.227 1 78 42 ASN B C 1
ATOM 2744 O O . ASN B 1 42 ? -10.047 6.152 -4.387 1 78 42 ASN B O 1
ATOM 2748 N N . ILE B 1 43 ? -10.898 5.398 -2.484 1 72.38 43 ILE B N 1
ATOM 2749 C CA . ILE B 1 43 ? -11.25 4.113 -3.078 1 72.38 43 ILE B CA 1
ATOM 2750 C C . ILE B 1 43 ? -12.422 4.293 -4.039 1 72.38 43 ILE B C 1
ATOM 2752 O O . ILE B 1 43 ? -12.367 3.848 -5.188 1 72.38 43 ILE B O 1
ATOM 2756 N N . CYS B 1 44 ? -13.414 4.867 -3.496 1 74.25 44 CYS B N 1
ATOM 2757 C CA . CYS B 1 44 ? -14.617 5.156 -4.27 1 74.25 44 CYS B CA 1
ATOM 2758 C C . CYS B 1 44 ? -15.375 6.332 -3.668 1 74.25 44 CYS B C 1
ATOM 2760 O O . CYS B 1 44 ? -15.586 6.387 -2.453 1 74.25 44 CYS B O 1
ATOM 2762 N N . ASP B 1 45 ? -15.781 7.195 -4.555 1 75.06 45 ASP B N 1
ATOM 2763 C CA . ASP B 1 45 ? -16.531 8.367 -4.102 1 75.06 45 ASP B CA 1
ATOM 2764 C C . ASP B 1 45 ? -17.844 7.953 -3.43 1 75.06 45 ASP B C 1
ATOM 2766 O O . ASP B 1 45 ? -18.266 8.578 -2.455 1 75.06 45 ASP B O 1
ATOM 2770 N N . HIS B 1 46 ? -18.422 6.938 -3.891 1 83.31 46 HIS B N 1
ATOM 2771 C CA . HIS B 1 46 ? -19.688 6.48 -3.348 1 83.31 46 HIS B CA 1
ATOM 2772 C C . HIS B 1 46 ? -19.516 5.207 -2.527 1 83.31 46 HIS B C 1
ATOM 2774 O O . HIS B 1 46 ? -20.344 4.289 -2.613 1 83.31 46 HIS B O 1
ATOM 2780 N N . TRP B 1 47 ? -18.469 5.254 -1.728 1 86.62 47 TRP B N 1
ATOM 2781 C CA . TRP B 1 47 ? -18.125 4.039 -1.001 1 86.62 47 TRP B CA 1
ATOM 2782 C C . TRP B 1 47 ? -19.219 3.668 -0.004 1 86.62 47 TRP B C 1
ATOM 2784 O O . TRP B 1 47 ? -19.484 2.486 0.222 1 86.62 47 TRP B O 1
ATOM 2794 N N . MET B 1 48 ? -19.938 4.66 0.565 1 87.94 48 MET B N 1
ATOM 2795 C CA . MET B 1 48 ? -20.953 4.387 1.579 1 87.94 48 MET B CA 1
ATOM 2796 C C . MET B 1 48 ? -22.156 3.672 0.97 1 87.94 48 MET B C 1
ATOM 2798 O O . MET B 1 48 ? -22.672 2.723 1.555 1 87.94 48 MET B O 1
ATOM 2802 N N . ALA B 1 49 ? -22.547 4.184 -0.167 1 87.44 49 ALA B N 1
ATOM 2803 C CA . ALA B 1 49 ? -23.688 3.572 -0.84 1 87.44 49 ALA B CA 1
ATOM 2804 C C . ALA B 1 49 ? -23.422 2.104 -1.149 1 87.44 49 ALA B C 1
ATOM 2806 O O . ALA B 1 49 ? -24.328 1.271 -1.064 1 87.44 49 ALA B O 1
ATOM 2807 N N . LYS B 1 50 ? -22.266 1.828 -1.389 1 86.88 50 LYS B N 1
ATOM 2808 C CA . LYS B 1 50 ? -21.891 0.467 -1.767 1 86.88 50 LYS B CA 1
ATOM 2809 C C . LYS B 1 50 ? -21.625 -0.389 -0.535 1 86.88 50 LYS B C 1
ATOM 2811 O O . LYS B 1 50 ? -21.828 -1.604 -0.556 1 86.88 50 LYS B O 1
ATOM 2816 N N . SER B 1 51 ? -21.219 0.223 0.504 1 91 51 SER B N 1
ATOM 2817 C CA . SER B 1 51 ? -20.734 -0.517 1.662 1 91 51 SER B CA 1
ATOM 2818 C C . SER B 1 51 ? -21.828 -0.716 2.697 1 91 51 SER B C 1
ATOM 2820 O O . SER B 1 51 ? -21.703 -1.534 3.609 1 91 51 SER B O 1
ATOM 2822 N N . PHE B 1 52 ? -22.812 0.074 2.596 1 88.75 52 PHE B N 1
ATOM 2823 C CA . PHE B 1 52 ? -23.906 -0.094 3.553 1 88.75 52 PHE B CA 1
ATOM 2824 C C . PHE B 1 52 ? -25.078 -0.831 2.916 1 88.75 52 PHE B C 1
ATOM 2826 O O . PHE B 1 52 ? -25.734 -0.298 2.023 1 88.75 52 PHE B O 1
ATOM 2833 N N . VAL B 1 53 ? -25.219 -2.078 3.309 1 83.94 53 VAL B N 1
ATOM 2834 C CA . VAL B 1 53 ? -26.312 -2.949 2.869 1 83.94 53 VAL B CA 1
ATOM 2835 C C . VAL B 1 53 ? -27.266 -3.197 4.027 1 83.94 53 VAL B C 1
ATOM 2837 O O . VAL B 1 53 ? -26.875 -3.729 5.066 1 83.94 53 VAL B O 1
ATOM 2840 N N . ASN B 1 54 ? -28.453 -2.775 3.885 1 86.56 54 ASN B N 1
ATOM 2841 C CA . ASN B 1 54 ? -29.469 -2.902 4.922 1 86.56 54 ASN B CA 1
ATOM 2842 C C . ASN B 1 54 ? -29.016 -2.258 6.23 1 86.56 54 ASN B C 1
ATOM 2844 O O . ASN B 1 54 ? -29.188 -2.84 7.305 1 86.56 54 ASN B O 1
ATOM 2848 N N . GLY B 1 55 ? -28.25 -1.176 6.168 1 83.38 55 GLY B N 1
ATOM 2849 C CA . GLY B 1 55 ? -27.844 -0.398 7.328 1 83.38 55 GLY B CA 1
ATOM 2850 C C . GLY B 1 55 ? -26.594 -0.934 7.992 1 83.38 55 GLY B C 1
ATOM 2851 O O . GLY B 1 55 ? -26.125 -0.373 8.984 1 83.38 55 GLY B O 1
ATOM 2852 N N . LYS B 1 56 ? -26.109 -2.029 7.453 1 89.62 56 LYS B N 1
ATOM 2853 C CA . LYS B 1 56 ? -24.906 -2.635 8.039 1 89.62 56 LYS B CA 1
ATOM 2854 C C . LYS B 1 56 ? -23.703 -2.443 7.133 1 89.62 56 LYS B C 1
ATOM 2856 O O . LYS B 1 56 ? -23.812 -2.57 5.91 1 89.62 56 LYS B O 1
ATOM 2861 N N . TYR B 1 57 ? -22.672 -2.129 7.789 1 93.62 57 TYR B N 1
ATOM 2862 C CA . TYR B 1 57 ? -21.422 -1.932 7.051 1 93.62 57 TYR B CA 1
ATOM 2863 C C . TYR B 1 57 ? -20.844 -3.264 6.586 1 93.62 57 TYR B C 1
ATOM 2865 O O . TYR B 1 57 ? -20.688 -4.188 7.383 1 93.62 57 TYR B O 1
ATOM 2873 N N . GLU B 1 58 ? -20.594 -3.393 5.312 1 89.81 58 GLU B N 1
ATOM 2874 C CA . GLU B 1 58 ? -19.906 -4.512 4.684 1 89.81 58 GLU B CA 1
ATOM 2875 C C . GLU B 1 58 ? -18.859 -4.02 3.684 1 89.81 58 GLU B C 1
ATOM 2877 O O . GLU B 1 58 ? -19.172 -3.262 2.768 1 89.81 58 GLU B O 1
ATOM 2882 N N . ARG B 1 59 ? -17.719 -4.457 3.928 1 88.62 59 ARG B N 1
ATOM 2883 C CA . ARG B 1 59 ? -16.688 -3.986 3 1 88.62 59 ARG B CA 1
ATOM 2884 C C . ARG B 1 59 ? -16.781 -4.719 1.666 1 88.62 59 ARG B C 1
ATOM 2886 O O . ARG B 1 59 ? -17.094 -5.914 1.628 1 88.62 59 ARG B O 1
ATOM 2893 N N . TYR B 1 60 ? -16.484 -4.035 0.555 1 85.75 60 TYR B N 1
ATOM 2894 C CA . TYR B 1 60 ? -16.453 -4.613 -0.784 1 85.75 60 TYR B CA 1
ATOM 2895 C C . TYR B 1 60 ? -15.055 -4.547 -1.381 1 85.75 60 TYR B C 1
ATOM 2897 O O . TYR B 1 60 ? -14.828 -5.023 -2.494 1 85.75 60 TYR B O 1
ATOM 2905 N N . ASP B 1 61 ? -14.203 -3.984 -0.65 1 88.25 61 ASP B N 1
ATOM 2906 C CA . ASP B 1 61 ? -12.797 -3.854 -1.009 1 88.25 61 ASP B CA 1
ATOM 2907 C C . ASP B 1 61 ? -11.898 -4.098 0.201 1 88.25 61 ASP B C 1
ATOM 2909 O O . ASP B 1 61 ? -12.188 -3.629 1.303 1 88.25 61 ASP B O 1
ATOM 2913 N N . LEU B 1 62 ? -10.719 -4.766 -0.025 1 88.75 62 LEU B N 1
ATOM 2914 C CA . LEU B 1 62 ? -9.867 -5.137 1.099 1 88.75 62 LEU B CA 1
ATOM 2915 C C . LEU B 1 62 ? -9.172 -3.91 1.683 1 88.75 62 LEU B C 1
ATOM 2917 O O . LEU B 1 62 ? -8.641 -3.961 2.795 1 88.75 62 LEU B O 1
ATOM 2921 N N . ASN B 1 63 ? -9.164 -2.867 0.89 1 89.69 63 ASN B N 1
ATOM 2922 C CA . ASN B 1 63 ? -8.57 -1.623 1.366 1 89.69 63 ASN B CA 1
ATOM 2923 C C . ASN B 1 63 ? -9.531 -0.849 2.264 1 89.69 63 ASN B C 1
ATOM 2925 O O . ASN B 1 63 ? -9.188 0.222 2.77 1 89.69 63 ASN B O 1
ATOM 2929 N N . GLN B 1 64 ? -10.711 -1.361 2.457 1 91.75 64 GLN B N 1
ATOM 2930 C CA . GLN B 1 64 ? -11.633 -0.824 3.449 1 91.75 64 GLN B CA 1
ATOM 2931 C C . GLN B 1 64 ? -11.391 -1.45 4.82 1 91.75 64 GLN B C 1
ATOM 2933 O O . GLN B 1 64 ? -11.07 -2.635 4.918 1 91.75 64 GLN B O 1
ATOM 2938 N N . PRO B 1 65 ? -11.516 -0.636 5.836 1 92.88 65 PRO B N 1
ATOM 2939 C CA . PRO B 1 65 ? -11.367 -1.23 7.168 1 92.88 65 PRO B CA 1
ATOM 2940 C C . PRO B 1 65 ? -12.391 -2.326 7.445 1 92.88 65 PRO B C 1
ATOM 2942 O O . PRO B 1 65 ? -13.516 -2.273 6.93 1 92.88 65 PRO B O 1
ATOM 2945 N N . LEU B 1 66 ? -11.938 -3.338 8.234 1 90.31 66 LEU B N 1
ATOM 2946 C CA . LEU B 1 66 ? -12.836 -4.418 8.617 1 90.31 66 LEU B CA 1
ATOM 2947 C C . LEU B 1 66 ? -14.047 -3.875 9.375 1 90.31 66 LEU B C 1
ATOM 2949 O O . LEU B 1 66 ? -15.172 -4.328 9.164 1 90.31 66 LEU B O 1
ATOM 2953 N N . GLU B 1 67 ? -13.742 -2.955 10.258 1 93.19 67 GLU B N 1
ATOM 2954 C CA . GLU B 1 67 ? -14.781 -2.27 11.023 1 93.19 67 GLU B CA 1
ATOM 2955 C C . GLU B 1 67 ? -14.594 -0.755 10.977 1 93.19 67 GLU B C 1
ATOM 2957 O O . GLU B 1 67 ? -13.461 -0.265 10.961 1 93.19 67 GLU B O 1
ATOM 2962 N N . LEU B 1 68 ? -15.719 -0.067 10.961 1 95.38 68 LEU B N 1
ATOM 2963 C CA . LEU B 1 68 ? -15.656 1.391 11 1 95.38 68 LEU B CA 1
ATOM 2964 C C . LEU B 1 68 ? -15.5 1.887 12.438 1 95.38 68 LEU B C 1
ATOM 2966 O O . LEU B 1 68 ? -15.938 1.22 13.375 1 95.38 68 LEU B O 1
ATOM 2970 N N . PRO B 1 69 ? -14.859 3.061 12.586 1 96.31 69 PRO B N 1
ATOM 2971 C CA . PRO B 1 69 ? -14.805 3.631 13.93 1 96.31 69 PRO B CA 1
ATOM 2972 C C . PRO B 1 69 ? -16.188 3.949 14.492 1 96.31 69 PRO B C 1
ATOM 2974 O O . PRO B 1 69 ? -17.141 4.148 13.734 1 96.31 69 PRO B O 1
ATOM 2977 N N . HIS B 1 70 ? -16.203 3.98 15.812 1 96.25 70 HIS B N 1
ATOM 2978 C CA . HIS B 1 70 ? -17.469 4.301 16.469 1 96.25 70 HIS B CA 1
ATOM 2979 C C . HIS B 1 70 ? -17.875 5.746 16.188 1 96.25 70 HIS B C 1
ATOM 2981 O O . HIS B 1 70 ? -17.062 6.664 16.328 1 96.25 70 HIS B O 1
ATOM 2987 N N . ARG B 1 71 ? -19.094 5.91 15.797 1 94.81 71 ARG B N 1
ATOM 2988 C CA . ARG B 1 71 ? -19.703 7.223 15.617 1 94.81 71 ARG B CA 1
ATOM 2989 C C . ARG B 1 71 ? -21.172 7.207 16.031 1 94.81 71 ARG B C 1
ATOM 2991 O O . ARG B 1 71 ? -21.844 6.176 15.906 1 94.81 71 ARG B O 1
ATOM 2998 N N . ASN B 1 72 ? -21.625 8.359 16.422 1 91.19 72 ASN B N 1
ATOM 2999 C CA . ASN B 1 72 ? -23.031 8.484 16.766 1 91.19 72 ASN B CA 1
ATOM 3000 C C . ASN B 1 72 ? -23.922 8.406 15.539 1 91.19 72 ASN B C 1
ATOM 3002 O O . ASN B 1 72 ? -25.031 7.867 15.602 1 91.19 72 ASN B O 1
ATOM 3006 N N . SER B 1 73 ? -23.422 8.938 14.453 1 89.75 73 SER B N 1
ATOM 3007 C CA . SER B 1 73 ? -24.141 8.922 13.18 1 89.75 73 SER B CA 1
ATOM 3008 C C . SER B 1 73 ? -23.266 8.398 12.055 1 89.75 73 SER B C 1
ATOM 3010 O O . SER B 1 73 ? -22.234 9 11.734 1 89.75 73 SER B O 1
ATOM 3012 N N . MET B 1 74 ? -23.797 7.383 11.398 1 88.81 74 MET B N 1
ATOM 3013 C CA . MET B 1 74 ? -23.031 6.789 10.305 1 88.81 74 MET B CA 1
ATOM 3014 C C . MET B 1 74 ? -22.953 7.738 9.117 1 88.81 74 MET B C 1
ATOM 3016 O O . MET B 1 74 ? -22 7.691 8.344 1 88.81 74 MET B O 1
ATOM 3020 N N . SER B 1 75 ? -23.891 8.602 8.977 1 88.31 75 SER B N 1
ATOM 3021 C CA . SER B 1 75 ? -23.938 9.555 7.867 1 88.31 75 SER B CA 1
ATOM 3022 C C . SER B 1 75 ? -22.781 10.539 7.945 1 88.31 75 SER B C 1
ATOM 3024 O O . SER B 1 75 ? -22.438 11.188 6.949 1 88.31 75 SER B O 1
ATOM 3026 N N . ALA B 1 76 ? -22.188 10.641 9.164 1 91.81 76 ALA B N 1
ATOM 3027 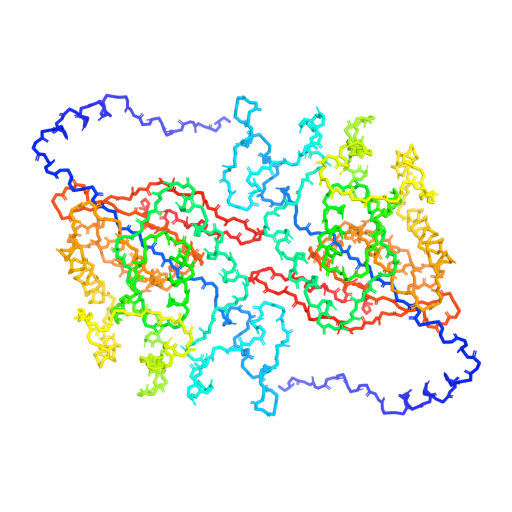C CA . ALA B 1 76 ? -21.078 11.562 9.367 1 91.81 76 ALA B CA 1
ATOM 3028 C C . ALA B 1 76 ? -19.875 11.164 8.508 1 91.81 76 ALA B C 1
ATOM 3030 O O . ALA B 1 76 ? -19.062 12.016 8.125 1 91.81 76 ALA B O 1
ATOM 3031 N N . PHE B 1 77 ? -19.781 9.852 8.125 1 92.94 77 PHE B N 1
ATOM 3032 C CA . PHE B 1 77 ? -18.641 9.352 7.363 1 92.94 77 PHE B CA 1
ATOM 3033 C C . PHE B 1 77 ? -18.672 9.891 5.938 1 92.94 77 PHE B C 1
ATOM 3035 O O . PHE B 1 77 ? -17.656 9.852 5.238 1 92.94 77 PHE B O 1
ATOM 3042 N N . LYS B 1 78 ? -19.766 10.336 5.527 1 87.56 78 LYS B N 1
ATOM 3043 C CA . LYS B 1 78 ? -19.891 10.836 4.16 1 87.56 78 LYS B CA 1
ATOM 3044 C C . LYS B 1 78 ? -18.938 11.992 3.9 1 87.56 78 LYS B C 1
ATOM 3046 O O . LYS B 1 78 ? -18.219 11.992 2.9 1 87.56 78 LYS B O 1
ATOM 3051 N N . ASN B 1 79 ? -18.875 12.953 4.812 1 89.12 79 ASN B N 1
ATOM 3052 C CA . ASN B 1 79 ? -18.016 14.125 4.648 1 89.12 79 ASN B CA 1
ATOM 3053 C C . ASN B 1 79 ? -16.812 14.078 5.574 1 89.12 79 ASN B C 1
ATOM 3055 O O . ASN B 1 79 ? -16.016 15.023 5.613 1 89.12 79 ASN B O 1
ATOM 3059 N N . ASP B 1 80 ? -16.703 13.062 6.297 1 94.19 80 ASP B N 1
ATOM 3060 C CA . ASP B 1 80 ? -15.586 12.859 7.203 1 94.19 80 ASP B CA 1
ATOM 3061 C C . ASP B 1 80 ? -15.164 11.391 7.238 1 94.19 80 ASP B C 1
ATOM 3063 O O . ASP B 1 80 ? -15.258 10.734 8.281 1 94.19 80 ASP B O 1
ATOM 3067 N N . PRO B 1 81 ? -14.68 10.906 6.148 1 94.75 81 PRO B N 1
ATOM 3068 C CA . PRO B 1 81 ? -14.359 9.492 5.992 1 94.75 81 PRO B CA 1
ATOM 3069 C C . PRO B 1 81 ? -13.117 9.078 6.789 1 94.75 81 PRO B C 1
ATOM 3071 O O . PRO B 1 81 ? -12.242 9.906 7.043 1 94.75 81 PRO B O 1
ATOM 3074 N N . PRO B 1 82 ? -13.078 7.797 7.188 1 96.62 82 PRO B N 1
ATOM 3075 C CA . PRO B 1 82 ? -11.875 7.27 7.836 1 96.62 82 PRO B CA 1
ATOM 3076 C C . PRO B 1 82 ? -10.773 6.918 6.836 1 96.62 82 PRO B C 1
ATOM 3078 O O . PRO B 1 82 ? -10.977 7.027 5.625 1 96.62 82 PRO B O 1
ATOM 3081 N N . LEU B 1 83 ? -9.648 6.539 7.367 1 96.12 83 LEU B N 1
ATOM 3082 C CA . LEU B 1 83 ? -8.531 6.066 6.555 1 96.12 83 LEU B CA 1
ATOM 3083 C C . LEU B 1 83 ? -8.828 4.684 5.98 1 96.12 83 LEU B C 1
ATOM 3085 O O . LEU B 1 83 ? -9.586 3.91 6.57 1 96.12 83 LEU B O 1
ATOM 3089 N N . THR B 1 84 ? -8.25 4.438 4.836 1 93.12 84 THR B N 1
ATOM 3090 C CA . THR B 1 84 ? -8.234 3.082 4.305 1 93.12 84 THR B CA 1
ATOM 3091 C C . THR B 1 84 ? -7.227 2.217 5.062 1 93.12 84 THR B C 1
ATOM 3093 O O . THR B 1 84 ? -6.469 2.719 5.891 1 93.12 84 THR B O 1
ATOM 3096 N N . VAL B 1 85 ? -7.25 0.913 4.812 1 92.12 85 VAL B N 1
ATOM 3097 C CA . VAL B 1 85 ? -6.293 -0.005 5.422 1 92.12 85 VAL B CA 1
ATOM 3098 C C . VAL B 1 85 ? -4.879 0.341 4.961 1 92.12 85 VAL B C 1
ATOM 3100 O O . VAL B 1 85 ? -3.961 0.45 5.777 1 92.12 85 VAL B O 1
ATOM 3103 N N . ILE B 1 86 ? -4.734 0.533 3.703 1 89.06 86 ILE B N 1
ATOM 3104 C CA . ILE B 1 86 ? -3.426 0.867 3.152 1 89.06 86 ILE B CA 1
ATOM 3105 C C . ILE B 1 86 ? -2.969 2.219 3.695 1 89.06 86 ILE B C 1
ATOM 3107 O O . ILE B 1 86 ? -1.795 2.395 4.031 1 89.06 86 ILE B O 1
ATOM 3111 N N . GLY B 1 87 ? -3.895 3.189 3.73 1 91.38 87 GLY B N 1
ATOM 3112 C CA . GLY B 1 87 ? -3.555 4.469 4.336 1 91.38 87 GLY B CA 1
ATOM 3113 C C . GLY B 1 87 ? -3.014 4.332 5.746 1 91.38 87 GLY B C 1
ATOM 3114 O O . GLY B 1 87 ? -2.049 5.008 6.113 1 91.38 87 GLY B O 1
ATOM 3115 N N . SER B 1 88 ? -3.633 3.518 6.477 1 93.56 88 SER B N 1
ATOM 3116 C CA . SER B 1 88 ? -3.182 3.262 7.84 1 93.56 88 SER B CA 1
ATOM 3117 C C . SER B 1 88 ? -1.797 2.623 7.852 1 93.56 88 SER B C 1
ATOM 3119 O O . SER B 1 88 ? -0.938 3.008 8.648 1 93.56 88 SER B O 1
ATOM 3121 N N . LYS B 1 89 ? -1.58 1.69 7.023 1 90.12 89 LYS B N 1
ATOM 3122 C CA . LYS B 1 89 ? -0.3 0.992 6.949 1 90.12 89 LYS B CA 1
ATOM 3123 C C . LYS B 1 89 ? 0.818 1.938 6.52 1 90.12 89 LYS B C 1
ATOM 3125 O O . LYS B 1 89 ? 1.949 1.828 6.996 1 90.12 89 LYS B O 1
ATOM 3130 N N . MET B 1 90 ? 0.489 2.805 5.621 1 89.44 90 MET B N 1
ATOM 3131 C CA . MET B 1 90 ? 1.47 3.803 5.203 1 89.44 90 MET B CA 1
ATOM 3132 C C . MET B 1 90 ? 1.918 4.652 6.387 1 89.44 90 MET B C 1
ATOM 3134 O O . MET B 1 90 ? 3.109 4.918 6.551 1 89.44 90 MET B O 1
ATOM 3138 N N . CYS B 1 91 ? 0.964 5.062 7.191 1 94 91 CYS B N 1
ATOM 3139 C CA . CYS B 1 91 ? 1.297 5.836 8.383 1 94 91 CYS B CA 1
ATOM 3140 C C . CYS B 1 91 ? 2.24 5.059 9.297 1 94 91 CYS B C 1
ATOM 3142 O O . CYS B 1 91 ? 3.197 5.621 9.828 1 94 91 CYS B O 1
ATOM 3144 N N . GLU B 1 92 ? 1.984 3.82 9.406 1 92.06 92 GLU B N 1
ATOM 3145 C CA . GLU B 1 92 ? 2.818 2.977 10.258 1 92.06 92 GLU B CA 1
ATOM 3146 C C . GLU B 1 92 ? 4.242 2.877 9.711 1 92.06 92 GLU B C 1
ATOM 3148 O O . GLU B 1 92 ? 5.207 2.943 10.469 1 92.06 92 GLU B O 1
ATOM 3153 N N . MET B 1 93 ? 4.344 2.689 8.422 1 89.81 93 MET B N 1
ATOM 3154 C CA . MET B 1 93 ? 5.652 2.621 7.777 1 89.81 93 MET B CA 1
ATOM 3155 C C . MET B 1 93 ? 6.43 3.916 7.992 1 89.81 93 MET B C 1
ATOM 3157 O O . MET B 1 93 ? 7.625 3.885 8.289 1 89.81 93 MET B O 1
ATOM 3161 N N . ILE B 1 94 ? 5.75 4.992 7.852 1 92.06 94 ILE B N 1
ATOM 3162 C CA . ILE B 1 94 ? 6.395 6.293 8 1 92.06 94 ILE B CA 1
ATOM 3163 C C . ILE B 1 94 ? 6.77 6.516 9.461 1 92.06 94 ILE B C 1
ATOM 3165 O O . ILE B 1 94 ? 7.844 7.039 9.766 1 92.06 94 ILE B O 1
ATOM 3169 N N . SER B 1 95 ? 5.871 6.18 10.359 1 95 95 SER B N 1
ATOM 3170 C CA . SER B 1 95 ? 6.16 6.258 11.789 1 95 95 SER B CA 1
ATOM 3171 C C . SER B 1 95 ? 7.434 5.5 12.141 1 95 95 SER B C 1
ATOM 3173 O O . SER B 1 95 ? 8.281 6.008 12.875 1 95 95 SER B O 1
ATOM 3175 N N . GLU B 1 96 ? 7.57 4.309 11.602 1 91.5 96 GLU B N 1
ATOM 3176 C CA . GLU B 1 96 ? 8.758 3.496 11.836 1 91.5 96 GLU B CA 1
ATOM 3177 C C . GLU B 1 96 ? 10.016 4.18 11.297 1 91.5 96 GLU B C 1
ATOM 3179 O O . GLU B 1 96 ? 11.07 4.137 11.93 1 91.5 96 GLU B O 1
ATOM 3184 N N . ALA B 1 97 ? 9.898 4.754 10.148 1 90.19 97 ALA B N 1
ATOM 3185 C CA . ALA B 1 97 ? 11.023 5.469 9.555 1 90.19 97 ALA B CA 1
ATOM 3186 C C . ALA B 1 97 ? 11.445 6.648 10.422 1 90.19 97 ALA B C 1
ATOM 3188 O O . ALA B 1 97 ? 12.641 6.898 10.602 1 90.19 97 ALA B O 1
ATOM 3189 N N . LEU B 1 98 ? 10.484 7.371 10.93 1 93.38 98 LEU B N 1
ATOM 3190 C CA . LEU B 1 98 ? 10.766 8.492 11.82 1 93.38 98 LEU B CA 1
ATOM 3191 C C . LEU B 1 98 ? 11.477 8.016 13.078 1 93.38 98 LEU B C 1
ATOM 3193 O O . LEU B 1 98 ? 12.461 8.625 13.516 1 93.38 98 LEU B O 1
ATOM 3197 N N . GLN B 1 99 ? 11.039 6.938 13.609 1 92.81 99 GLN B N 1
ATOM 3198 C CA . GLN B 1 99 ? 11.641 6.379 14.812 1 92.81 99 GLN B CA 1
ATOM 3199 C C . GLN B 1 99 ? 13.078 5.926 14.555 1 92.81 99 GLN B C 1
ATOM 3201 O O . GLN B 1 99 ? 13.961 6.129 15.383 1 92.81 99 GLN B O 1
ATOM 3206 N N . ALA B 1 100 ? 13.258 5.297 13.461 1 89.38 100 ALA B N 1
ATOM 3207 C CA . ALA B 1 100 ? 14.586 4.824 13.094 1 89.38 100 ALA B CA 1
ATOM 3208 C C . ALA B 1 100 ? 15.578 5.98 13.016 1 89.38 100 ALA B C 1
ATOM 3210 O O . ALA B 1 100 ? 16.781 5.797 13.242 1 89.38 100 ALA B O 1
ATOM 3211 N N . LYS B 1 101 ? 15.117 7.184 12.734 1 91.12 101 LYS B N 1
ATOM 3212 C CA . LYS B 1 101 ? 15.953 8.375 12.664 1 91.12 101 LYS B CA 1
ATOM 3213 C C . LYS B 1 101 ? 15.93 9.141 13.984 1 91.12 101 LYS B C 1
ATOM 3215 O O . LYS B 1 101 ? 16.406 10.273 14.055 1 91.12 101 LYS B O 1
ATOM 3220 N N . ALA B 1 102 ? 15.266 8.586 14.961 1 93 102 ALA B N 1
ATOM 3221 C CA . ALA B 1 102 ? 15.156 9.156 16.297 1 93 102 ALA B CA 1
ATOM 3222 C C . ALA B 1 102 ? 14.422 10.492 16.281 1 93 102 ALA B C 1
ATOM 3224 O O . ALA B 1 102 ? 14.781 11.422 17 1 93 102 ALA B O 1
ATOM 3225 N N . ILE B 1 103 ? 13.547 10.602 15.414 1 93.94 103 ILE B N 1
ATOM 3226 C CA . ILE B 1 103 ? 12.703 11.789 15.359 1 93.94 103 ILE B CA 1
ATOM 3227 C C . ILE B 1 103 ? 11.43 11.562 16.172 1 93.94 103 ILE B C 1
ATOM 3229 O O . ILE B 1 103 ? 10.609 10.703 15.828 1 93.94 103 ILE B O 1
ATOM 3233 N N . GLU B 1 104 ? 11.344 12.281 17.188 1 94.94 104 GLU B N 1
ATOM 3234 C CA . GLU B 1 104 ? 10.148 12.266 18.031 1 94.94 104 GLU B CA 1
ATOM 3235 C C . GLU B 1 104 ? 9.484 13.641 18.094 1 94.94 104 GLU B C 1
ATOM 3237 O O . GLU B 1 104 ? 10.172 14.664 18.109 1 94.94 104 GLU B O 1
ATOM 3242 N N . PHE B 1 105 ? 8.219 13.625 18.203 1 97 105 PHE B N 1
ATOM 3243 C CA . PHE B 1 105 ? 7.496 14.891 18.203 1 97 105 PHE B CA 1
ATOM 3244 C C . PHE B 1 105 ? 7.184 15.328 19.641 1 97 105 PHE B C 1
ATOM 3246 O O . PHE B 1 105 ? 6.801 14.508 20.469 1 97 105 PHE B O 1
ATOM 3253 N N . ASP B 1 106 ? 7.363 16.578 19.844 1 96.62 106 ASP B N 1
ATOM 3254 C CA . ASP B 1 106 ? 7.082 17.172 21.141 1 96.62 106 ASP B CA 1
ATOM 3255 C C . ASP B 1 106 ? 5.637 17.672 21.219 1 96.62 106 ASP B C 1
ATOM 3257 O O . ASP B 1 106 ? 5.059 17.766 22.312 1 96.62 106 ASP B O 1
ATOM 3261 N N . ALA B 1 107 ? 5.133 18.047 20.141 1 97.19 107 ALA B N 1
ATOM 3262 C CA . ALA B 1 107 ? 3.752 18.5 20.016 1 97.19 107 ALA B CA 1
ATOM 3263 C C . ALA B 1 107 ? 3.145 18.031 18.703 1 97.19 107 ALA B C 1
ATOM 3265 O O . ALA B 1 107 ? 3.828 18 17.672 1 97.19 107 ALA B O 1
ATOM 3266 N N . VAL B 1 108 ? 1.864 17.719 18.75 1 98.12 108 VAL B N 1
ATOM 3267 C CA . VAL B 1 108 ? 1.163 17.219 17.578 1 98.12 108 VAL B CA 1
ATOM 3268 C C . VAL B 1 108 ? -0.152 17.969 17.406 1 98.12 108 VAL B C 1
ATOM 3270 O O . VAL B 1 108 ? -0.987 18 18.312 1 98.12 108 VAL B O 1
ATOM 3273 N N . TYR B 1 109 ? -0.291 18.578 16.297 1 98.5 109 TYR B N 1
ATOM 3274 C CA . TYR B 1 109 ? -1.514 19.281 15.914 1 98.5 109 TYR B CA 1
ATOM 3275 C C . TYR B 1 109 ? -2.125 18.656 14.664 1 98.5 109 TYR B C 1
ATOM 3277 O O . TYR B 1 109 ? -1.404 18.203 13.773 1 98.5 109 TYR B O 1
ATOM 3285 N N . CYS B 1 110 ? -3.404 18.656 14.617 1 98.25 110 CYS B N 1
ATOM 3286 C CA . CYS B 1 110 ? -4 18.109 13.406 1 98.25 110 CYS B CA 1
ATOM 3287 C C . CYS B 1 110 ? -5.332 18.781 13.102 1 98.25 110 CYS B C 1
ATOM 3289 O O . CYS B 1 110 ? -5.934 19.406 13.977 1 98.25 110 CYS B O 1
ATOM 3291 N N . SER B 1 111 ? -5.73 18.75 11.844 1 97.69 111 SER B N 1
ATOM 3292 C CA . SER B 1 111 ? -7.07 19.125 11.398 1 97.69 111 SER B CA 1
ATOM 3293 C C . SER B 1 111 ? -8.141 18.297 12.109 1 97.69 111 SER B C 1
ATOM 3295 O O . SER B 1 111 ? -7.887 17.156 12.508 1 97.69 111 SER B O 1
ATOM 3297 N N . PRO B 1 112 ? -9.375 18.812 12.281 1 96.69 112 PRO B N 1
ATOM 3298 C CA . PRO B 1 112 ? -10.438 18.062 12.945 1 96.69 112 PRO B CA 1
ATOM 3299 C C . PRO B 1 112 ? -10.961 16.906 12.094 1 96.69 112 PRO B C 1
ATOM 3301 O O . PRO B 1 112 ? -11.727 16.062 12.578 1 96.69 112 PRO B O 1
ATOM 3304 N N . SER B 1 113 ? -10.641 16.859 10.859 1 96.69 113 SER B N 1
ATOM 3305 C CA . SER B 1 113 ? -11.109 15.758 10.016 1 96.69 113 SER B CA 1
ATOM 3306 C C . SER B 1 113 ? -10.617 14.414 10.531 1 96.69 113 SER B C 1
ATOM 3308 O O . SER B 1 113 ? -9.477 14.305 10.992 1 96.69 113 SER B O 1
ATOM 3310 N N . LEU B 1 114 ? -11.445 13.422 10.438 1 97.69 114 LEU B N 1
ATOM 3311 C CA . LEU B 1 114 ? -11.125 12.094 10.953 1 97.69 114 LEU B CA 1
ATOM 3312 C C . LEU B 1 114 ? -9.859 11.547 10.305 1 97.69 114 LEU B C 1
ATOM 3314 O O . LEU B 1 114 ? -9.023 10.945 10.984 1 97.69 114 LEU B O 1
ATOM 3318 N N . ARG B 1 115 ? -9.734 11.719 9.023 1 97.25 115 ARG B N 1
ATOM 3319 C CA . ARG B 1 115 ? -8.562 11.211 8.32 1 97.25 115 ARG B CA 1
ATOM 3320 C C . ARG B 1 115 ? -7.277 11.828 8.859 1 97.25 115 ARG B C 1
ATOM 3322 O O . ARG B 1 115 ? -6.246 11.156 8.938 1 97.25 115 ARG B O 1
ATOM 3329 N N . CYS B 1 116 ? -7.289 13.094 9.242 1 98.38 116 CYS B N 1
ATOM 3330 C CA . CYS B 1 116 ? -6.117 13.742 9.805 1 98.38 116 CYS B CA 1
ATOM 3331 C C . CYS B 1 116 ? -5.867 13.266 11.234 1 98.38 116 CYS B C 1
ATOM 3333 O O . CYS B 1 116 ? -4.719 13.047 11.625 1 98.38 116 CYS B O 1
ATOM 3335 N N . ILE B 1 117 ? -6.918 13.148 11.977 1 98.44 117 ILE B N 1
ATOM 3336 C CA . ILE B 1 117 ? -6.809 12.688 13.352 1 98.44 117 ILE B CA 1
ATOM 3337 C C . ILE B 1 117 ? -6.219 11.281 13.383 1 98.44 117 ILE B C 1
ATOM 3339 O O . ILE B 1 117 ? -5.281 11.008 14.133 1 98.44 117 ILE B O 1
ATOM 3343 N N . GLN B 1 118 ? -6.742 10.398 12.539 1 98.19 118 GLN B N 1
ATOM 3344 C CA . GLN B 1 118 ? -6.23 9.031 12.461 1 98.19 118 GLN B CA 1
ATOM 3345 C C . GLN B 1 118 ? -4.777 9.016 12.008 1 98.19 118 GLN B C 1
ATOM 3347 O O . GLN B 1 118 ? -3.973 8.227 12.508 1 98.19 118 GLN B O 1
ATOM 3352 N N . THR B 1 119 ? -4.469 9.844 11.031 1 98.12 119 THR B N 1
ATOM 3353 C CA . THR B 1 119 ? -3.098 9.938 10.539 1 98.12 119 THR B CA 1
ATOM 3354 C C . THR B 1 119 ? -2.15 10.344 11.664 1 98.12 119 THR B C 1
ATOM 3356 O O . THR B 1 119 ? -1.128 9.695 11.891 1 98.12 119 THR B O 1
ATOM 3359 N N . ALA B 1 120 ? -2.516 11.406 12.359 1 98.38 120 ALA B N 1
ATOM 3360 C CA . ALA B 1 120 ? -1.693 11.883 13.461 1 98.38 120 ALA B CA 1
ATOM 3361 C C . ALA B 1 120 ? -1.524 10.805 14.531 1 98.38 120 ALA B C 1
ATOM 3363 O O . ALA B 1 120 ? -0.42 10.586 15.031 1 98.38 120 ALA B O 1
ATOM 3364 N N . HIS B 1 121 ? -2.598 10.172 14.836 1 97.75 121 HIS B N 1
ATOM 3365 C CA . HIS B 1 121 ? -2.598 9.117 15.836 1 97.75 121 HIS B CA 1
ATOM 3366 C C . HIS B 1 121 ? -1.658 7.984 15.445 1 97.75 121 HIS B C 1
ATOM 3368 O O . HIS B 1 121 ? -0.835 7.547 16.25 1 97.75 121 HIS B O 1
ATOM 3374 N N . LYS B 1 122 ? -1.74 7.535 14.281 1 96.31 122 LYS B N 1
ATOM 3375 C CA . LYS B 1 122 ? -0.947 6.406 13.812 1 96.31 122 LYS B CA 1
ATOM 3376 C C . LYS B 1 122 ? 0.526 6.781 13.688 1 96.31 122 LYS B C 1
ATOM 3378 O O . LYS B 1 122 ? 1.407 5.961 13.945 1 96.31 122 LYS B O 1
ATOM 3383 N N . LEU B 1 123 ? 0.799 7.98 13.258 1 96.12 123 LEU B N 1
ATOM 3384 C CA . LEU B 1 123 ? 2.174 8.445 13.117 1 96.12 123 LEU B CA 1
ATOM 3385 C C . LEU B 1 123 ? 2.873 8.5 14.469 1 96.12 123 LEU B C 1
ATOM 3387 O O . LEU B 1 123 ? 4.086 8.281 14.555 1 96.12 123 LEU B O 1
ATOM 3391 N N . THR B 1 124 ? 2.148 8.75 15.516 1 96.25 124 THR B N 1
ATOM 3392 C CA . THR B 1 124 ? 2.795 9.062 16.781 1 96.25 124 THR B CA 1
ATOM 3393 C C . THR B 1 124 ? 2.559 7.938 17.797 1 96.25 124 THR B C 1
ATOM 3395 O O . THR B 1 124 ? 3.109 7.965 18.906 1 96.25 124 THR B O 1
ATOM 3398 N N . ASN B 1 125 ? 1.791 6.953 17.422 1 89.62 125 ASN B N 1
ATOM 3399 C CA . ASN B 1 125 ? 1.394 5.906 18.359 1 89.62 125 ASN B CA 1
ATOM 3400 C C . ASN B 1 125 ? 2.596 5.094 18.828 1 89.62 125 ASN B C 1
ATOM 3402 O O . ASN B 1 125 ? 2.607 4.605 19.969 1 89.62 125 ASN B O 1
ATOM 3406 N N . ALA B 1 126 ? 3.572 4.961 18.062 1 85.25 126 ALA B N 1
ATOM 3407 C CA . ALA B 1 126 ? 4.703 4.094 18.391 1 85.25 126 ALA B CA 1
ATOM 3408 C C . ALA B 1 126 ? 5.805 4.875 19.094 1 85.25 126 ALA B C 1
ATOM 3410 O O . ALA B 1 126 ? 6.812 4.297 19.516 1 85.25 126 ALA B O 1
ATOM 3411 N N . GLN B 1 127 ? 5.59 6.188 19.188 1 90.62 127 GLN B N 1
ATOM 3412 C CA . GLN B 1 127 ? 6.645 6.969 19.828 1 90.62 127 GLN B CA 1
ATOM 3413 C C . GLN B 1 127 ? 6.73 6.664 21.328 1 90.62 127 GLN B C 1
ATOM 3415 O O . GLN B 1 127 ? 5.723 6.34 21.953 1 90.62 127 GLN B O 1
ATOM 3420 N N . LYS B 1 128 ? 7.949 6.719 21.828 1 88.38 128 LYS B N 1
ATOM 3421 C CA . LYS B 1 128 ? 8.18 6.488 23.25 1 88.38 128 LYS B CA 1
ATOM 3422 C C . LYS B 1 128 ? 7.492 7.551 24.109 1 88.38 128 LYS B C 1
ATOM 3424 O O . LYS B 1 128 ? 6.789 7.23 25.062 1 88.38 128 LYS B O 1
ATOM 3429 N N . LYS B 1 129 ? 7.734 8.797 23.672 1 88.31 129 LYS B N 1
ATOM 3430 C CA . LYS B 1 129 ? 7.078 9.914 24.359 1 88.31 129 LYS B CA 1
ATOM 3431 C C . LYS B 1 129 ? 5.617 10.031 23.922 1 88.31 129 LYS B C 1
ATOM 3433 O O . LYS B 1 129 ? 5.324 10.266 22.75 1 88.31 129 LYS B O 1
ATOM 3438 N N . LYS B 1 130 ? 4.809 9.773 24.891 1 89.81 130 LYS B N 1
ATOM 3439 C CA . LYS B 1 130 ? 3.391 9.914 24.562 1 89.81 130 LYS B CA 1
ATOM 3440 C C . LYS B 1 130 ? 2.994 11.383 24.453 1 89.81 130 LYS B C 1
ATOM 3442 O O . LYS B 1 130 ? 3.324 12.195 25.328 1 89.81 130 LYS B O 1
ATOM 3447 N N . VAL B 1 131 ? 2.406 11.773 23.375 1 94.31 131 VAL B N 1
ATOM 3448 C CA . VAL B 1 131 ? 1.956 13.141 23.125 1 94.31 131 VAL B CA 1
ATOM 3449 C C . VAL B 1 131 ? 0.468 13.141 22.781 1 94.31 131 VAL B C 1
ATOM 3451 O O . VAL B 1 131 ? -0 12.281 22.031 1 94.31 131 VAL B O 1
ATOM 3454 N N . LEU B 1 132 ? -0.268 14.008 23.406 1 96.56 132 LEU B N 1
ATOM 3455 C CA . LEU B 1 132 ? -1.692 14.141 23.109 1 96.56 132 LEU B CA 1
ATOM 3456 C C . LEU B 1 132 ? -1.916 14.945 21.844 1 96.56 132 LEU B C 1
ATOM 3458 O O . LEU B 1 132 ? -1.201 15.914 21.578 1 96.56 132 LEU B O 1
ATOM 3462 N N . LEU B 1 133 ? -2.887 14.539 21.094 1 97.88 133 LEU B N 1
ATOM 3463 C CA . LEU B 1 133 ? -3.234 15.25 19.875 1 97.88 133 LEU B CA 1
ATOM 3464 C C . LEU B 1 133 ? -3.959 16.562 20.188 1 97.88 133 LEU B C 1
ATOM 3466 O O . LEU B 1 133 ? -4.816 16.594 21.078 1 97.88 133 LEU B O 1
ATOM 3470 N N . ARG B 1 134 ? -3.598 17.625 19.578 1 97.94 134 ARG B N 1
ATOM 3471 C CA . ARG B 1 134 ? -4.277 18.906 19.672 1 97.94 134 ARG B CA 1
ATOM 3472 C C . ARG B 1 134 ? -5.027 19.234 18.391 1 97.94 134 ARG B C 1
ATOM 3474 O O . ARG B 1 134 ? -4.414 19.391 17.328 1 97.94 134 ARG B O 1
ATOM 3481 N N . ILE B 1 135 ? -6.316 19.359 18.469 1 97.31 135 ILE B N 1
ATOM 3482 C CA . ILE B 1 135 ? -7.148 19.609 17.297 1 97.31 135 ILE B CA 1
ATOM 3483 C C . ILE B 1 135 ? -7.195 21.109 17.016 1 97.31 135 ILE B C 1
ATOM 3485 O O . ILE B 1 135 ? -7.598 21.891 17.875 1 97.31 135 ILE B O 1
ATOM 3489 N N . GLU B 1 136 ? -6.758 21.531 15.859 1 96.94 136 GLU B N 1
ATOM 3490 C CA . GLU B 1 136 ? -6.754 22.922 15.422 1 96.94 136 GLU B CA 1
ATOM 3491 C C . GLU B 1 136 ? -7.645 23.125 14.203 1 96.94 136 GLU B C 1
ATOM 3493 O O . GLU B 1 136 ? -7.258 22.797 13.086 1 96.94 136 GLU B O 1
ATOM 3498 N N . PRO B 1 137 ? -8.797 23.703 14.375 1 94.5 137 PRO B N 1
ATOM 3499 C CA . PRO B 1 137 ? -9.766 23.859 13.281 1 94.5 137 PRO B CA 1
ATOM 3500 C C . PRO B 1 137 ? -9.203 24.641 12.094 1 94.5 137 PRO B C 1
ATOM 3502 O O . PRO B 1 137 ? -9.594 24.391 10.953 1 94.5 137 PRO B O 1
ATOM 3505 N N . MET B 1 138 ? -8.289 25.5 12.289 1 94.31 138 MET B N 1
ATOM 3506 C CA . MET B 1 138 ? -7.715 26.297 11.211 1 94.31 138 MET B CA 1
ATOM 3507 C C . MET B 1 138 ? -6.961 25.406 10.227 1 94.31 138 MET B C 1
ATOM 3509 O O . MET B 1 138 ? -6.684 25.828 9.094 1 94.31 138 MET B O 1
ATOM 3513 N N . LEU B 1 139 ? -6.684 24.172 10.602 1 96.31 139 LEU B N 1
ATOM 3514 C CA . LEU B 1 139 ? -5.926 23.25 9.758 1 96.31 139 LEU B CA 1
ATOM 3515 C C . LEU B 1 139 ? -6.855 22.469 8.836 1 96.31 139 LEU B C 1
ATOM 3517 O O . LEU B 1 139 ? -6.395 21.672 8.016 1 96.31 139 LEU B O 1
ATOM 3521 N N . TYR B 1 140 ? -8.141 22.719 8.945 1 94.75 140 TYR B N 1
ATOM 3522 C CA . TYR B 1 140 ? -9.078 22.047 8.047 1 94.75 140 TYR B CA 1
ATOM 3523 C C . TYR B 1 140 ? -8.898 22.531 6.613 1 94.75 140 TYR B C 1
ATOM 3525 O O . TYR B 1 140 ? -8.492 23.672 6.375 1 94.75 140 TYR B O 1
ATOM 3533 N N . SER B 1 141 ? -9.297 21.734 5.75 1 91.62 141 SER B N 1
ATOM 3534 C CA . SER B 1 141 ? -9.023 21.922 4.328 1 91.62 141 SER B CA 1
ATOM 3535 C C . SER B 1 141 ? -9.773 23.141 3.783 1 91.62 141 SER B C 1
ATOM 3537 O O . SER B 1 141 ? -11.008 23.156 3.801 1 91.62 141 SER B O 1
ATOM 3539 N N . PHE B 1 142 ? -9.008 24.062 3.227 1 86.69 142 PHE B N 1
ATOM 3540 C CA . PHE B 1 142 ? -9.586 25.203 2.525 1 86.69 142 PHE B CA 1
ATOM 3541 C C . PHE B 1 142 ? -10.469 24.75 1.376 1 86.69 142 PHE B C 1
ATOM 3543 O O . PHE B 1 142 ? -11.586 25.25 1.202 1 86.69 142 PHE B O 1
ATOM 3550 N N . CYS B 1 143 ? -10.016 23.797 0.648 1 82.19 143 CYS B N 1
ATOM 3551 C CA . CYS B 1 143 ? -10.719 23.328 -0.539 1 82.19 143 CYS B CA 1
ATOM 3552 C C . CYS B 1 143 ? -12.023 22.625 -0.159 1 82.19 143 CYS B C 1
ATOM 3554 O O . CYS B 1 143 ? -13.047 22.828 -0.811 1 82.19 143 CYS B O 1
ATOM 3556 N N . GLU B 1 144 ? -11.992 21.938 0.833 1 85.62 144 GLU B N 1
ATOM 3557 C CA . GLU B 1 144 ? -13.18 21.203 1.238 1 85.62 144 GLU B CA 1
ATOM 3558 C C . GLU B 1 144 ? -14.234 22.125 1.835 1 85.62 144 GLU B C 1
ATOM 3560 O O . GLU B 1 144 ? -15.43 21.953 1.597 1 85.62 144 GLU B O 1
ATOM 3565 N N . ILE B 1 145 ? -13.805 23.047 2.578 1 83.12 145 ILE B N 1
ATOM 3566 C CA . ILE B 1 145 ? -14.758 23.938 3.227 1 83.12 145 ILE B CA 1
ATOM 3567 C C . ILE B 1 145 ? -15.508 24.75 2.17 1 83.12 145 ILE B C 1
ATOM 3569 O O . ILE B 1 145 ? -16.688 25.062 2.34 1 83.12 145 ILE B O 1
ATOM 3573 N N . HIS B 1 146 ? -14.906 25.062 1.117 1 80.31 146 HIS B N 1
ATOM 3574 C CA . HIS B 1 146 ? -15.547 25.812 0.044 1 80.31 146 HIS B CA 1
ATOM 3575 C C . HIS B 1 146 ? -16.438 24.922 -0.806 1 80.31 146 HIS B C 1
ATOM 3577 O O . HIS B 1 146 ? -17.484 25.359 -1.293 1 80.31 146 HIS B O 1
ATOM 3583 N N . ARG B 1 147 ? -16.016 23.766 -0.975 1 76.75 147 ARG B N 1
ATOM 3584 C CA . ARG B 1 147 ? -16.828 22.812 -1.726 1 76.75 147 ARG B CA 1
ATOM 3585 C C . ARG B 1 147 ? -18.141 22.516 -1 1 76.75 147 ARG B C 1
ATOM 3587 O O . ARG B 1 147 ? -19.188 22.375 -1.632 1 76.75 147 ARG B O 1
ATOM 3594 N N . LEU B 1 148 ? -18.047 22.453 0.228 1 71.12 148 LEU B N 1
ATOM 3595 C CA . LEU B 1 148 ? -19.203 22.078 1.035 1 71.12 148 LEU B CA 1
ATOM 3596 C C . LEU B 1 148 ? -20.156 23.266 1.21 1 71.12 148 LEU B C 1
ATOM 3598 O O . LEU B 1 148 ? -21.281 23.094 1.664 1 71.12 148 LEU B O 1
ATOM 3602 N N . TYR B 1 149 ? -19.734 24.406 0.862 1 63.19 149 TYR B N 1
ATOM 3603 C CA . TYR B 1 149 ? -20.578 25.594 0.92 1 63.19 149 TYR B CA 1
ATOM 3604 C C . TYR B 1 149 ? -21.875 25.375 0.148 1 63.19 149 TYR B C 1
ATOM 3606 O O . TYR B 1 149 ? -22.938 25.797 0.592 1 63.19 149 TYR B O 1
ATOM 3614 N N . ASN B 1 150 ? -21.641 24.734 -0.886 1 62.28 150 ASN B N 1
ATOM 3615 C CA . ASN B 1 150 ? -22.797 24.547 -1.764 1 62.28 150 ASN B CA 1
ATOM 3616 C C . ASN B 1 150 ? -23.812 23.578 -1.164 1 62.28 150 ASN B C 1
ATOM 3618 O O . ASN B 1 150 ? -24.953 23.516 -1.625 1 62.28 150 ASN B O 1
ATOM 3622 N N . GLU B 1 151 ? -23.359 22.938 -0.171 1 62.69 151 GLU B N 1
ATOM 3623 C CA . GLU B 1 151 ? -24.25 21.953 0.423 1 62.69 151 GLU B CA 1
ATOM 3624 C C . GLU B 1 151 ? -25.016 22.547 1.598 1 62.69 151 GLU B C 1
ATOM 3626 O O . GLU B 1 151 ? -25.75 21.828 2.287 1 62.69 151 GLU B O 1
ATOM 3631 N N . GLY B 1 152 ? -24.984 23.922 1.793 1 56.5 152 GLY B N 1
ATOM 3632 C CA . GLY B 1 152 ? -25.719 24.609 2.846 1 56.5 152 GLY B CA 1
ATOM 3633 C C . GLY B 1 152 ? -25.062 24.484 4.211 1 56.5 152 GLY B C 1
ATOM 3634 O O . GLY B 1 152 ? -23.891 24.141 4.309 1 56.5 152 GLY B O 1
ATOM 3635 N N . PRO B 1 153 ? -25.797 25.094 5.293 1 54.69 153 PRO B N 1
ATOM 3636 C CA . PRO B 1 153 ? -25.266 25.062 6.656 1 54.69 153 PRO B CA 1
ATOM 3637 C C . PRO B 1 153 ? -24.797 23.672 7.074 1 54.69 153 PRO B C 1
ATOM 3639 O O . PRO B 1 153 ? -23.891 23.547 7.902 1 54.69 153 PRO B O 1
ATOM 3642 N N . GLU B 1 154 ? -25.344 22.719 6.402 1 58.41 154 GLU B N 1
ATOM 3643 C CA . GLU B 1 154 ? -25.062 21.312 6.664 1 58.41 154 GLU B CA 1
ATOM 3644 C C . GLU B 1 154 ? -23.766 20.891 5.98 1 58.41 154 GLU B C 1
ATOM 3646 O O . GLU B 1 154 ? -23.312 19.75 6.141 1 58.41 154 GLU B O 1
ATOM 3651 N N . GLY B 1 155 ? -23.188 21.875 5.484 1 67.5 155 GLY B N 1
ATOM 3652 C CA . GLY B 1 155 ? -22.047 21.5 4.656 1 67.5 155 GLY B CA 1
ATOM 3653 C C . GLY B 1 155 ? -20.797 21.234 5.453 1 67.5 155 GLY B C 1
ATOM 3654 O O . GLY B 1 155 ? -19.812 20.688 4.926 1 67.5 155 GLY B O 1
ATOM 3655 N N . VAL B 1 156 ? -20.734 21.719 6.703 1 77.12 156 VAL B N 1
ATOM 3656 C CA . VAL B 1 156 ? -19.562 21.375 7.512 1 77.12 156 VAL B CA 1
ATOM 3657 C C . VAL B 1 156 ? -19.672 19.938 7.992 1 77.12 156 VAL B C 1
ATOM 3659 O O . VAL B 1 156 ? -20.703 19.516 8.5 1 77.12 156 VAL B O 1
ATOM 3662 N N . PRO B 1 157 ? -18.656 19.234 7.781 1 87.88 157 PRO B N 1
ATOM 3663 C CA . PRO B 1 157 ? -18.703 17.844 8.227 1 87.88 157 PRO B CA 1
ATOM 3664 C C . PRO B 1 157 ? -18.984 17.703 9.719 1 87.88 157 PRO B C 1
ATOM 3666 O O . PRO B 1 157 ? -18.656 18.609 10.5 1 87.88 157 PRO B O 1
ATOM 3669 N N . GLN B 1 158 ? -19.719 16.75 10.016 1 90.75 158 GLN B N 1
ATOM 3670 C CA . GLN B 1 158 ? -19.859 16.391 11.422 1 90.75 158 GLN B CA 1
ATOM 3671 C C . GLN B 1 158 ? -18.594 15.719 11.953 1 90.75 158 GLN B C 1
ATOM 3673 O O . GLN B 1 158 ? -18.406 14.508 11.805 1 90.75 158 GLN B O 1
ATOM 3678 N N . PHE B 1 159 ? -17.812 16.5 12.672 1 95.06 159 PHE B N 1
ATOM 3679 C CA . PHE B 1 159 ? -16.562 15.969 13.203 1 95.06 159 PHE B CA 1
ATOM 3680 C C . PHE B 1 159 ? -16.812 15.156 14.469 1 95.06 159 PHE B C 1
ATOM 3682 O O . PHE B 1 159 ? -17.844 15.32 15.125 1 95.06 159 PHE B O 1
ATOM 3689 N N . MET B 1 160 ? -15.852 14.336 14.758 1 95.81 160 MET B N 1
ATOM 3690 C CA . MET B 1 160 ? -15.961 13.562 15.992 1 95.81 160 MET B CA 1
ATOM 3691 C C . MET B 1 160 ? -15.859 14.477 17.219 1 95.81 160 MET B C 1
ATOM 3693 O O . MET B 1 160 ? -15.039 15.398 17.234 1 95.81 160 MET B O 1
ATOM 3697 N N . ASP B 1 161 ? -16.672 14.18 18.172 1 93.88 161 ASP B N 1
ATOM 3698 C CA . ASP B 1 161 ? -16.562 14.898 19.438 1 93.88 161 ASP B CA 1
ATOM 3699 C C . ASP B 1 161 ? -15.625 14.172 20.391 1 93.88 161 ASP B C 1
ATOM 3701 O O . ASP B 1 161 ? -15.055 13.133 20.047 1 93.88 161 ASP B O 1
ATOM 3705 N N . LYS B 1 162 ? -15.484 14.734 21.594 1 93.56 162 LYS B N 1
ATOM 3706 C CA . LYS B 1 162 ? -14.539 14.195 22.578 1 93.56 162 LYS B CA 1
ATOM 3707 C C . LYS B 1 162 ? -14.922 12.773 22.984 1 93.56 162 LYS B C 1
ATOM 3709 O O . LYS B 1 162 ? -14.047 11.922 23.172 1 93.56 162 LYS B O 1
ATOM 3714 N N . ASN B 1 163 ? -16.156 12.484 23.078 1 94.75 163 ASN B N 1
ATOM 3715 C CA . ASN B 1 163 ? -16.641 11.164 23.469 1 94.75 163 ASN B CA 1
ATOM 3716 C C . ASN B 1 163 ? -16.359 10.117 22.391 1 94.75 163 ASN B C 1
ATOM 3718 O O . ASN B 1 163 ? -15.883 9.023 22.688 1 94.75 163 ASN B O 1
ATOM 3722 N N . GLU B 1 164 ? -16.688 10.492 21.203 1 96.62 164 GLU B N 1
ATOM 3723 C CA . GLU B 1 164 ? -16.391 9.602 20.078 1 96.62 164 GLU B CA 1
ATOM 3724 C C . GLU B 1 164 ? -14.898 9.297 19.984 1 96.62 164 GLU B C 1
ATOM 3726 O O . GLU B 1 164 ? -14.508 8.148 19.766 1 96.62 164 GLU B O 1
ATOM 3731 N N . LEU B 1 165 ? -14.086 10.352 20.125 1 97.12 165 LEU B N 1
ATOM 3732 C CA . LEU B 1 165 ? -12.641 10.164 20.062 1 97.12 165 LEU B CA 1
ATOM 3733 C C . LEU B 1 165 ? -12.156 9.234 21.156 1 97.12 165 LEU B C 1
ATOM 3735 O O . LEU B 1 165 ? -11.344 8.344 20.906 1 97.12 165 LEU B O 1
ATOM 3739 N N . SER B 1 166 ? -12.719 9.359 22.344 1 95.44 166 SER B N 1
ATOM 3740 C CA . SER B 1 166 ? -12.359 8.508 23.469 1 95.44 166 SER B CA 1
ATOM 3741 C C . SER B 1 166 ? -12.75 7.055 23.203 1 95.44 166 SER B C 1
ATOM 3743 O O . SER B 1 166 ? -11.969 6.137 23.469 1 95.44 166 SER B O 1
ATOM 3745 N N . LYS B 1 167 ? -13.906 6.828 22.719 1 96.25 167 LYS B N 1
ATOM 3746 C CA . LYS B 1 167 ? -14.398 5.484 22.422 1 96.25 167 LYS B CA 1
ATOM 3747 C C . LYS B 1 167 ? -13.539 4.797 21.375 1 96.25 167 LYS B C 1
ATOM 3749 O O . LYS B 1 167 ? -13.453 3.57 21.328 1 96.25 167 LYS B O 1
ATOM 3754 N N . ASN B 1 168 ? -12.969 5.594 20.531 1 96.81 168 ASN B N 1
ATOM 3755 C CA . ASN B 1 168 ? -12.094 5.059 19.5 1 96.81 168 ASN B CA 1
ATOM 3756 C C . ASN B 1 168 ? -10.633 5.039 19.953 1 96.81 168 ASN B C 1
ATOM 3758 O O . ASN B 1 168 ? -9.727 4.91 19.125 1 96.81 168 ASN B O 1
ATOM 3762 N N . GLU B 1 169 ? -10.352 5.289 21.203 1 95 169 GLU B N 1
ATOM 3763 C CA . GLU B 1 169 ? -9.047 5.203 21.844 1 95 169 GLU B CA 1
ATOM 3764 C C . GLU B 1 169 ? -8.078 6.242 21.281 1 95 169 GLU B C 1
ATOM 3766 O O . GLU B 1 169 ? -6.895 5.953 21.078 1 95 169 GLU B O 1
ATOM 3771 N N . ILE B 1 170 ? -8.625 7.344 20.891 1 95.88 170 ILE B N 1
ATOM 3772 C CA . ILE B 1 170 ? -7.809 8.469 20.438 1 95.88 170 ILE B CA 1
ATOM 3773 C C . ILE B 1 170 ? -7.695 9.5 21.562 1 95.88 170 ILE B C 1
ATOM 3775 O O . ILE B 1 170 ? -8.703 10.055 22 1 95.88 170 ILE B O 1
ATOM 3779 N N . GLN B 1 171 ? -6.496 9.758 21.938 1 93.25 171 GLN B N 1
ATOM 3780 C CA . GLN B 1 171 ? -6.27 10.664 23.062 1 93.25 171 GLN B CA 1
ATOM 3781 C C . GLN B 1 171 ? -5.953 12.07 22.578 1 93.25 171 GLN B C 1
ATOM 3783 O O . GLN B 1 171 ? -4.98 12.281 21.844 1 93.25 171 GLN B O 1
ATOM 3788 N N . ILE B 1 172 ? -6.719 12.992 23.016 1 96.06 172 ILE B N 1
ATOM 3789 C CA . ILE B 1 172 ? -6.539 14.391 22.625 1 96.06 172 ILE B CA 1
ATOM 3790 C C . ILE B 1 172 ? -6.246 15.234 23.859 1 96.06 172 ILE B C 1
ATOM 3792 O O . ILE B 1 172 ? -6.535 14.828 24.984 1 96.06 172 ILE B O 1
ATOM 3796 N N . ASP B 1 173 ? -5.625 16.344 23.672 1 96.19 173 ASP B N 1
ATOM 3797 C CA . ASP B 1 173 ? -5.441 17.328 24.719 1 96.19 173 ASP B CA 1
ATOM 3798 C C . ASP B 1 173 ? -6.727 18.125 24.953 1 96.19 173 ASP B C 1
ATOM 3800 O O . ASP B 1 173 ? -6.984 19.109 24.281 1 96.19 173 ASP B O 1
ATOM 3804 N N . LYS B 1 174 ? -7.398 17.734 25.938 1 92.25 174 LYS B N 1
ATOM 3805 C CA . LYS B 1 174 ? -8.703 18.328 26.219 1 92.25 174 LYS B CA 1
ATOM 3806 C C . LYS B 1 174 ? -8.562 19.766 26.703 1 92.25 174 LYS B C 1
ATOM 3808 O O . LYS B 1 174 ? -9.523 20.531 26.672 1 92.25 174 LYS B O 1
ATOM 3813 N N . ASN B 1 175 ? -7.387 20.141 27.062 1 92.56 175 ASN B N 1
ATOM 3814 C CA . ASN B 1 175 ? -7.16 21.484 27.609 1 92.56 175 ASN B CA 1
ATOM 3815 C C . ASN B 1 175 ? -6.621 22.438 26.531 1 92.56 175 ASN B C 1
ATOM 3817 O O . ASN B 1 175 ? -6.473 23.625 26.781 1 92.56 175 ASN B O 1
ATOM 3821 N N . TYR B 1 176 ? -6.371 21.891 25.438 1 94.81 176 TYR B N 1
ATOM 3822 C CA . TYR B 1 176 ? -5.859 22.75 24.359 1 94.81 176 TYR B CA 1
ATOM 3823 C C . TYR B 1 176 ? -6.922 23.734 23.891 1 94.81 176 TYR B C 1
ATOM 3825 O O . TYR B 1 176 ? -8.062 23.344 23.625 1 94.81 176 TYR B O 1
ATOM 3833 N N . GLN B 1 177 ? -6.52 25.031 23.844 1 93.25 177 GLN B N 1
ATOM 3834 C CA . GLN B 1 177 ? -7.355 26.078 23.25 1 93.25 177 GLN B CA 1
ATOM 3835 C C . GLN B 1 177 ? -6.918 26.406 21.828 1 93.25 177 GLN B C 1
ATOM 3837 O O . GLN B 1 177 ? -5.883 27.047 21.625 1 93.25 177 GLN B O 1
ATOM 3842 N N . PRO B 1 178 ? -7.707 25.969 20.906 1 94.69 178 PRO B N 1
ATOM 3843 C CA . PRO B 1 178 ? -7.312 26.188 19.516 1 94.69 178 PRO B CA 1
ATOM 3844 C C . PRO B 1 178 ? -7.242 27.672 19.141 1 94.69 178 PRO B C 1
ATOM 3846 O O . PRO B 1 178 ? -7.906 28.5 19.766 1 94.69 178 PRO B O 1
ATOM 3849 N N . PHE B 1 179 ? -6.383 28.016 18.234 1 93.25 179 PHE B N 1
ATOM 3850 C CA . PHE B 1 179 ? -6.281 29.359 17.703 1 93.25 179 PHE B CA 1
ATOM 3851 C C . PHE B 1 179 ? -7.586 29.781 17.047 1 93.25 179 PHE B C 1
ATOM 3853 O O . PHE B 1 179 ? -8.031 30.922 17.203 1 93.25 179 PHE B O 1
ATOM 3860 N N . PHE B 1 180 ? -8.117 28.844 16.312 1 90.75 180 PHE B N 1
ATOM 3861 C CA . PHE B 1 180 ? -9.398 29.047 15.648 1 90.75 180 PHE B CA 1
ATOM 3862 C C . PHE B 1 180 ? -10.461 28.141 16.25 1 90.75 180 PHE B C 1
ATOM 3864 O O . PHE B 1 180 ? -10.273 26.922 16.328 1 90.75 180 PHE B O 1
ATOM 3871 N N . LYS B 1 181 ? -11.602 28.719 16.609 1 89.06 181 LYS B N 1
ATOM 3872 C CA . LYS B 1 181 ? -12.672 27.922 17.203 1 89.06 181 LYS B CA 1
ATOM 3873 C C . LYS B 1 181 ? -13.398 27.094 16.156 1 89.06 181 LYS B C 1
ATOM 3875 O O . LYS B 1 181 ? -13.547 27.531 15.008 1 89.06 181 LYS B O 1
ATOM 3880 N N . MET B 1 182 ? -13.898 25.984 16.594 1 87.38 182 MET B N 1
ATOM 3881 C CA . MET B 1 182 ? -14.641 25.094 15.703 1 87.38 182 MET B CA 1
ATOM 3882 C C . MET B 1 182 ? -15.875 25.797 15.148 1 87.38 182 MET B C 1
ATOM 3884 O O . MET B 1 182 ? -16.203 25.641 13.969 1 87.38 182 MET B O 1
ATOM 3888 N N . SER B 1 183 ? -16.484 26.609 15.953 1 83.5 183 SER B N 1
ATOM 3889 C CA . SER B 1 183 ? -17.688 27.328 15.57 1 83.5 183 SER B CA 1
ATOM 3890 C C . SER B 1 183 ? -17.406 28.359 14.477 1 83.5 183 SER B C 1
ATOM 3892 O O . SER B 1 183 ? -18.312 28.766 13.75 1 83.5 183 SER B O 1
ATOM 3894 N N . ASP B 1 184 ? -16.172 28.734 14.398 1 82.56 184 ASP B N 1
ATOM 3895 C CA . ASP B 1 184 ? -15.797 29.766 13.445 1 82.56 184 ASP B CA 1
ATOM 3896 C C . ASP B 1 184 ? -15.391 29.156 12.102 1 82.56 184 ASP B C 1
ATOM 3898 O O . ASP B 1 184 ? -15.07 29.891 11.156 1 82.56 184 ASP B O 1
ATOM 3902 N N . LEU B 1 185 ? -15.398 27.875 12.047 1 82.75 185 LEU B N 1
ATOM 3903 C CA . LEU B 1 185 ? -14.984 27.188 10.828 1 82.75 185 LEU B CA 1
ATOM 3904 C C . LEU B 1 185 ? -15.844 27.609 9.648 1 82.75 185 LEU B C 1
ATOM 3906 O O . LEU B 1 185 ? -15.344 27.797 8.539 1 82.75 185 LEU B O 1
ATOM 3910 N N . ILE B 1 186 ? -17.109 27.75 9.906 1 76.81 186 ILE B N 1
ATOM 3911 C CA . ILE B 1 186 ? -18.062 28.125 8.867 1 76.81 186 ILE B CA 1
ATOM 3912 C C . ILE B 1 186 ? -17.672 29.484 8.289 1 76.81 186 ILE B C 1
ATOM 3914 O O . ILE B 1 186 ? -17.891 29.75 7.105 1 76.81 186 ILE B O 1
ATOM 3918 N N . LYS B 1 187 ? -17.031 30.312 9.141 1 78.19 187 LYS B N 1
ATOM 3919 C CA . LYS B 1 187 ? -16.625 31.656 8.703 1 78.19 187 LYS B CA 1
ATOM 3920 C C . LYS B 1 187 ? -15.508 31.578 7.668 1 78.19 187 LYS B C 1
ATOM 3922 O O . LYS B 1 187 ? -15.289 32.531 6.914 1 78.19 187 LYS B O 1
ATOM 3927 N N . LEU B 1 188 ? -14.797 30.484 7.695 1 78.25 188 LEU B N 1
ATOM 3928 C CA . LEU B 1 188 ? -13.711 30.312 6.738 1 78.25 188 LEU B CA 1
ATOM 3929 C C . LEU B 1 188 ? -14.25 30.188 5.316 1 78.25 188 LEU B C 1
ATOM 3931 O O . LEU B 1 188 ? -13.531 30.438 4.348 1 78.25 188 LEU B O 1
ATOM 3935 N N . ARG B 1 189 ? -15.477 29.812 5.223 1 76.81 189 ARG B N 1
ATOM 3936 C CA . ARG B 1 189 ? -16.125 29.656 3.926 1 76.81 189 ARG B CA 1
ATOM 3937 C C . ARG B 1 189 ? -16.156 30.984 3.168 1 76.81 189 ARG B C 1
ATOM 3939 O O . ARG B 1 189 ? -16.203 31 1.936 1 76.81 189 ARG B O 1
ATOM 3946 N N . SER B 1 190 ? -16.219 31.984 3.928 1 77.94 190 SER B N 1
ATOM 3947 C CA . SER B 1 190 ? -16.359 33.312 3.311 1 77.94 190 SER B CA 1
ATOM 3948 C C . SER B 1 190 ? -14.984 33.938 3.049 1 77.94 190 SER B C 1
ATOM 3950 O O . SER B 1 190 ? -14.891 35 2.449 1 77.94 190 SER B O 1
ATOM 3952 N N . LYS B 1 191 ? -13.969 33.219 3.459 1 81 191 LYS B N 1
ATOM 3953 C CA . LYS B 1 191 ? -12.625 33.75 3.289 1 81 191 LYS B CA 1
ATOM 3954 C C . LYS B 1 191 ? -12.047 33.375 1.925 1 81 191 LYS B C 1
ATOM 3956 O O . LYS B 1 191 ? -12.266 32.281 1.438 1 81 191 LYS B O 1
ATOM 3961 N N . ASN B 1 192 ? -11.406 34.375 1.369 1 84.94 192 ASN B N 1
ATOM 3962 C CA . ASN B 1 192 ? -10.688 34.062 0.139 1 84.94 192 ASN B CA 1
ATOM 3963 C C . ASN B 1 192 ? -9.328 33.438 0.428 1 84.94 192 ASN B C 1
ATOM 3965 O O . ASN B 1 192 ? -8.961 33.25 1.589 1 84.94 192 ASN B O 1
ATOM 3969 N N . CYS B 1 193 ? -8.664 33.125 -0.577 1 85 193 CYS B N 1
ATOM 3970 C CA . CYS B 1 193 ? -7.41 32.375 -0.48 1 85 193 CYS B CA 1
ATOM 3971 C C . CYS B 1 193 ? -6.379 33.156 0.319 1 85 193 CYS B C 1
ATOM 3973 O O . CYS B 1 193 ? -5.648 32.594 1.13 1 85 193 CYS B O 1
ATOM 3975 N N . LEU B 1 194 ? -6.316 34.438 0.104 1 85.12 194 LEU B N 1
ATOM 3976 C CA . LEU B 1 194 ? -5.34 35.281 0.794 1 85.12 194 LEU B CA 1
ATOM 3977 C C . LEU B 1 194 ? -5.625 35.312 2.291 1 85.12 194 LEU B C 1
ATOM 3979 O O . LEU B 1 194 ? -4.707 35.219 3.107 1 85.12 194 LEU B O 1
ATOM 3983 N N . GLN B 1 195 ? -6.852 35.5 2.611 1 87.88 195 GLN B N 1
ATOM 3984 C CA . GLN B 1 195 ? -7.258 35.531 4.012 1 87.88 195 GLN B CA 1
ATOM 3985 C C . GLN B 1 195 ? -6.984 34.219 4.699 1 87.88 195 GLN B C 1
ATOM 3987 O O . GLN B 1 195 ? -6.52 34.188 5.84 1 87.88 195 GLN B O 1
ATOM 3992 N N . PHE B 1 196 ? -7.27 33.219 3.984 1 89.12 196 PHE B N 1
ATOM 3993 C CA . PHE B 1 196 ? -7.004 31.891 4.516 1 89.12 196 PHE B CA 1
ATOM 3994 C C . PHE B 1 196 ? -5.516 31.703 4.781 1 89.12 196 PHE B C 1
ATOM 3996 O O . PHE B 1 196 ? -5.125 31.188 5.832 1 89.12 196 PHE B O 1
ATOM 4003 N N . GLN B 1 197 ? -4.715 32 3.795 1 89.31 197 GLN B N 1
ATOM 4004 C CA . GLN B 1 197 ? -3.266 31.891 3.932 1 89.31 197 GLN B CA 1
ATOM 4005 C C . GLN B 1 197 ? -2.768 32.688 5.145 1 89.31 197 GLN B C 1
ATOM 4007 O O . GLN B 1 197 ? -1.931 32.188 5.902 1 89.31 197 GLN B O 1
ATOM 4012 N N . GLU B 1 198 ? -3.295 33.844 5.316 1 89.38 198 GLU B N 1
ATOM 4013 C CA . GLU B 1 198 ? -2.91 34.688 6.445 1 89.38 198 GLU B CA 1
ATOM 4014 C C . GLU B 1 198 ? -3.293 34.031 7.77 1 89.38 198 GLU B C 1
ATOM 4016 O O . GLU B 1 198 ? -2.482 33.969 8.695 1 89.38 198 GLU B O 1
ATOM 4021 N N . HIS B 1 199 ? -4.535 33.562 7.836 1 90.31 199 HIS B N 1
ATOM 4022 C CA . HIS B 1 199 ? -5 32.938 9.062 1 90.31 199 HIS B CA 1
ATOM 4023 C C . HIS B 1 199 ? -4.195 31.656 9.352 1 90.31 199 HIS B C 1
ATOM 4025 O O . HIS B 1 199 ? -3.896 31.375 10.516 1 90.31 199 HIS B O 1
ATOM 4031 N N . SER B 1 200 ? -3.908 30.922 8.32 1 90.88 200 SER B N 1
ATOM 4032 C CA . SER B 1 200 ? -3.09 29.719 8.484 1 90.88 200 SER B CA 1
ATOM 4033 C C . SER B 1 200 ? -1.702 30.062 9.008 1 90.88 200 SER B C 1
ATOM 4035 O O . SER B 1 200 ? -1.174 29.375 9.883 1 90.88 200 S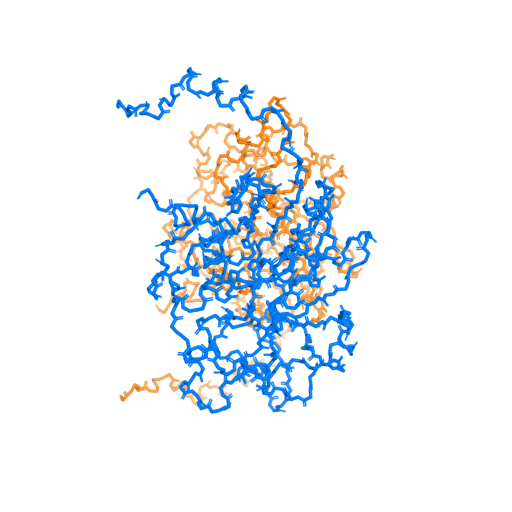ER B O 1
ATOM 4037 N N . HIS B 1 201 ? -1.148 31.109 8.453 1 89.88 201 HIS B N 1
ATOM 4038 C CA . HIS B 1 201 ? 0.155 31.578 8.914 1 89.88 201 HIS B CA 1
ATOM 4039 C C . HIS B 1 201 ? 0.118 31.953 10.391 1 89.88 201 HIS B C 1
ATOM 4041 O O . HIS B 1 201 ? 1.007 31.562 11.156 1 89.88 201 HIS B O 1
ATOM 4047 N N . GLN B 1 202 ? -0.865 32.688 10.781 1 91.81 202 GLN B N 1
ATOM 4048 C CA . GLN B 1 202 ? -1.022 33.094 12.172 1 91.81 202 GLN B CA 1
ATOM 4049 C C . GLN B 1 202 ? -1.167 31.891 13.094 1 91.81 202 GLN B C 1
ATOM 4051 O O . GLN B 1 202 ? -0.62 31.875 14.195 1 91.81 202 GLN B O 1
ATOM 4056 N N . ALA B 1 203 ? -1.936 30.953 12.633 1 94 203 ALA B N 1
ATOM 4057 C CA . ALA B 1 203 ? -2.113 29.734 13.414 1 94 203 ALA B CA 1
ATOM 4058 C C . ALA B 1 203 ? -0.776 29.047 13.664 1 94 203 ALA B C 1
ATOM 4060 O O . ALA B 1 203 ? -0.49 28.609 14.781 1 94 203 ALA B O 1
ATOM 4061 N N . ILE B 1 204 ? 0.021 28.938 12.648 1 94 204 ILE B N 1
ATOM 4062 C CA . ILE B 1 204 ? 1.313 28.266 12.773 1 94 204 ILE B CA 1
ATOM 4063 C C . ILE B 1 204 ? 2.227 29.078 13.688 1 94 204 ILE B C 1
ATOM 4065 O O . ILE B 1 204 ? 2.963 28.5 14.5 1 94 204 ILE B O 1
ATOM 4069 N N . GLN B 1 205 ? 2.195 30.406 13.555 1 90.25 205 GLN B N 1
ATOM 4070 C CA . GLN B 1 205 ? 2.98 31.25 14.445 1 90.25 205 GLN B CA 1
ATOM 4071 C C . GLN B 1 205 ? 2.574 31.031 15.898 1 90.25 205 GLN B C 1
ATOM 4073 O O . GLN B 1 205 ? 3.43 30.953 16.781 1 90.25 205 GLN B O 1
ATOM 4078 N N . HIS B 1 206 ? 1.277 31 16.062 1 93.44 206 HIS B N 1
ATOM 4079 C CA . HIS B 1 206 ? 0.751 30.734 17.391 1 93.44 206 HIS B CA 1
ATOM 4080 C C . HIS B 1 206 ? 1.263 29.406 17.938 1 93.44 206 HIS B C 1
ATOM 4082 O O . HIS B 1 206 ? 1.702 29.328 19.094 1 93.44 206 HIS B O 1
ATOM 4088 N N . ILE B 1 207 ? 1.259 28.391 17.141 1 94.62 207 ILE B N 1
ATOM 4089 C CA . ILE B 1 207 ? 1.706 27.047 17.5 1 94.62 207 ILE B CA 1
ATOM 4090 C C . ILE B 1 207 ? 3.203 27.062 17.797 1 94.62 207 ILE B C 1
ATOM 4092 O O . ILE B 1 207 ? 3.645 26.516 18.812 1 94.62 207 ILE B O 1
ATOM 4096 N N . ALA B 1 208 ? 3.936 27.688 16.984 1 91.56 208 ALA B N 1
ATOM 4097 C CA . ALA B 1 208 ? 5.391 27.734 17.125 1 91.56 208 ALA B CA 1
ATOM 4098 C C . ALA B 1 208 ? 5.797 28.484 18.375 1 91.56 208 ALA B C 1
ATOM 4100 O O . ALA B 1 208 ? 6.742 28.109 19.062 1 91.56 208 ALA B O 1
ATOM 4101 N N . LYS B 1 209 ? 5.117 29.547 18.688 1 90.56 209 LYS B N 1
ATOM 4102 C CA . LYS B 1 209 ? 5.43 30.375 19.844 1 90.56 209 LYS B CA 1
ATOM 4103 C C . LYS B 1 209 ? 5.176 29.625 21.156 1 90.56 209 LYS B C 1
ATOM 4105 O O . LYS B 1 209 ? 5.863 29.844 22.141 1 90.56 209 LYS B O 1
ATOM 4110 N N . ALA B 1 210 ? 4.215 28.734 21.141 1 92.75 210 ALA B N 1
ATOM 4111 C CA . ALA B 1 210 ? 3.82 28 22.328 1 92.75 210 ALA B CA 1
ATOM 4112 C C . ALA B 1 210 ? 4.793 26.859 22.625 1 92.75 210 ALA B C 1
ATOM 4114 O O . ALA B 1 210 ? 4.793 26.297 23.719 1 92.75 210 ALA B O 1
ATOM 4115 N N . ALA B 1 211 ? 5.664 26.516 21.688 1 92.44 211 ALA B N 1
ATOM 4116 C CA . ALA B 1 211 ? 6.562 25.375 21.828 1 92.44 211 ALA B CA 1
ATOM 4117 C C . ALA B 1 211 ? 7.98 25.828 22.172 1 92.44 211 ALA B C 1
ATOM 4119 O O . ALA B 1 211 ? 8.359 26.969 21.891 1 92.44 211 ALA B O 1
ATOM 4120 N N . PRO B 1 212 ? 8.75 24.922 22.828 1 92 212 PRO B N 1
ATOM 4121 C CA . PRO B 1 212 ? 10.164 25.234 23.062 1 92 212 PRO B CA 1
ATOM 4122 C C . PRO B 1 212 ? 10.945 25.453 21.766 1 92 212 PRO B C 1
ATOM 4124 O O . PRO B 1 212 ? 10.523 25 20.703 1 92 212 PRO B O 1
ATOM 4127 N N . SER B 1 213 ? 12.094 26.109 21.844 1 90.38 213 SER B N 1
ATOM 4128 C CA . SER B 1 213 ? 12.883 26.516 20.688 1 90.38 213 SER B CA 1
ATOM 4129 C C . SER B 1 213 ? 13.516 25.312 20 1 90.38 213 SER B C 1
ATOM 4131 O O . SER B 1 213 ? 13.961 25.406 18.859 1 90.38 213 SER B O 1
ATOM 4133 N N . ASN B 1 214 ? 13.547 24.234 20.656 1 93.12 214 ASN B N 1
ATOM 4134 C CA . ASN B 1 214 ? 14.133 23.047 20.047 1 93.12 214 ASN B CA 1
ATOM 4135 C C . ASN B 1 214 ? 13.078 21.953 19.812 1 93.12 214 ASN B C 1
ATOM 4137 O O . ASN B 1 214 ? 13.422 20.781 19.656 1 93.12 214 ASN B O 1
ATOM 4141 N N . ALA B 1 215 ? 11.859 22.297 19.734 1 95.88 215 ALA B N 1
ATOM 4142 C CA . ALA B 1 215 ? 10.773 21.328 19.656 1 95.88 215 ALA B CA 1
ATOM 4143 C C . ALA B 1 215 ? 10.586 20.828 18.219 1 95.88 215 ALA B C 1
ATOM 4145 O O . ALA B 1 215 ? 10.75 21.578 17.266 1 95.88 215 ALA B O 1
ATOM 4146 N N . ASN B 1 216 ? 10.336 19.516 18.094 1 96.88 216 ASN B N 1
ATOM 4147 C CA . ASN B 1 216 ? 9.758 18.953 16.875 1 96.88 216 ASN B CA 1
ATOM 4148 C C . ASN B 1 216 ? 8.234 19 16.906 1 96.88 216 ASN B C 1
ATOM 4150 O O . ASN B 1 216 ? 7.602 18.359 17.75 1 96.88 216 ASN B O 1
ATOM 4154 N N . ILE B 1 217 ? 7.656 19.75 16 1 97.94 217 ILE B N 1
ATOM 4155 C CA . ILE B 1 217 ? 6.211 19.938 15.984 1 97.94 217 ILE B CA 1
ATOM 4156 C C . ILE B 1 217 ? 5.625 19.25 14.75 1 97.94 217 ILE B C 1
ATOM 4158 O O . ILE B 1 217 ? 6.02 19.562 13.617 1 97.94 217 ILE B O 1
ATOM 4162 N N . LEU B 1 218 ? 4.734 18.328 14.945 1 98.12 218 LEU B N 1
ATOM 4163 C CA . LEU B 1 218 ? 4.027 17.688 13.844 1 98.12 218 LEU B CA 1
ATOM 4164 C C . LEU B 1 218 ? 2.684 18.359 13.594 1 98.12 218 LEU B C 1
ATOM 4166 O O . LEU B 1 218 ? 1.893 18.547 14.523 1 98.12 218 LEU B O 1
ATOM 4170 N N . VAL B 1 219 ? 2.457 18.766 12.414 1 98.44 219 VAL B N 1
ATOM 4171 C CA . VAL B 1 219 ? 1.18 19.328 11.984 1 98.44 219 VAL B CA 1
ATOM 4172 C C . VAL B 1 219 ? 0.595 18.484 10.852 1 98.44 219 VAL B C 1
ATOM 4174 O O . VAL B 1 219 ? 1.134 18.453 9.742 1 98.44 219 VAL B O 1
ATOM 4177 N N . VAL B 1 220 ? -0.479 17.781 11.156 1 98.56 220 VAL B N 1
ATOM 4178 C CA . VAL B 1 220 ? -1.144 16.969 10.156 1 98.56 220 VAL B CA 1
ATOM 4179 C C . VAL B 1 220 ? -2.326 17.719 9.562 1 98.56 220 VAL B C 1
ATOM 4181 O O . VAL B 1 220 ? -3.252 18.109 10.281 1 98.56 220 VAL B O 1
ATOM 4184 N N . THR B 1 221 ? -2.291 17.906 8.312 1 97.88 221 THR B N 1
ATOM 4185 C CA . THR B 1 221 ? -3.285 18.719 7.629 1 97.88 221 THR B CA 1
ATOM 4186 C C . THR B 1 221 ? -3.502 18.234 6.199 1 97.88 221 THR B C 1
ATOM 4188 O O . THR B 1 221 ? -3.381 17.031 5.926 1 97.88 221 THR B O 1
ATOM 4191 N N . HIS B 1 222 ? -3.955 19.094 5.328 1 95.94 222 HIS B N 1
ATOM 4192 C CA . HIS B 1 222 ? -4.328 18.734 3.965 1 95.94 222 HIS B CA 1
ATOM 4193 C C . HIS B 1 222 ? -3.375 19.359 2.949 1 95.94 222 HIS B C 1
ATOM 4195 O O . HIS B 1 222 ? -2.553 20.203 3.303 1 95.94 222 HIS B O 1
ATOM 4201 N N . ALA B 1 223 ? -3.504 18.922 1.705 1 91.25 223 ALA B N 1
ATOM 4202 C CA . ALA B 1 223 ? -2.576 19.328 0.654 1 91.25 223 ALA B CA 1
ATOM 4203 C C . ALA B 1 223 ? -2.584 20.844 0.475 1 91.25 223 ALA B C 1
ATOM 4205 O O . ALA B 1 223 ? -1.531 21.484 0.505 1 91.25 223 ALA B O 1
ATOM 4206 N N . CYS B 1 224 ? -3.77 21.438 0.277 1 91.12 224 CYS B N 1
ATOM 4207 C CA . CYS B 1 224 ? -3.859 22.875 0.029 1 91.12 224 CYS B CA 1
ATOM 4208 C C . CYS B 1 224 ? -3.336 23.656 1.22 1 91.12 224 CYS B C 1
ATOM 4210 O O . CYS B 1 224 ? -2.717 24.719 1.047 1 91.12 224 CYS B O 1
ATOM 4212 N N . ASN B 1 225 ? -3.596 23.156 2.396 1 93.69 225 ASN B N 1
ATOM 4213 C CA . ASN B 1 225 ? -3.121 23.828 3.602 1 93.69 225 ASN B CA 1
ATOM 4214 C C . ASN B 1 225 ? -1.597 23.828 3.68 1 93.69 225 ASN B C 1
ATOM 4216 O O . ASN B 1 225 ? -0.99 24.828 4.062 1 93.69 225 ASN B O 1
ATOM 4220 N N . ILE B 1 226 ? -1.015 22.672 3.346 1 92.19 226 ILE B N 1
ATOM 4221 C CA . ILE B 1 226 ? 0.441 22.578 3.367 1 92.19 226 ILE B CA 1
ATOM 4222 C C . ILE B 1 226 ? 1.041 23.625 2.43 1 92.19 226 ILE B C 1
ATOM 4224 O O . ILE B 1 226 ? 1.991 24.312 2.795 1 92.19 226 ILE B O 1
ATOM 4228 N N . HIS B 1 227 ? 0.475 23.688 1.271 1 88.06 227 HIS B N 1
ATOM 4229 C CA . HIS B 1 227 ? 0.949 24.656 0.286 1 88.06 227 HIS B CA 1
ATOM 4230 C C . HIS B 1 227 ? 0.86 26.078 0.824 1 88.06 227 HIS B C 1
ATOM 4232 O O . HIS B 1 227 ? 1.834 26.828 0.763 1 88.06 227 HIS B O 1
ATOM 4238 N N . ALA B 1 228 ? -0.276 26.469 1.378 1 89.62 228 ALA B N 1
ATOM 4239 C CA . ALA B 1 228 ? -0.504 27.812 1.907 1 89.62 228 ALA B CA 1
ATOM 4240 C C . ALA B 1 228 ? 0.445 28.109 3.064 1 89.62 228 ALA B C 1
ATOM 4242 O O . ALA B 1 228 ? 1.058 29.188 3.109 1 89.62 228 ALA B O 1
ATOM 4243 N N . ILE B 1 229 ? 0.58 27.188 3.965 1 91.19 229 ILE B N 1
ATOM 4244 C CA . ILE B 1 229 ? 1.387 27.375 5.164 1 91.19 229 ILE B CA 1
ATOM 4245 C C . ILE B 1 229 ? 2.861 27.469 4.785 1 91.19 229 ILE B C 1
ATOM 4247 O O . ILE B 1 229 ? 3.557 28.391 5.223 1 91.19 229 ILE B O 1
ATOM 4251 N N . ALA B 1 230 ? 3.299 26.484 3.996 1 88 230 ALA B N 1
ATOM 4252 C CA . ALA B 1 230 ? 4.711 26.453 3.615 1 88 230 ALA B CA 1
ATOM 4253 C C . ALA B 1 230 ? 5.105 27.734 2.875 1 88 230 ALA B C 1
ATOM 4255 O O . ALA B 1 230 ? 6.184 28.281 3.109 1 88 230 ALA B O 1
ATOM 4256 N N . ARG B 1 231 ? 4.258 28.141 1.995 1 85.25 231 ARG B N 1
ATOM 4257 C CA . ARG B 1 231 ? 4.527 29.359 1.237 1 85.25 231 ARG B CA 1
ATOM 4258 C C . ARG B 1 231 ? 4.551 30.578 2.152 1 85.25 231 ARG B C 1
ATOM 4260 O O . ARG B 1 231 ? 5.395 31.469 1.991 1 85.25 231 ARG B O 1
ATOM 4267 N N . ALA B 1 232 ? 3.643 30.672 3.016 1 85.25 232 ALA B N 1
ATOM 4268 C CA . ALA B 1 232 ? 3.582 31.797 3.951 1 85.25 232 ALA B CA 1
ATOM 4269 C C . ALA B 1 232 ? 4.82 31.844 4.84 1 85.25 232 ALA B C 1
ATOM 4271 O O . ALA B 1 232 ? 5.32 32.906 5.172 1 85.25 232 ALA B O 1
ATOM 4272 N N . LEU B 1 233 ? 5.281 30.703 5.227 1 85.69 233 LEU B N 1
ATOM 4273 C CA . LEU B 1 233 ? 6.449 30.625 6.094 1 85.69 233 LEU B CA 1
ATOM 4274 C C . LEU B 1 233 ? 7.723 30.969 5.332 1 85.69 233 LEU B C 1
ATOM 4276 O O . LEU B 1 233 ? 8.617 31.609 5.879 1 85.69 233 LEU B O 1
ATOM 4280 N N . LYS B 1 234 ? 7.832 30.375 4.176 1 79.62 234 LYS B N 1
ATOM 4281 C CA . LYS B 1 234 ? 9.039 30.578 3.379 1 79.62 234 LYS B CA 1
ATOM 4282 C C . LYS B 1 234 ? 9.172 32.031 2.953 1 79.62 234 LYS B C 1
ATOM 4284 O O . LYS B 1 234 ? 10.273 32.594 2.93 1 79.62 234 LYS B O 1
ATOM 4289 N N . PHE B 1 235 ? 8 32.5 2.344 1 72.12 235 PHE B N 1
ATOM 4290 C CA . PHE B 1 235 ? 8.094 33.812 1.743 1 72.12 235 PHE B CA 1
ATOM 4291 C C . PHE B 1 235 ? 7.426 34.875 2.633 1 72.12 235 PHE B C 1
ATOM 4293 O O . PHE B 1 235 ? 6.418 34.594 3.279 1 72.12 235 PHE B O 1
ATOM 4300 N N . GLU B 1 236 ? 8.211 35.594 3.445 1 56.84 236 GLU B N 1
ATOM 4301 C CA . GLU B 1 236 ? 7.586 36.656 4.242 1 56.84 236 GLU B CA 1
ATOM 4302 C C . GLU B 1 236 ? 6.355 37.219 3.537 1 56.84 236 GLU B C 1
ATOM 4304 O O . GLU B 1 236 ? 5.906 36.656 2.527 1 56.84 236 GLU B O 1
ATOM 4309 N N . SER B 1 237 ? 6.242 38.531 3.473 1 51.59 237 SER B N 1
ATOM 4310 C CA . SER B 1 237 ? 5.168 39.438 3.064 1 51.59 237 SER B CA 1
ATOM 4311 C C . SER B 1 237 ? 5 39.438 1.55 1 51.59 237 SER B C 1
ATOM 4313 O O . SER B 1 237 ? 5.988 39.438 0.811 1 51.59 237 SER B O 1
ATOM 4315 N N . GLY B 1 238 ? 3.943 38.719 0.913 1 55.69 238 GLY B N 1
ATOM 4316 C CA . GLY B 1 238 ? 3.58 39.094 -0.44 1 55.69 238 GLY B CA 1
ATOM 4317 C C . GLY B 1 238 ? 3.355 37.906 -1.363 1 55.69 238 GLY B C 1
ATOM 4318 O O . GLY B 1 238 ? 2.848 38.094 -2.477 1 55.69 238 GLY B O 1
ATOM 4319 N N . ASP B 1 239 ? 3.914 36.688 -0.972 1 62.44 239 ASP B N 1
ATOM 4320 C CA . ASP B 1 239 ? 3.656 35.656 -1.96 1 62.44 239 ASP B CA 1
ATOM 4321 C C . ASP B 1 239 ? 2.283 35.031 -1.746 1 62.44 239 ASP B C 1
ATOM 4323 O O . ASP B 1 239 ? 2.078 34.281 -0.785 1 62.44 239 ASP B O 1
ATOM 4327 N N . LYS B 1 240 ? 1.37 35.438 -2.6 1 76.62 240 LYS B N 1
ATOM 4328 C CA . LYS B 1 240 ? -0.03 35.031 -2.506 1 76.62 240 LYS B CA 1
ATOM 4329 C C . LYS B 1 240 ? -0.293 33.781 -3.326 1 76.62 240 LYS B C 1
ATOM 4331 O O . LYS B 1 240 ? 0.099 33.688 -4.492 1 76.62 240 LYS B O 1
ATOM 4336 N N . VAL B 1 241 ? -0.751 32.781 -2.58 1 81.75 241 VAL B N 1
ATOM 4337 C CA . VAL B 1 241 ? -1.152 31.578 -3.273 1 81.75 241 VAL B CA 1
ATOM 4338 C C . VAL B 1 241 ? -2.494 31.797 -3.971 1 81.75 241 VAL B C 1
ATOM 4340 O O . VAL B 1 241 ? -3.391 32.438 -3.416 1 81.75 241 VAL B O 1
ATOM 4343 N N . THR B 1 242 ? -2.652 31.375 -5.18 1 84.12 242 THR B N 1
ATOM 4344 C CA . THR B 1 242 ? -3.889 31.516 -5.934 1 84.12 242 THR B CA 1
ATOM 4345 C C . THR B 1 242 ? -4.844 30.375 -5.641 1 84.12 242 THR B C 1
ATOM 4347 O O . THR B 1 242 ? -4.422 29.312 -5.172 1 84.12 242 THR B O 1
ATOM 4350 N N . THR B 1 243 ? -6.109 30.672 -5.938 1 83.19 243 THR B N 1
ATOM 4351 C CA . THR B 1 243 ? -7.125 29.625 -5.789 1 83.19 243 THR B CA 1
ATOM 4352 C C . THR B 1 243 ? -6.809 28.422 -6.672 1 83.19 243 THR B C 1
ATOM 4354 O O . THR B 1 243 ? -7.004 27.281 -6.266 1 83.19 243 THR B O 1
ATOM 4357 N N . LEU B 1 244 ? -6.352 28.734 -7.762 1 83.06 244 LEU B N 1
ATOM 4358 C CA . LEU B 1 244 ? -5.996 27.672 -8.695 1 83.06 244 LEU B CA 1
ATOM 4359 C C . LEU B 1 244 ? -4.879 26.797 -8.133 1 83.06 244 LEU B C 1
ATOM 4361 O O . LEU B 1 244 ? -4.934 25.578 -8.227 1 83.06 244 LEU B O 1
ATOM 4365 N N . GLU B 1 245 ? -3.875 27.391 -7.547 1 82 245 GLU B N 1
ATOM 4366 C CA . GLU B 1 245 ? -2.777 26.656 -6.926 1 82 245 GLU B CA 1
ATOM 4367 C C . GLU B 1 245 ? -3.279 25.766 -5.781 1 82 245 GLU B C 1
ATOM 4369 O O . GLU B 1 245 ? -2.811 24.641 -5.605 1 82 245 GLU B O 1
ATOM 4374 N N . MET B 1 246 ? -4.203 26.359 -5.105 1 86.06 246 MET B N 1
ATOM 4375 C CA . MET B 1 246 ? -4.754 25.625 -3.973 1 86.06 246 MET B CA 1
ATOM 4376 C C . MET B 1 246 ? -5.438 24.344 -4.441 1 86.06 246 MET B C 1
ATOM 4378 O O . MET B 1 246 ? -5.258 23.281 -3.844 1 86.06 246 MET B O 1
ATOM 4382 N N . HIS B 1 247 ? -6.086 24.438 -5.492 1 84.75 247 HIS B N 1
ATOM 4383 C CA . HIS B 1 247 ? -6.801 23.297 -6.027 1 84.75 247 HIS B CA 1
ATOM 4384 C C . HIS B 1 247 ? -5.84 22.281 -6.656 1 84.75 247 HIS B C 1
ATOM 4386 O O . HIS B 1 247 ? -6.09 21.078 -6.629 1 84.75 247 HIS B O 1
ATOM 4392 N N . LYS B 1 248 ? -4.742 22.75 -7.125 1 83.19 248 LYS B N 1
ATOM 4393 C CA . LYS B 1 248 ? -3.764 21.891 -7.777 1 83.19 248 LYS B CA 1
ATOM 4394 C C . LYS B 1 248 ? -2.811 21.266 -6.762 1 83.19 248 LYS B C 1
ATOM 4396 O O . LYS B 1 248 ? -2.062 20.344 -7.086 1 83.19 248 LYS B O 1
ATOM 4401 N N . ALA B 1 249 ? -2.877 21.75 -5.547 1 84.31 249 ALA B N 1
ATOM 4402 C CA . ALA B 1 249 ? -1.923 21.328 -4.52 1 84.31 249 ALA B CA 1
ATOM 4403 C C . ALA B 1 249 ? -1.954 19.812 -4.324 1 84.31 249 ALA B C 1
ATOM 4405 O O . ALA B 1 249 ? -0.921 19.203 -4.059 1 84.31 249 ALA B O 1
ATOM 4406 N N . ARG B 1 250 ? -3.145 19.234 -4.516 1 83.94 250 ARG B N 1
ATOM 4407 C CA . ARG B 1 250 ? -3.295 17.797 -4.289 1 83.94 250 ARG B CA 1
ATOM 4408 C C . ARG B 1 250 ? -2.418 17 -5.25 1 83.94 250 ARG B C 1
ATOM 4410 O O . ARG B 1 250 ? -1.99 15.891 -4.926 1 83.94 250 ARG B O 1
ATOM 4417 N N . GLN B 1 251 ? -2.16 17.516 -6.375 1 78.19 251 GLN B N 1
ATOM 4418 C CA . GLN B 1 251 ? -1.333 16.844 -7.375 1 78.19 251 GLN B CA 1
ATOM 4419 C C . GLN B 1 251 ? 0.142 16.891 -6.988 1 78.19 251 GLN B C 1
ATOM 4421 O O . GLN B 1 251 ? 0.919 16.016 -7.379 1 78.19 251 GLN B O 1
ATOM 4426 N N . PHE B 1 252 ? 0.473 17.875 -6.203 1 80.81 252 PHE B N 1
ATOM 4427 C CA . PHE B 1 252 ? 1.885 18.125 -5.93 1 80.81 252 PHE B CA 1
ATOM 4428 C C . PHE B 1 252 ? 2.24 17.688 -4.512 1 80.81 252 PHE B C 1
ATOM 4430 O O . PHE B 1 252 ? 3.418 17.578 -4.168 1 80.81 252 PHE B O 1
ATOM 4437 N N . TYR B 1 253 ? 1.252 17.516 -3.705 1 87.31 253 TYR B N 1
ATOM 4438 C CA . TYR B 1 253 ? 1.404 16.969 -2.357 1 87.31 253 TYR B CA 1
ATOM 4439 C C . TYR B 1 253 ? 0.59 15.695 -2.188 1 87.31 253 TYR B C 1
ATOM 4441 O O . TYR B 1 253 ? -0.512 15.719 -1.634 1 87.31 253 TYR B O 1
ATOM 4449 N N . PRO B 1 254 ? 1.145 14.586 -2.684 1 85.06 254 PRO B N 1
ATOM 4450 C CA . PRO B 1 254 ? 0.408 13.328 -2.529 1 85.06 254 PRO B CA 1
ATOM 4451 C C . PRO B 1 254 ? 0.15 12.969 -1.066 1 85.06 254 PRO B C 1
ATOM 4453 O O . PRO B 1 254 ? 0.668 13.633 -0.165 1 85.06 254 PRO B O 1
ATOM 4456 N N . TYR B 1 255 ? -0.719 11.984 -0.865 1 89.5 255 TYR B N 1
ATOM 4457 C CA . TYR B 1 255 ? -0.969 11.5 0.488 1 89.5 255 TYR B CA 1
ATOM 4458 C C . TYR B 1 255 ? 0.338 11.18 1.203 1 89.5 255 TYR B C 1
ATOM 4460 O O . TYR B 1 255 ? 1.281 10.672 0.591 1 89.5 255 TYR B O 1
ATOM 4468 N N . CYS B 1 256 ? 0.425 11.531 2.471 1 91.81 256 CYS B N 1
ATOM 4469 C CA . CYS B 1 256 ? 1.525 11.203 3.371 1 91.81 256 CYS B CA 1
ATOM 4470 C C . CYS B 1 256 ? 2.781 11.992 3.002 1 91.81 256 CYS B C 1
ATOM 4472 O O . CYS B 1 256 ? 3.891 11.602 3.373 1 91.81 256 CYS B O 1
ATOM 4474 N N . SER B 1 257 ? 2.627 13.031 2.188 1 88.06 257 SER B N 1
ATOM 4475 C CA . SER B 1 257 ? 3.768 13.914 1.946 1 88.06 257 SER B CA 1
ATOM 4476 C C . SER B 1 257 ? 4.203 14.617 3.225 1 88.06 257 SER B C 1
ATOM 4478 O O . SER B 1 257 ? 3.367 15.008 4.043 1 88.06 257 SER B O 1
ATOM 4480 N N . LEU B 1 258 ? 5.512 14.766 3.369 1 91.31 258 LEU B N 1
ATOM 4481 C CA . LEU B 1 258 ? 6.098 15.406 4.543 1 91.31 258 LEU B CA 1
ATOM 4482 C C . LEU B 1 258 ? 6.977 16.578 4.133 1 91.31 258 LEU B C 1
ATOM 4484 O O . LEU B 1 258 ? 7.941 16.406 3.383 1 91.31 258 LEU B O 1
ATOM 4488 N N . VAL B 1 259 ? 6.609 17.812 4.539 1 88.94 259 VAL B N 1
ATOM 4489 C CA . VAL B 1 259 ? 7.422 19.016 4.359 1 88.94 259 VAL B CA 1
ATOM 4490 C C . VAL B 1 259 ? 8 19.453 5.703 1 88.94 259 VAL B C 1
ATOM 4492 O O . VAL B 1 259 ? 7.254 19.766 6.633 1 88.94 259 VAL B O 1
ATOM 4495 N N . CYS B 1 260 ? 9.242 19.422 5.785 1 91.75 260 CYS B N 1
ATOM 4496 C CA . CYS B 1 260 ? 9.914 19.828 7.016 1 91.75 260 CYS B CA 1
ATOM 4497 C C . CYS B 1 260 ? 10.516 21.219 6.875 1 91.75 260 CYS B C 1
ATOM 4499 O O . CYS B 1 260 ? 11.211 21.516 5.898 1 91.75 260 CYS B O 1
ATOM 4501 N N . MET B 1 261 ? 10.164 22.047 7.844 1 91 261 MET B N 1
ATOM 4502 C CA . MET B 1 261 ? 10.641 23.438 7.824 1 91 261 MET B CA 1
ATOM 4503 C C . MET B 1 261 ? 11.336 23.781 9.133 1 91 261 MET B C 1
ATOM 4505 O O . MET B 1 261 ? 10.984 23.266 10.188 1 91 261 MET B O 1
ATOM 4509 N N . LYS B 1 262 ? 12.305 24.609 9.039 1 92.06 262 LYS B N 1
ATOM 4510 C CA . LYS B 1 262 ? 13 25.141 10.211 1 92.06 262 LYS B CA 1
ATOM 4511 C C . LYS B 1 262 ? 13.188 26.656 10.102 1 92.06 262 LYS B C 1
ATOM 4513 O O . LYS B 1 262 ? 13.328 27.188 9.008 1 92.06 262 LYS B O 1
ATOM 4518 N N . PRO B 1 263 ? 13.156 27.281 11.312 1 88.88 263 PRO B N 1
ATOM 4519 C CA . PRO B 1 263 ? 13.422 28.719 11.266 1 88.88 263 PRO B CA 1
ATOM 4520 C C . PRO B 1 263 ? 14.844 29.047 10.805 1 88.88 263 PRO B C 1
ATOM 4522 O O . PRO B 1 263 ? 15.781 28.328 11.141 1 88.88 263 PRO B O 1
ATOM 4525 N N . CYS B 1 264 ? 15.07 29.953 9.914 1 81.69 264 CYS B N 1
ATOM 4526 C CA . CYS B 1 264 ? 16.391 30.375 9.453 1 81.69 264 CYS B CA 1
ATOM 4527 C C . CYS B 1 264 ? 16.719 31.766 9.961 1 81.69 264 CYS B C 1
ATOM 4529 O O . CYS B 1 264 ? 17.781 31.984 10.555 1 81.69 264 CYS B O 1
ATOM 4531 N N . MET B 1 265 ? 16.016 32.781 9.477 1 75.56 265 MET B N 1
ATOM 4532 C CA . MET B 1 265 ? 16.188 34.125 9.938 1 75.56 265 MET B CA 1
ATOM 4533 C C . MET B 1 265 ? 14.945 34.594 10.703 1 75.56 265 MET B C 1
ATOM 4535 O O . MET B 1 265 ? 14.008 33.844 10.906 1 75.56 265 MET B O 1
ATOM 4539 N N . LYS B 1 266 ? 15.117 35.781 11.07 1 67.62 266 LYS B N 1
ATOM 4540 C CA . LYS B 1 266 ? 13.969 36.344 11.758 1 67.62 266 LYS B CA 1
ATOM 4541 C C . LYS B 1 266 ? 12.719 36.312 10.883 1 67.62 266 LYS B C 1
ATOM 4543 O O . LYS B 1 266 ? 12.711 36.844 9.773 1 67.62 266 LYS B O 1
ATOM 4548 N N . HIS B 1 267 ? 11.711 35.5 11.172 1 68.88 267 HIS B N 1
ATOM 4549 C CA . HIS B 1 267 ? 10.383 35.406 10.578 1 68.88 267 HIS B CA 1
ATOM 4550 C C . HIS B 1 267 ? 10.43 34.625 9.266 1 68.88 267 HIS B C 1
ATOM 4552 O O . HIS B 1 267 ? 9.562 34.781 8.406 1 68.88 267 HIS B O 1
ATOM 4558 N N . SER B 1 268 ? 11.531 34.062 8.945 1 79.44 268 SER B N 1
ATOM 4559 C CA . SER B 1 268 ? 11.578 33.25 7.719 1 79.44 268 SER B CA 1
ATOM 4560 C C . SER B 1 268 ? 11.961 31.812 8.016 1 79.44 268 SER B C 1
ATOM 4562 O O . SER B 1 268 ? 12.688 31.531 8.977 1 79.44 268 SER B O 1
ATOM 4564 N N . TRP B 1 269 ? 11.406 30.969 7.23 1 87.31 269 TRP B N 1
ATOM 4565 C CA . TRP B 1 269 ? 11.648 29.531 7.391 1 87.31 269 TRP B CA 1
ATOM 4566 C C . TRP B 1 269 ? 12.289 28.938 6.137 1 87.31 269 TRP B C 1
ATOM 4568 O O . TRP B 1 269 ? 12.141 29.484 5.043 1 87.31 269 TRP B O 1
ATOM 4578 N N . THR B 1 270 ? 13.086 27.922 6.344 1 86.62 270 THR B N 1
ATOM 4579 C CA . THR B 1 270 ? 13.664 27.188 5.23 1 86.62 270 THR B CA 1
ATOM 4580 C C . THR B 1 270 ? 13.25 25.719 5.277 1 86.62 270 THR B C 1
ATOM 4582 O O . THR B 1 270 ? 12.945 25.188 6.348 1 86.62 270 THR B O 1
ATOM 4585 N N . GLN B 1 271 ? 13.141 25.141 4.113 1 86.75 271 GLN B N 1
ATOM 4586 C CA . GLN B 1 271 ? 12.742 23.75 3.998 1 86.75 271 GLN B CA 1
ATOM 4587 C C . GLN B 1 271 ? 13.938 22.812 4.207 1 86.75 271 GLN B C 1
ATOM 4589 O O . GLN B 1 271 ? 15.031 23.094 3.713 1 86.75 271 GLN B O 1
ATOM 4594 N N . LEU B 1 272 ? 13.766 21.812 5.035 1 85.62 272 LEU B N 1
ATOM 4595 C CA . LEU B 1 272 ? 14.75 20.75 5.184 1 85.62 272 LEU B CA 1
ATOM 4596 C C . LEU B 1 272 ? 14.477 19.609 4.211 1 85.62 272 LEU B C 1
ATOM 4598 O O . LEU B 1 272 ? 13.336 19.156 4.094 1 85.62 272 LEU B O 1
ATOM 4602 N N . ALA B 1 273 ? 15.492 19.234 3.514 1 76.5 273 ALA B N 1
ATOM 4603 C CA . ALA B 1 273 ? 15.32 18.203 2.504 1 76.5 273 ALA B CA 1
ATOM 4604 C C . ALA B 1 273 ? 15.617 16.812 3.084 1 76.5 273 ALA B C 1
ATOM 4606 O O . ALA B 1 273 ? 16.453 16.672 3.984 1 76.5 273 ALA B O 1
ATOM 4607 N N . ASN B 1 274 ? 14.93 15.781 2.602 1 76.62 274 ASN B N 1
ATOM 4608 C CA . ASN B 1 274 ? 15.211 14.359 2.756 1 76.62 274 ASN B CA 1
ATOM 4609 C C . ASN B 1 274 ? 15.32 13.961 4.227 1 76.62 274 ASN B C 1
ATOM 4611 O O . ASN B 1 274 ? 16.281 13.305 4.629 1 76.62 274 ASN B O 1
ATOM 4615 N N . VAL B 1 275 ? 14.406 14.477 5.047 1 86 275 VAL B N 1
ATOM 4616 C CA . VAL B 1 275 ? 14.359 14.086 6.453 1 86 275 VAL B CA 1
ATOM 4617 C C . VAL B 1 275 ? 14.164 12.578 6.566 1 86 275 VAL B C 1
ATOM 4619 O O . VAL B 1 275 ? 14.867 11.914 7.332 1 86 275 VAL B O 1
ATOM 4622 N N . ILE B 1 276 ? 13.297 12.008 5.879 1 87.12 276 ILE B N 1
ATOM 4623 C CA . ILE B 1 276 ? 13.117 10.578 5.68 1 87.12 276 ILE B CA 1
ATOM 4624 C C . ILE B 1 276 ? 12.906 10.289 4.195 1 87.12 276 ILE B C 1
ATOM 4626 O O . ILE B 1 276 ? 12.469 11.164 3.441 1 87.12 276 ILE B O 1
ATOM 4630 N N . PRO B 1 277 ? 13.281 9.047 3.812 1 84.5 277 PRO B N 1
ATOM 4631 C CA . PRO B 1 277 ? 13.023 8.711 2.41 1 84.5 277 PRO B CA 1
ATOM 4632 C C . PRO B 1 277 ? 11.531 8.719 2.072 1 84.5 277 PRO B C 1
ATOM 4634 O O . PRO B 1 277 ? 10.695 8.523 2.957 1 84.5 277 PRO B O 1
ATOM 4637 N N . ALA B 1 278 ? 11.258 8.977 0.824 1 84.19 278 ALA B N 1
ATOM 4638 C CA . ALA B 1 278 ? 9.883 8.891 0.349 1 84.19 278 ALA B CA 1
ATOM 4639 C C . ALA B 1 278 ? 9.438 7.434 0.22 1 84.19 278 ALA B C 1
ATOM 4641 O O . ALA B 1 278 ? 10.258 6.52 0.246 1 84.19 278 ALA B O 1
ATOM 4642 N N . LEU B 1 279 ? 8.164 7.246 0.257 1 82.19 279 LEU B N 1
ATOM 4643 C CA . LEU B 1 279 ? 7.547 5.949 0.012 1 82.19 279 LEU B CA 1
ATOM 4644 C C . LEU B 1 279 ? 6.93 5.895 -1.383 1 82.19 279 LEU B C 1
ATOM 4646 O O . LEU B 1 279 ? 6.086 6.723 -1.726 1 82.19 279 LEU B O 1
ATOM 4650 N N . SER B 1 280 ? 7.391 4.969 -2.223 1 77 280 SER B N 1
ATOM 4651 C CA . SER B 1 280 ? 6.859 4.812 -3.572 1 77 280 SER B CA 1
ATOM 4652 C C . SER B 1 280 ? 6.273 3.42 -3.777 1 77 280 SER B C 1
ATOM 4654 O O . SER B 1 280 ? 6.84 2.428 -3.314 1 77 280 SER B O 1
ATOM 4656 N N . CYS B 1 281 ? 5.074 3.361 -4.273 1 69.06 281 CYS B N 1
ATOM 4657 C CA . CYS B 1 281 ? 4.422 2.092 -4.574 1 69.06 281 CYS B CA 1
ATOM 4658 C C . CYS B 1 281 ? 3.682 2.16 -5.902 1 69.06 281 CYS B C 1
ATOM 4660 O O . CYS B 1 281 ? 2.785 2.986 -6.078 1 69.06 281 CYS B O 1
ATOM 4662 N N . ALA B 1 282 ? 4.086 1.112 -6.793 1 63.59 282 ALA B N 1
ATOM 4663 C CA . ALA B 1 282 ? 3.459 1.104 -8.109 1 63.59 282 ALA B CA 1
ATOM 4664 C C . ALA B 1 282 ? 3.371 2.516 -8.688 1 63.59 282 ALA B C 1
ATOM 4666 O O . ALA B 1 282 ? 4.391 3.188 -8.859 1 63.59 282 ALA B O 1
ATOM 4667 N N . ASP B 1 283 ? 2.215 3.016 -8.938 1 57.5 283 ASP B N 1
ATOM 4668 C CA . ASP B 1 283 ? 2.092 4.336 -9.547 1 57.5 283 ASP B CA 1
ATOM 4669 C C . ASP B 1 283 ? 1.771 5.398 -8.5 1 57.5 283 ASP B C 1
ATOM 4671 O O . ASP B 1 283 ? 1.303 6.488 -8.836 1 57.5 283 ASP B O 1
ATOM 4675 N N . PHE B 1 284 ? 2.02 4.898 -7.305 1 54.16 284 PHE B N 1
ATOM 4676 C CA . PHE B 1 284 ? 1.818 5.844 -6.211 1 54.16 284 PHE B CA 1
ATOM 4677 C C . PHE B 1 284 ? 3.145 6.199 -5.551 1 54.16 284 PHE B C 1
ATOM 4679 O O . PHE B 1 284 ? 4.059 5.371 -5.496 1 54.16 284 PHE B O 1
ATOM 4686 N N . THR B 1 285 ? 3.365 7.488 -5.355 1 46.06 285 THR B N 1
ATOM 4687 C CA . THR B 1 285 ? 4.516 7.91 -4.566 1 46.06 285 THR B CA 1
ATOM 4688 C C . THR B 1 285 ? 4.105 8.953 -3.529 1 46.06 285 THR B C 1
ATOM 4690 O O . THR B 1 285 ? 3.166 9.719 -3.752 1 46.06 285 THR B O 1
ATOM 4693 N N . THR B 1 286 ? 4.684 8.914 -2.295 1 42 286 THR B N 1
ATOM 4694 C CA . THR B 1 286 ? 4.484 9.938 -1.273 1 42 286 THR B CA 1
ATOM 4695 C C . THR B 1 286 ? 5.352 11.164 -1.556 1 42 286 THR B C 1
ATOM 4697 O O . THR B 1 286 ? 5.25 12.172 -0.863 1 42 286 THR B O 1
ATOM 4700 N N . ARG B 1 287 ? 6.27 11.039 -2.559 1 37.91 287 ARG B N 1
ATOM 4701 C CA . ARG B 1 287 ? 7.16 12.148 -2.889 1 37.91 287 ARG B CA 1
ATOM 4702 C C . ARG B 1 287 ? 6.379 13.328 -3.455 1 37.91 287 ARG B C 1
ATOM 4704 O O . ARG B 1 287 ? 5.66 13.18 -4.445 1 37.91 287 ARG B O 1
ATOM 4711 N N . PHE B 1 288 ? 6.512 14.492 -2.725 1 33.09 288 PHE B N 1
ATOM 4712 C CA . PHE B 1 288 ? 5.836 15.672 -3.256 1 33.09 288 PHE B CA 1
ATOM 4713 C C . PHE B 1 288 ? 6.684 16.344 -4.332 1 33.09 288 PHE B C 1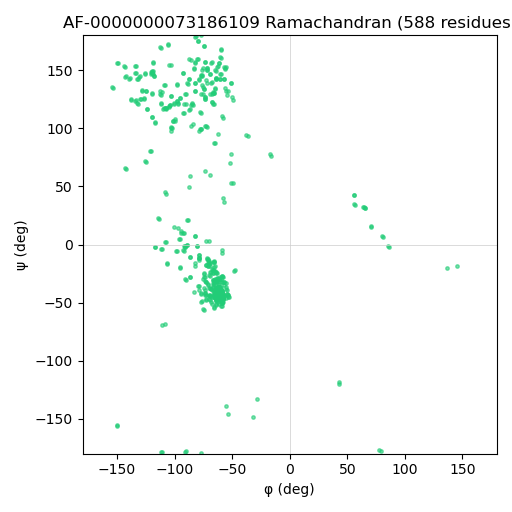
ATOM 4715 O O . PHE B 1 288 ? 7.883 16.062 -4.445 1 33.09 288 PHE B O 1
ATOM 4722 N N . ASN B 1 289 ? 6.074 17.141 -5.27 1 41.5 289 ASN B N 1
ATOM 4723 C CA . ASN B 1 289 ? 6.746 17.906 -6.324 1 41.5 289 ASN B CA 1
ATOM 4724 C C . ASN B 1 289 ? 7.348 19.203 -5.789 1 41.5 289 ASN B C 1
ATOM 4726 O O . ASN B 1 289 ? 6.633 20.172 -5.562 1 41.5 289 ASN B O 1
ATOM 4730 N N . HIS B 1 290 ? 8.594 19.109 -5.523 1 44.22 290 HIS B N 1
ATOM 4731 C CA . HIS B 1 290 ? 9.297 20.266 -4.965 1 44.22 290 HIS B CA 1
ATOM 4732 C C . HIS B 1 290 ? 9.133 21.5 -5.852 1 44.22 290 HIS B C 1
ATOM 4734 O O . HIS B 1 290 ? 9.055 22.625 -5.355 1 44.22 290 HIS B O 1
ATOM 4740 N N . HIS B 1 291 ? 9.117 21.25 -7.195 1 46.09 291 HIS B N 1
ATOM 4741 C CA . HIS B 1 291 ? 9.023 22.375 -8.125 1 46.09 291 HIS B CA 1
ATOM 4742 C C . HIS B 1 291 ? 7.68 23.078 -8 1 46.09 291 HIS B C 1
ATOM 4744 O O . HIS B 1 291 ? 7.594 24.297 -8.203 1 46.09 291 HIS B O 1
ATOM 4750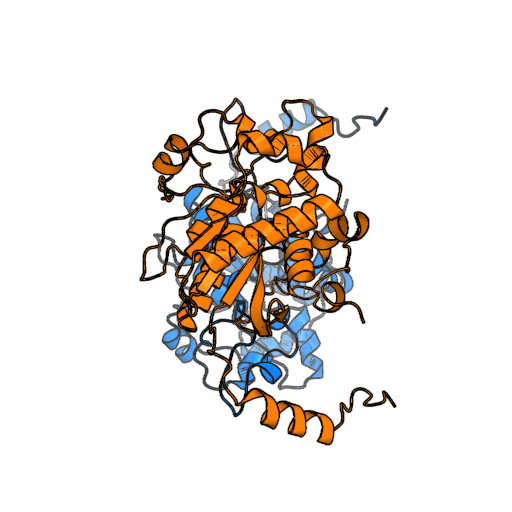 N N . PHE B 1 292 ? 6.766 22.266 -7.723 1 45.16 292 PHE B N 1
ATOM 4751 C CA . PHE B 1 292 ? 5.453 22.859 -7.516 1 45.16 292 PHE B CA 1
ATOM 4752 C C . PHE B 1 292 ? 5.438 23.719 -6.258 1 45.16 292 PHE B C 1
ATOM 4754 O O . PHE B 1 292 ? 4.762 24.75 -6.211 1 45.16 292 PHE B O 1
ATOM 4761 N N . LEU B 1 293 ? 5.969 23.25 -5.238 1 40.09 293 LEU B N 1
ATOM 4762 C CA . LEU B 1 293 ? 6.051 24 -3.99 1 40.09 293 LEU B CA 1
ATOM 4763 C C . LEU B 1 293 ? 6.887 25.266 -4.168 1 40.09 293 LEU B C 1
ATOM 4765 O O . LEU B 1 293 ? 6.617 26.281 -3.539 1 40.09 293 LEU B O 1
ATOM 4769 N N . SER B 1 294 ? 7.996 25.109 -4.926 1 37.59 294 SER B N 1
ATOM 4770 C CA . SER B 1 294 ? 8.883 26.234 -5.184 1 37.59 294 SER B CA 1
ATOM 4771 C C . SER B 1 294 ? 9.094 26.438 -6.68 1 37.59 294 SER B C 1
ATOM 4773 O O . SER B 1 294 ? 10.117 26.031 -7.23 1 37.59 294 SER B O 1
ATOM 4775 N N . PRO B 1 295 ? 8.125 26.906 -7.387 1 35.97 295 PRO B N 1
ATOM 4776 C CA . PRO B 1 295 ? 8.328 27.141 -8.82 1 35.97 295 PRO B CA 1
ATOM 4777 C C . PRO B 1 295 ? 9.523 28.047 -9.102 1 35.97 295 PRO B C 1
ATOM 4779 O O . PRO B 1 295 ? 9.867 28.906 -8.281 1 35.97 295 PRO B O 1
ATOM 4782 N N . LYS B 1 296 ? 10.461 27.562 -10.156 1 36.56 296 LYS B N 1
ATOM 4783 C CA . LYS B 1 296 ? 11.484 28.531 -10.555 1 36.56 296 LYS B CA 1
ATOM 4784 C C . LYS B 1 296 ? 10.859 29.812 -11.07 1 36.56 296 LYS B C 1
ATOM 4786 O O . LYS B 1 296 ? 9.773 29.797 -11.664 1 36.56 296 LYS B O 1
#

Solvent-accessible surface area (backbone atoms only — not comparable to full-atom values): 32389 Å² total; per-residue (Å²): 132,85,77,80,74,85,70,79,70,76,68,72,61,54,59,64,57,60,74,71,60,60,88,66,78,75,48,61,28,35,42,37,40,28,25,27,40,43,33,41,58,63,72,32,82,60,44,61,72,71,19,43,57,95,85,37,84,44,72,74,34,60,27,42,48,95,64,79,78,68,62,96,50,78,73,30,39,76,68,35,34,48,50,18,40,58,26,50,50,50,29,42,53,49,27,51,53,36,49,75,68,70,54,66,58,68,41,41,36,20,12,55,46,44,27,16,43,53,34,48,49,46,40,48,64,79,44,86,65,83,64,52,36,32,65,28,44,65,37,42,44,64,68,55,47,50,61,22,51,80,59,44,93,71,28,60,56,59,61,76,50,73,66,39,34,48,76,58,73,45,64,57,42,86,80,62,76,46,88,36,54,70,85,50,49,67,59,53,50,77,46,50,55,59,54,45,32,50,52,38,36,51,43,50,50,54,53,54,68,76,43,63,55,64,32,31,34,37,36,23,25,30,32,38,41,48,53,35,35,51,41,43,38,48,38,52,95,80,67,73,64,46,67,68,52,39,69,48,22,51,80,32,32,23,53,53,14,73,50,34,34,28,62,71,52,95,82,26,34,41,77,55,76,77,85,60,64,42,40,49,50,81,91,40,49,20,59,50,41,61,52,70,78,52,65,130,134,87,78,82,72,85,70,79,72,77,67,72,62,55,61,64,58,63,76,71,61,62,89,66,78,75,49,60,28,34,38,36,40,28,26,27,38,43,33,42,57,60,72,33,82,60,42,62,73,71,20,42,57,96,87,37,85,42,73,73,34,60,28,42,49,95,65,80,79,69,62,97,50,76,74,30,40,75,68,33,34,49,50,16,41,59,26,50,50,49,30,44,54,50,28,50,53,36,50,74,70,68,54,67,60,69,42,40,36,20,11,55,46,44,27,17,44,51,35,50,47,46,39,47,62,82,46,87,65,83,64,52,37,31,63,28,44,66,38,43,44,62,66,55,47,49,61,21,50,78,60,44,92,72,29,60,55,60,60,76,49,74,65,41,33,49,76,58,73,46,65,58,42,84,80,62,76,46,86,38,54,69,86,49,50,69,59,53,51,76,45,51,54,60,55,45,32,51,52,38,37,50,43,49,50,55,53,55,67,76,44,61,54,65,31,32,33,37,36,23,24,30,33,38,42,48,53,36,36,52,42,42,37,49,36,54,92,80,68,72,65,47,66,67,54,39,68,48,22,49,78,32,32,24,54,54,14,75,50,35,33,27,62,71,52,93,80,26,35,40,76,54,75,76,85,60,62,44,40,50,49,82,91,41,50,20,60,51,41,62,54,70,78,52,64,132